Protein AF-0000000085034042 (afdb_homodimer)

Radius of gyration: 25.19 Å; Cα contacts (8 Å, |Δi|>4): 1587; chains: 2; bounding box: 48×74×65 Å

Structure (mmCIF, N/CA/C/O backbone):
data_AF-0000000085034042-model_v1
#
loop_
_entity.id
_entity.type
_entity.pdbx_description
1 polymer 'Aminotransferase class V'
#
loop_
_atom_site.group_PDB
_atom_site.id
_atom_site.type_symbol
_atom_site.label_atom_id
_atom_site.label_alt_id
_atom_site.label_comp_id
_atom_site.label_asym_id
_atom_site.label_entity_id
_atom_site.label_seq_id
_atom_site.pdbx_PDB_ins_code
_atom_site.Cartn_x
_atom_site.Cartn_y
_atom_site.Cartn_z
_atom_site.occupancy
_atom_site.B_iso_or_equiv
_atom_site.auth_seq_id
_atom_site.auth_comp_id
_atom_site.auth_asym_id
_atom_site.auth_atom_id
_atom_site.pdbx_PDB_model_num
ATOM 1 N N . MET A 1 1 ? -3.939 21.844 -15.984 1 93.19 1 MET A N 1
ATOM 2 C CA . MET A 1 1 ? -4.379 22.062 -14.609 1 93.19 1 MET A CA 1
ATOM 3 C C . MET A 1 1 ? -3.213 21.953 -13.633 1 93.19 1 MET A C 1
ATOM 5 O O . MET A 1 1 ? -2.35 21.094 -13.797 1 93.19 1 MET A O 1
ATOM 9 N N . LYS A 1 2 ? -3.092 22.969 -12.82 1 97 2 LYS A N 1
ATOM 10 C CA . LYS A 1 2 ? -2.131 22.875 -11.727 1 97 2 LYS A CA 1
ATOM 11 C C . LYS A 1 2 ? -2.83 22.578 -10.406 1 97 2 LYS A C 1
ATOM 13 O O . LYS A 1 2 ? -3.85 23.188 -10.078 1 97 2 LYS A O 1
ATOM 18 N N . TYR A 1 3 ? -2.236 21.547 -9.547 1 98.06 3 TYR A N 1
ATOM 19 C CA . TYR A 1 3 ? -2.914 21.062 -8.352 1 98.06 3 TYR A CA 1
ATOM 20 C C . TYR A 1 3 ? -2.355 21.719 -7.098 1 98.06 3 TYR A C 1
ATOM 22 O O . TYR A 1 3 ? -1.195 21.5 -6.738 1 98.06 3 TYR A O 1
ATOM 30 N N . LEU A 1 4 ? -3.154 22.5 -6.457 1 98.56 4 LEU A N 1
ATOM 31 C CA . LEU A 1 4 ? -2.852 23.125 -5.176 1 98.56 4 LEU A CA 1
ATOM 32 C C . LEU A 1 4 ? -3.719 22.547 -4.066 1 98.56 4 LEU A C 1
ATOM 34 O O . LEU A 1 4 ? -4.324 23.297 -3.293 1 98.56 4 LEU A O 1
ATOM 38 N N . THR A 1 5 ? -3.787 21.234 -4.012 1 97.75 5 THR A N 1
ATOM 39 C CA . THR A 1 5 ? -4.496 20.469 -2.984 1 97.75 5 THR A CA 1
ATOM 40 C C . THR A 1 5 ? -3.547 20.078 -1.859 1 97.75 5 THR A C 1
ATOM 42 O O . THR A 1 5 ? -2.326 20.125 -2.023 1 97.75 5 THR A O 1
ATOM 45 N N . PRO A 1 6 ? -4.047 19.703 -0.686 1 97.06 6 PRO A N 1
ATOM 46 C CA . PRO A 1 6 ? -3.184 19.234 0.407 1 97.06 6 PRO A CA 1
ATOM 47 C C . PRO A 1 6 ? -2.445 17.938 0.074 1 97.06 6 PRO A C 1
ATOM 49 O O . PRO A 1 6 ? -1.502 17.562 0.776 1 97.06 6 PRO A O 1
ATOM 52 N N . GLY A 1 7 ? -2.824 17.203 -0.954 1 93.75 7 GLY A N 1
ATOM 53 C CA . GLY A 1 7 ? -2.26 15.961 -1.444 1 93.75 7 GLY A CA 1
ATOM 54 C C . GLY A 1 7 ? -3.234 15.156 -2.281 1 93.75 7 GLY A C 1
ATOM 55 O O . GLY A 1 7 ? -4.441 15.18 -2.035 1 93.75 7 GLY A O 1
ATOM 56 N N . PRO A 1 8 ? -2.775 14.555 -3.34 1 96.69 8 PRO A N 1
ATOM 57 C CA . PRO A 1 8 ? -1.411 14.562 -3.875 1 96.69 8 PRO A CA 1
ATOM 58 C C . PRO A 1 8 ? -0.976 15.938 -4.371 1 96.69 8 PRO A C 1
ATOM 60 O O . PRO A 1 8 ? -1.821 16.766 -4.703 1 96.69 8 PRO A O 1
ATOM 63 N N . VAL A 1 9 ? 0.291 16.156 -4.352 1 98.19 9 VAL A N 1
ATOM 64 C CA . VAL A 1 9 ? 0.776 17.516 -4.613 1 98.19 9 VAL A CA 1
ATOM 65 C C . VAL A 1 9 ? 1.208 17.641 -6.074 1 98.19 9 VAL A C 1
ATOM 67 O O . VAL A 1 9 ? 1.38 16.625 -6.762 1 98.19 9 VAL A O 1
ATOM 70 N N . GLN A 1 10 ? 1.281 18.875 -6.547 1 98.44 10 GLN A N 1
ATOM 71 C CA . GLN A 1 10 ? 1.872 19.156 -7.852 1 98.44 10 GLN A CA 1
ATOM 72 C C . GLN A 1 10 ? 3.352 18.781 -7.875 1 98.44 10 GLN A C 1
ATOM 74 O O . GLN A 1 10 ? 4.156 19.359 -7.137 1 98.44 10 GLN A O 1
ATOM 79 N N . LEU A 1 11 ? 3.684 17.859 -8.734 1 98.75 11 LEU A N 1
ATOM 80 C CA . LEU A 1 11 ? 5.055 17.375 -8.75 1 98.75 11 LEU A CA 1
ATOM 81 C C . LEU A 1 11 ? 5.871 18.062 -9.836 1 98.75 11 LEU A C 1
ATOM 83 O O . LEU A 1 11 ? 5.363 18.312 -10.93 1 98.75 11 LEU A O 1
ATOM 87 N N . PRO A 1 12 ? 7.141 18.328 -9.508 1 98.5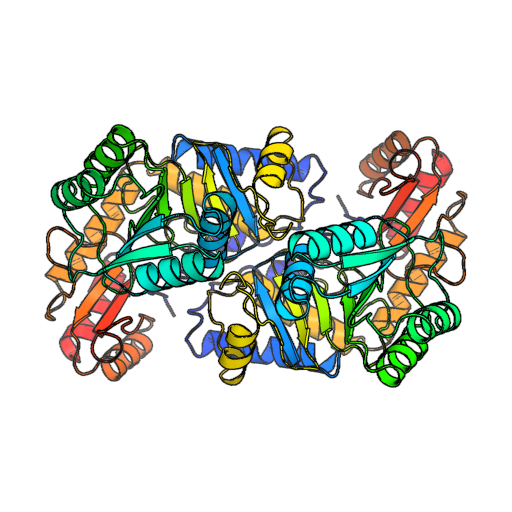6 12 PRO A N 1
ATOM 88 C CA . PRO A 1 12 ? 8.016 18.766 -10.594 1 98.56 12 PRO A CA 1
ATOM 89 C C . PRO A 1 12 ? 8.266 17.688 -11.633 1 98.56 12 PRO A C 1
ATOM 91 O O . PRO A 1 12 ? 8.211 16.5 -11.312 1 98.56 12 PRO A O 1
ATOM 94 N N . LYS A 1 13 ? 8.633 18.109 -12.789 1 98.25 13 LYS A N 1
ATOM 95 C CA . LYS A 1 13 ? 8.789 17.219 -13.938 1 98.25 13 LYS A CA 1
ATOM 96 C C . LYS A 1 13 ? 9.852 16.156 -13.664 1 98.25 13 LYS A C 1
ATOM 98 O O . LYS A 1 13 ? 9.68 14.992 -14.031 1 98.25 13 LYS A O 1
ATOM 103 N N . PHE A 1 14 ? 10.938 16.531 -13.008 1 98.56 14 PHE A N 1
ATOM 104 C CA . PHE A 1 14 ? 12.039 15.602 -12.812 1 98.56 14 PHE A CA 1
ATOM 105 C C . PHE A 1 14 ? 11.633 14.461 -11.875 1 98.56 14 PHE A C 1
ATOM 107 O O . PHE A 1 14 ? 12.125 13.344 -12.008 1 98.56 14 PHE A O 1
ATOM 114 N N . VAL A 1 15 ? 10.727 14.727 -10.945 1 98.81 15 VAL A N 1
ATOM 115 C CA . VAL A 1 15 ? 10.227 13.695 -10.039 1 98.81 15 VAL A CA 1
ATOM 116 C C . VAL A 1 15 ? 9.305 12.742 -10.789 1 98.81 15 VAL A C 1
ATOM 118 O O . VAL A 1 15 ? 9.383 11.523 -10.617 1 98.81 15 VAL A O 1
ATOM 121 N N . ILE A 1 16 ? 8.438 13.281 -11.625 1 98.62 16 ILE A N 1
ATOM 122 C CA . ILE A 1 16 ? 7.508 12.492 -12.43 1 98.62 16 ILE A CA 1
ATOM 123 C C . ILE A 1 16 ? 8.289 11.562 -13.352 1 98.62 16 ILE A C 1
ATOM 125 O O . ILE A 1 16 ? 8 10.367 -13.43 1 98.62 16 ILE A O 1
ATOM 129 N N . GLU A 1 17 ? 9.258 12.094 -13.984 1 98.38 17 GLU A N 1
ATOM 130 C CA . GLU A 1 17 ? 10.031 11.344 -14.961 1 98.38 17 GLU A CA 1
ATOM 131 C C . GLU A 1 17 ? 10.836 10.234 -14.289 1 98.38 17 GLU A C 1
ATOM 133 O O . GLU A 1 17 ? 11.094 9.195 -14.906 1 98.38 17 GLU A O 1
ATOM 138 N N . ALA A 1 18 ? 11.164 10.43 -13.039 1 98.5 18 ALA A N 1
ATOM 139 C CA . ALA A 1 18 ? 11.961 9.461 -12.305 1 98.5 18 ALA A CA 1
ATOM 140 C C . ALA A 1 18 ? 11.195 8.156 -12.094 1 98.5 18 ALA A C 1
ATOM 142 O O . ALA A 1 18 ? 11.797 7.109 -11.852 1 98.5 18 ALA A O 1
ATOM 143 N N . THR A 1 19 ? 9.898 8.172 -12.242 1 98.25 19 THR A N 1
ATOM 144 C CA . THR A 1 19 ? 9.078 7 -11.977 1 98.25 19 THR A CA 1
ATOM 145 C C . THR A 1 19 ? 9.148 6.012 -13.133 1 98.25 19 THR A C 1
ATOM 147 O O . THR A 1 19 ? 8.859 4.824 -12.961 1 98.25 19 THR A O 1
ATOM 150 N N . ALA A 1 20 ? 9.375 6.52 -14.344 1 97.88 20 ALA A N 1
ATOM 151 C CA . ALA A 1 20 ? 9.25 5.73 -15.562 1 97.88 20 ALA A CA 1
ATOM 152 C C . ALA A 1 20 ? 10.492 4.887 -15.805 1 97.88 20 ALA A C 1
ATOM 154 O O . ALA A 1 20 ? 11.25 5.137 -16.75 1 97.88 20 ALA A O 1
ATOM 155 N N . ARG A 1 21 ? 10.688 3.871 -15 1 97.5 21 ARG A N 1
ATOM 156 C CA . ARG A 1 21 ? 11.812 2.945 -15.094 1 97.5 21 ARG A CA 1
ATOM 157 C C . ARG A 1 21 ? 11.359 1.507 -14.883 1 97.5 21 ARG A C 1
ATOM 159 O O . ARG A 1 21 ? 10.359 1.262 -14.203 1 97.5 21 ARG A O 1
ATOM 166 N N . GLN A 1 22 ? 12.102 0.599 -15.492 1 97.94 22 GLN A N 1
ATOM 167 C CA . GLN A 1 22 ? 11.852 -0.822 -15.273 1 97.94 22 GLN A CA 1
ATOM 168 C C . GLN A 1 22 ? 12.062 -1.196 -13.805 1 97.94 22 GLN A C 1
ATOM 170 O O . GLN A 1 22 ? 13.109 -0.896 -13.227 1 97.94 22 GLN A O 1
ATOM 175 N N . PRO A 1 23 ? 11.023 -1.735 -13.164 1 97.06 23 PRO A N 1
ATOM 176 C CA . PRO A 1 23 ? 11.266 -2.189 -11.797 1 97.06 23 PRO A CA 1
ATOM 177 C C . PRO A 1 23 ? 12.266 -3.34 -11.719 1 97.06 23 PRO A C 1
ATOM 179 O O . PRO A 1 23 ? 12.062 -4.387 -12.344 1 97.06 23 PRO A O 1
ATOM 182 N N . PRO A 1 24 ? 13.281 -3.131 -11.023 1 95.69 24 PRO A N 1
ATOM 183 C CA . PRO A 1 24 ? 14.219 -4.246 -10.844 1 95.69 24 PRO A CA 1
ATOM 184 C C . PRO A 1 24 ? 13.688 -5.32 -9.898 1 95.69 24 PRO A C 1
ATOM 186 O O . PRO A 1 24 ? 12.703 -5.09 -9.195 1 95.69 24 PRO A O 1
ATOM 189 N N . PHE A 1 25 ? 14.367 -6.492 -9.977 1 94.56 25 PHE A N 1
ATOM 190 C CA . PHE A 1 25 ? 14.109 -7.531 -8.984 1 94.56 25 PHE A CA 1
ATOM 191 C C . PHE A 1 25 ? 14.516 -7.062 -7.59 1 94.56 25 PHE A C 1
ATOM 193 O O . PHE A 1 25 ? 15.664 -6.652 -7.379 1 94.56 25 PHE A O 1
ATOM 200 N N . HIS A 1 26 ? 13.586 -7.09 -6.617 1 92.38 26 HIS A N 1
ATOM 201 C CA . HIS A 1 26 ? 13.781 -6.418 -5.336 1 92.38 26 HIS A CA 1
ATOM 202 C C . HIS A 1 26 ? 14.711 -7.223 -4.434 1 92.38 26 HIS A C 1
ATOM 204 O O . HIS A 1 26 ? 15 -6.809 -3.307 1 92.38 26 HIS A O 1
ATOM 210 N N . ARG A 1 27 ? 15.234 -8.359 -4.93 1 90.69 27 ARG A N 1
ATOM 211 C CA . ARG A 1 27 ? 16.25 -9.117 -4.199 1 90.69 27 ARG A CA 1
ATOM 212 C C . ARG A 1 27 ? 17.609 -8.984 -4.859 1 90.69 27 ARG A C 1
ATOM 214 O O . ARG A 1 27 ? 18.562 -9.672 -4.48 1 90.69 27 ARG A O 1
ATOM 221 N N . GLY A 1 28 ? 17.734 -8.148 -5.859 1 91 28 GLY A N 1
ATOM 222 C CA . GLY A 1 28 ? 18.969 -7.992 -6.613 1 91 28 GLY A CA 1
ATOM 223 C C . GLY A 1 28 ? 19.75 -6.754 -6.223 1 91 28 GLY A C 1
ATOM 224 O O . GLY A 1 28 ? 19.266 -5.918 -5.457 1 91 28 GLY A O 1
ATOM 225 N N . GLU A 1 29 ? 20.875 -6.621 -6.766 1 91.62 29 GLU A N 1
ATOM 226 C CA . GLU A 1 29 ? 21.828 -5.562 -6.422 1 91.62 29 GLU A CA 1
ATOM 227 C C . GLU A 1 29 ? 21.312 -4.199 -6.887 1 91.62 29 GLU A C 1
ATOM 229 O O . GLU A 1 29 ? 21.547 -3.186 -6.223 1 91.62 29 GLU A O 1
ATOM 234 N N . GLU A 1 30 ? 20.672 -4.246 -8.008 1 93.56 30 GLU A N 1
ATOM 235 C CA . GLU A 1 30 ? 20.156 -2.988 -8.531 1 93.56 30 GLU A CA 1
ATOM 236 C C . GLU A 1 30 ? 19.156 -2.361 -7.555 1 93.56 30 GLU A C 1
ATOM 238 O O . GLU A 1 30 ? 19.203 -1.155 -7.305 1 93.56 30 GLU A O 1
ATOM 243 N N . PHE A 1 31 ? 18.328 -3.168 -7.066 1 97.31 31 PHE A N 1
ATOM 244 C CA . PHE A 1 31 ? 17.359 -2.674 -6.094 1 97.31 31 PHE A CA 1
ATOM 245 C C . PHE A 1 31 ? 18.062 -2.238 -4.809 1 97.31 31 PHE A C 1
ATOM 247 O O . PHE A 1 31 ? 17.734 -1.195 -4.242 1 97.31 31 PHE A O 1
ATOM 254 N N . LYS A 1 32 ? 18.938 -2.99 -4.363 1 97.56 32 LYS A N 1
ATOM 255 C CA . LYS A 1 32 ? 19.641 -2.682 -3.121 1 97.56 32 LYS A CA 1
ATOM 256 C C . LYS A 1 32 ? 20.281 -1.296 -3.18 1 97.56 32 LYS A C 1
ATOM 258 O O . LYS A 1 32 ? 20.266 -0.554 -2.195 1 97.56 32 LYS A O 1
ATOM 263 N N . LYS A 1 33 ? 20.844 -0.967 -4.324 1 98 33 LYS A N 1
ATOM 264 C CA . LYS A 1 33 ? 21.469 0.338 -4.5 1 98 33 LYS A CA 1
ATOM 265 C C . LYS A 1 33 ? 20.453 1.462 -4.398 1 98 33 LYS A C 1
ATOM 267 O O . LYS A 1 33 ? 20.688 2.469 -3.727 1 98 33 LYS A O 1
ATOM 272 N N . LEU A 1 34 ? 19.312 1.278 -5.047 1 98.44 34 LEU A N 1
ATOM 273 C CA . LEU A 1 34 ? 18.234 2.256 -4.992 1 98.44 34 LEU A CA 1
ATOM 274 C C . LEU A 1 34 ? 17.703 2.406 -3.568 1 98.44 34 LEU A C 1
ATOM 276 O O . LEU A 1 34 ? 17.547 3.525 -3.074 1 98.44 34 LEU A O 1
ATOM 280 N N . PHE A 1 35 ? 17.516 1.267 -2.973 1 98.75 35 PHE A N 1
ATOM 281 C CA . PHE A 1 35 ? 16.922 1.238 -1.646 1 98.75 35 PHE A CA 1
ATOM 282 C C . PHE A 1 35 ? 17.844 1.873 -0.616 1 98.75 35 PHE A C 1
ATOM 284 O O . PHE A 1 35 ? 17.406 2.66 0.224 1 98.75 35 PHE A O 1
ATOM 291 N N . LYS A 1 36 ? 19.062 1.595 -0.682 1 98.69 36 LYS A N 1
ATOM 292 C CA . LYS A 1 36 ? 20.047 2.209 0.2 1 98.69 36 LYS A CA 1
ATOM 293 C C . LYS A 1 36 ? 20.047 3.729 0.042 1 98.69 36 LYS A C 1
ATOM 295 O O . LYS A 1 36 ? 20.109 4.461 1.033 1 98.69 36 LYS A O 1
ATOM 300 N N . SER A 1 37 ? 20.094 4.168 -1.193 1 98.81 37 SER A N 1
ATOM 301 C CA . SER A 1 37 ? 20.094 5.598 -1.471 1 98.81 37 SER A CA 1
ATOM 302 C C . SER A 1 37 ? 18.891 6.293 -0.833 1 98.81 37 SER A C 1
ATOM 304 O O . SER A 1 37 ? 19.047 7.332 -0.189 1 98.81 37 SER A O 1
ATOM 306 N N . VAL A 1 38 ? 17.75 5.691 -0.952 1 98.88 38 VAL A N 1
ATOM 307 C CA . VAL A 1 38 ? 16.516 6.27 -0.421 1 98.88 38 VAL A CA 1
ATOM 308 C C . VAL A 1 38 ? 16.562 6.27 1.105 1 98.88 38 VAL A C 1
ATOM 310 O O . VAL A 1 38 ? 16.266 7.281 1.742 1 98.88 38 VAL A O 1
ATOM 313 N N . LEU A 1 39 ? 16.922 5.129 1.704 1 98.75 39 LEU A N 1
ATOM 314 C CA . LEU A 1 39 ? 16.969 5.023 3.158 1 98.75 39 LEU A CA 1
ATOM 315 C C . LEU A 1 39 ? 17.984 6.008 3.74 1 98.75 39 LEU A C 1
ATOM 317 O O . LEU A 1 39 ? 17.719 6.637 4.77 1 98.75 39 LEU A O 1
ATOM 321 N N . ASP A 1 40 ? 19.141 6.148 3.082 1 98.69 40 ASP A N 1
ATOM 322 C CA . ASP A 1 40 ? 20.156 7.086 3.545 1 98.69 40 ASP A CA 1
ATOM 323 C C . ASP A 1 40 ? 19.641 8.516 3.529 1 98.69 40 ASP A C 1
ATOM 325 O O . ASP A 1 40 ? 19.859 9.273 4.477 1 98.69 40 ASP A O 1
ATOM 329 N N . LYS A 1 41 ? 18.984 8.859 2.494 1 98.88 41 LYS A N 1
ATOM 330 C CA . LYS A 1 41 ? 18.469 10.219 2.357 1 98.88 41 LYS A CA 1
ATOM 331 C C . LYS A 1 41 ? 17.344 10.477 3.346 1 98.88 41 LYS A C 1
ATOM 333 O O . LYS A 1 41 ? 17.234 11.57 3.906 1 98.88 41 LYS A O 1
ATOM 338 N N . LEU A 1 42 ? 16.5 9.469 3.559 1 98.88 42 LEU A N 1
ATOM 339 C CA . LEU A 1 42 ? 15.461 9.594 4.574 1 98.88 42 LEU A CA 1
ATOM 340 C C . LEU A 1 42 ? 16.062 9.766 5.961 1 98.88 42 LEU A C 1
ATOM 342 O O . LEU A 1 42 ? 15.594 10.578 6.758 1 98.88 42 LEU A O 1
ATOM 346 N N . ASN A 1 43 ? 17.031 8.977 6.234 1 98.25 43 ASN A N 1
ATOM 347 C CA . ASN A 1 43 ? 17.703 9.062 7.527 1 98.25 43 ASN A CA 1
ATOM 348 C C . ASN A 1 43 ? 18.344 10.43 7.742 1 98.25 43 ASN A C 1
ATOM 350 O O . ASN A 1 43 ? 18.406 10.922 8.867 1 98.25 43 ASN A O 1
ATOM 354 N N . ALA A 1 44 ? 18.812 11.016 6.703 1 98.44 44 ALA A N 1
ATOM 355 C CA . ALA A 1 44 ? 19.422 12.336 6.781 1 98.44 44 ALA A CA 1
ATOM 356 C C . ALA A 1 44 ? 18.406 13.398 7.16 1 98.44 44 ALA A C 1
ATOM 358 O O . ALA A 1 44 ? 18.766 14.438 7.723 1 98.44 44 ALA A O 1
ATOM 359 N N . LEU A 1 45 ? 17.172 13.164 6.895 1 98.12 45 LEU A N 1
ATOM 360 C CA . LEU A 1 45 ? 16.125 14.141 7.16 1 98.12 45 LEU A CA 1
ATOM 361 C C . LEU A 1 45 ? 15.68 14.086 8.617 1 98.12 45 LEU A C 1
ATOM 363 O O . LEU A 1 45 ? 15.234 15.094 9.172 1 98.12 45 LEU A O 1
ATOM 367 N N . TYR A 1 46 ? 15.719 12.969 9.242 1 97.94 46 TYR A N 1
ATOM 368 C CA . TYR A 1 46 ? 15.258 12.781 10.609 1 97.94 46 TYR A CA 1
ATOM 369 C C . TYR A 1 46 ? 16.062 11.695 11.312 1 97.94 46 TYR A C 1
ATOM 371 O O . TYR A 1 46 ? 16.344 10.648 10.727 1 97.94 46 TYR A O 1
ATOM 379 N N . PRO A 1 47 ? 16.469 11.922 12.539 1 96.12 47 PRO A N 1
ATOM 380 C CA . PRO A 1 47 ? 17.391 11.008 13.219 1 96.12 47 PRO A CA 1
ATOM 381 C C . PRO A 1 47 ? 16.688 9.781 13.797 1 96.12 47 PRO A C 1
ATOM 383 O O . PRO A 1 47 ? 16.672 9.586 15.008 1 96.12 47 PRO A O 1
ATOM 386 N N . ALA A 1 48 ? 16.094 8.961 13.047 1 97.94 48 ALA A N 1
ATOM 387 C CA . ALA A 1 48 ? 15.469 7.684 13.375 1 97.94 48 ALA A CA 1
ATOM 388 C C . ALA A 1 48 ? 15.508 6.727 12.188 1 97.94 48 ALA A C 1
ATOM 390 O O . ALA A 1 48 ? 15.859 7.125 11.07 1 97.94 48 ALA A O 1
ATOM 391 N N . LYS A 1 49 ? 15.234 5.441 12.414 1 97.94 49 LYS A N 1
ATOM 392 C CA . LYS A 1 49 ? 15.297 4.43 11.367 1 97.94 49 LYS A CA 1
ATOM 393 C C . LYS A 1 49 ? 14.117 4.566 10.406 1 97.94 49 LYS A C 1
ATOM 395 O O . LYS A 1 49 ? 12.961 4.43 10.812 1 97.94 49 LYS A O 1
ATOM 400 N N . PRO A 1 50 ? 14.406 4.82 9.18 1 98.75 50 PRO A N 1
ATOM 401 C CA . PRO A 1 50 ? 13.312 4.918 8.219 1 98.75 50 PRO A CA 1
ATOM 402 C C . PRO A 1 50 ? 12.836 3.553 7.727 1 98.75 50 PRO A C 1
ATOM 404 O O . PRO A 1 50 ? 13.641 2.639 7.543 1 98.75 50 PRO A O 1
ATOM 407 N N . ILE A 1 51 ? 11.57 3.412 7.527 1 98.75 51 ILE A N 1
ATOM 408 C CA . ILE A 1 51 ? 10.914 2.27 6.902 1 98.75 51 ILE A CA 1
ATOM 409 C C . ILE A 1 51 ? 10.047 2.744 5.734 1 98.75 51 ILE A C 1
ATOM 411 O O . ILE A 1 51 ? 9.297 3.715 5.867 1 98.75 51 ILE A O 1
ATOM 415 N N . VAL A 1 52 ? 10.188 2.119 4.617 1 98.69 52 VAL A N 1
ATOM 416 C CA . VAL A 1 52 ? 9.352 2.428 3.461 1 98.69 52 VAL A CA 1
ATOM 417 C C . VAL A 1 52 ? 8.547 1.192 3.061 1 98.69 52 VAL A C 1
ATOM 419 O O . VAL A 1 52 ? 9.109 0.106 2.893 1 98.69 52 VAL A O 1
ATOM 422 N N . MET A 1 53 ? 7.262 1.313 2.98 1 98.12 53 MET A N 1
ATOM 423 C CA . MET A 1 53 ? 6.383 0.23 2.551 1 98.12 53 MET A CA 1
ATOM 424 C C . MET A 1 53 ? 5.363 0.727 1.528 1 98.12 53 MET A C 1
ATOM 426 O O . MET A 1 53 ? 5.039 1.915 1.498 1 98.12 53 MET A O 1
ATOM 430 N N . PRO A 1 54 ? 4.91 -0.118 0.633 1 97.56 54 PRO A N 1
ATOM 431 C CA . PRO A 1 54 ? 3.838 0.3 -0.272 1 97.56 54 PRO A CA 1
ATOM 432 C C . PRO A 1 54 ? 2.539 0.623 0.463 1 97.56 54 PRO A C 1
ATOM 434 O O . PRO A 1 54 ? 2.109 -0.142 1.331 1 97.56 54 PRO A O 1
ATOM 437 N N . GLY A 1 55 ? 1.985 1.726 0.179 1 98 55 GLY A N 1
ATOM 438 C CA . GLY A 1 55 ? 0.747 2.053 0.867 1 98 55 GLY A CA 1
ATOM 439 C C . GLY A 1 55 ? 0.447 3.541 0.88 1 98 55 GLY A C 1
ATOM 440 O O . GLY A 1 55 ? 0.829 4.266 -0.041 1 98 55 GLY A O 1
ATOM 441 N N . THR A 1 56 ? -0.368 3.998 1.853 1 97.31 56 THR A N 1
ATOM 442 C CA . THR A 1 56 ? -0.841 5.367 2.027 1 97.31 56 THR A CA 1
ATOM 443 C C . THR A 1 56 ? -0.333 5.949 3.342 1 97.31 56 THR A C 1
ATOM 445 O O . THR A 1 56 ? 0.255 5.238 4.156 1 97.31 56 THR A O 1
ATOM 448 N N . GLY A 1 57 ? -0.51 7.266 3.457 1 98.38 57 GLY A N 1
ATOM 449 C CA . GLY A 1 57 ? -0.314 7.848 4.773 1 98.38 57 GLY A CA 1
ATOM 450 C C . GLY A 1 57 ? -1.181 7.211 5.844 1 98.38 57 GLY A C 1
ATOM 451 O O . GLY A 1 57 ? -0.736 7.02 6.977 1 98.38 57 GLY A O 1
ATOM 452 N N . THR A 1 58 ? -2.439 6.852 5.453 1 98.62 58 THR A N 1
ATOM 453 C CA . THR A 1 58 ? -3.338 6.184 6.391 1 98.62 58 THR A CA 1
ATOM 454 C C . THR A 1 58 ? -2.783 4.82 6.797 1 98.62 58 THR A C 1
ATOM 456 O O . THR A 1 58 ? -2.857 4.441 7.965 1 98.62 58 THR A O 1
ATOM 459 N N . LEU A 1 59 ? -2.24 4.094 5.867 1 98.81 59 LEU A N 1
ATOM 460 C CA . LEU A 1 59 ? -1.624 2.818 6.207 1 98.81 59 LEU A CA 1
ATOM 461 C C . LEU A 1 59 ? -0.433 3.02 7.137 1 98.81 59 LEU A C 1
ATOM 463 O O . LEU A 1 59 ? -0.198 2.209 8.039 1 98.81 59 LEU A O 1
ATOM 467 N N . ALA A 1 60 ? 0.357 4.043 6.895 1 98.94 60 ALA A N 1
ATOM 468 C CA . ALA A 1 60 ? 1.476 4.34 7.785 1 98.94 60 ALA A CA 1
ATOM 469 C C . ALA A 1 60 ? 0.994 4.551 9.219 1 98.94 60 ALA A C 1
ATOM 471 O O . ALA A 1 60 ? 1.582 4.02 10.164 1 98.94 60 ALA A O 1
ATOM 472 N N . VAL A 1 61 ? -0.073 5.305 9.375 1 98.94 61 VAL A N 1
ATOM 473 C CA . VAL A 1 61 ? -0.628 5.605 10.688 1 98.94 61 VAL A CA 1
ATOM 474 C C . VAL A 1 61 ? -1.175 4.328 11.32 1 98.94 61 VAL A C 1
ATOM 476 O O . VAL A 1 61 ? -0.933 4.059 12.5 1 98.94 61 VAL A O 1
ATOM 479 N N . ASP A 1 62 ? -1.913 3.529 10.531 1 98.94 62 ASP A N 1
ATOM 480 C CA . ASP A 1 62 ? -2.402 2.248 11.023 1 98.94 62 ASP A CA 1
ATOM 481 C C . ASP A 1 62 ? -1.248 1.356 11.477 1 98.94 62 ASP A C 1
ATOM 483 O O . ASP A 1 62 ? -1.329 0.711 12.523 1 98.94 62 ASP A O 1
ATOM 487 N N . THR A 1 63 ? -0.228 1.26 10.617 1 98.94 63 THR A N 1
ATOM 488 C CA . THR A 1 63 ? 0.935 0.436 10.93 1 98.94 63 THR A CA 1
ATOM 489 C C . THR A 1 63 ? 1.576 0.881 12.242 1 98.94 63 THR A C 1
ATOM 491 O O . THR A 1 63 ? 1.89 0.051 13.094 1 98.94 63 THR A O 1
ATOM 494 N N . MET A 1 64 ? 1.73 2.199 12.383 1 98.94 64 MET A N 1
ATOM 495 C CA . MET A 1 64 ? 2.26 2.762 13.617 1 98.94 64 MET A CA 1
ATOM 496 C C . MET A 1 64 ? 1.419 2.33 14.82 1 98.94 64 MET A C 1
ATOM 498 O O . MET A 1 64 ? 1.941 1.755 15.773 1 98.94 64 MET A O 1
ATOM 502 N N . ILE A 1 65 ? 0.171 2.48 14.742 1 98.94 65 ILE A N 1
ATOM 503 C CA . ILE A 1 65 ? -0.721 2.242 15.867 1 98.94 65 ILE A CA 1
ATOM 504 C C . ILE A 1 65 ? -0.78 0.747 16.172 1 98.94 65 ILE A C 1
ATOM 506 O O . ILE A 1 65 ? -0.639 0.336 17.328 1 98.94 65 ILE A O 1
ATOM 510 N N . TYR A 1 66 ? -0.925 -0.105 15.203 1 98.88 66 TYR A N 1
ATOM 511 C CA . TYR A 1 66 ? -1.107 -1.538 15.406 1 98.88 66 TYR A CA 1
ATOM 512 C C . TYR A 1 66 ? 0.17 -2.182 15.93 1 98.88 66 TYR A C 1
ATOM 514 O O . TYR A 1 66 ? 0.124 -3.238 16.562 1 98.88 66 TYR A O 1
ATOM 522 N N . ASN A 1 67 ? 1.297 -1.618 15.664 1 98.94 67 ASN A N 1
ATOM 523 C CA . ASN A 1 67 ? 2.555 -2.199 16.109 1 98.94 67 ASN A CA 1
ATOM 524 C C . ASN A 1 67 ? 2.939 -1.688 17.5 1 98.94 67 ASN A C 1
ATOM 526 O O . ASN A 1 67 ? 3.797 -2.271 18.172 1 98.94 67 ASN A O 1
ATOM 530 N N . TYR A 1 68 ? 2.312 -0.574 17.984 1 98.94 68 TYR A N 1
ATOM 531 C CA . TYR A 1 68 ? 2.812 0.034 19.219 1 98.94 68 TYR A CA 1
ATOM 532 C C . TYR A 1 68 ? 1.708 0.139 20.266 1 98.94 68 TYR A C 1
ATOM 534 O O . TYR A 1 68 ? 1.978 0.415 21.438 1 98.94 68 TYR A O 1
ATOM 542 N N . VAL A 1 69 ? 0.467 -0.047 19.859 1 98.81 69 VAL A N 1
ATOM 543 C CA . VAL A 1 69 ? -0.672 -0.045 20.781 1 98.81 69 VAL A CA 1
ATOM 544 C C . VAL A 1 69 ? -1.259 -1.451 20.875 1 98.81 69 VAL A C 1
ATOM 546 O O . VAL A 1 69 ? -1.5 -2.102 19.859 1 98.81 69 VAL A O 1
ATOM 549 N N . ASN A 1 70 ? -1.435 -1.929 22.062 1 98.5 70 ASN A N 1
ATOM 550 C CA . ASN A 1 70 ? -2.051 -3.234 22.281 1 98.5 70 ASN A CA 1
ATOM 551 C C . ASN A 1 70 ? -3.508 -3.104 22.719 1 98.5 70 ASN A C 1
ATOM 553 O O . ASN A 1 70 ? -3.898 -2.084 23.281 1 98.5 70 ASN A O 1
ATOM 557 N N . PRO A 1 71 ? -4.324 -4.152 22.359 1 98.12 71 PRO A N 1
ATOM 558 C CA . PRO A 1 71 ? -5.703 -4.141 22.859 1 98.12 71 PRO A CA 1
ATOM 559 C C . PRO A 1 71 ? -5.789 -3.938 24.359 1 98.12 71 PRO A C 1
ATOM 561 O O . PRO A 1 71 ? -5.008 -4.527 25.109 1 98.12 71 PRO A O 1
ATOM 564 N N . GLY A 1 72 ? -6.711 -3.012 24.75 1 98.44 72 GLY A N 1
ATOM 565 C CA . GLY A 1 72 ? -6.926 -2.764 26.172 1 98.44 72 GLY A CA 1
ATOM 566 C C . GLY A 1 72 ? -6.078 -1.63 26.703 1 98.44 72 GLY A C 1
ATOM 567 O O . GLY A 1 72 ? -6.363 -1.094 27.781 1 98.44 72 GLY A O 1
ATOM 568 N N . GLU A 1 73 ? -5.086 -1.161 26.031 1 98.75 73 GLU A N 1
ATOM 569 C CA . GLU A 1 73 ? -4.219 -0.083 26.484 1 98.75 73 GLU A CA 1
ATOM 570 C C . GLU A 1 73 ? -4.918 1.27 26.391 1 98.75 73 GLU A C 1
ATOM 572 O O . GLU A 1 73 ? -5.746 1.484 25.5 1 98.75 73 GLU A O 1
ATOM 577 N N . LYS A 1 74 ? -4.598 2.156 27.312 1 98.81 74 LYS A N 1
ATOM 578 C CA . LYS A 1 74 ? -5.164 3.502 27.312 1 98.81 74 LYS A CA 1
ATOM 579 C C . LYS A 1 74 ? -4.309 4.457 26.484 1 98.81 74 LYS A C 1
ATOM 581 O O . LYS A 1 74 ? -3.092 4.527 26.656 1 98.81 74 LYS A O 1
ATOM 586 N N . VAL A 1 75 ? -4.902 5.109 25.594 1 98.94 75 VAL A N 1
ATOM 587 C CA . VAL A 1 75 ? -4.27 6.039 24.656 1 98.94 75 VAL A CA 1
ATOM 588 C C . VAL A 1 75 ? -4.887 7.426 24.812 1 98.94 75 VAL A C 1
ATOM 590 O O . VAL A 1 75 ? -6.109 7.562 24.891 1 98.94 75 VAL A O 1
ATOM 593 N N . LEU A 1 76 ? -4.055 8.469 24.984 1 98.94 76 LEU A N 1
ATOM 594 C CA . LEU A 1 76 ? -4.512 9.852 24.875 1 98.94 76 LEU A CA 1
ATOM 595 C C . LEU A 1 76 ? -4.332 10.383 23.453 1 98.94 76 LEU A C 1
ATOM 597 O O . LEU A 1 76 ? -3.217 10.406 22.938 1 98.94 76 LEU A O 1
ATOM 601 N N . ALA A 1 77 ? -5.395 10.742 22.828 1 98.94 77 ALA A N 1
ATOM 602 C CA . ALA A 1 77 ? -5.355 11.281 21.469 1 98.94 77 ALA A CA 1
ATOM 603 C C . ALA A 1 77 ? -5.688 12.773 21.469 1 98.94 77 ALA A C 1
ATOM 605 O O . ALA A 1 77 ? -6.73 13.18 21.984 1 98.94 77 ALA A O 1
ATOM 606 N N . LEU A 1 78 ? -4.785 13.57 20.984 1 98.88 78 LEU A N 1
ATOM 607 C CA . LEU A 1 78 ? -5.043 14.992 20.797 1 98.88 78 LEU A CA 1
ATOM 608 C C . LEU A 1 78 ? -5.758 15.242 19.469 1 98.88 78 LEU A C 1
ATOM 610 O O . LEU A 1 78 ? -5.195 15.008 18.406 1 98.88 78 LEU A O 1
ATOM 614 N N . VAL A 1 79 ? -7.027 15.758 19.531 1 98.75 79 VAL A N 1
ATOM 615 C CA . VAL A 1 79 ? -7.863 15.859 18.344 1 98.75 79 VAL A CA 1
ATOM 616 C C . VAL A 1 79 ? -8.234 17.312 18.094 1 98.75 79 VAL A C 1
ATOM 618 O O . VAL A 1 79 ? -8.836 17.969 18.953 1 98.75 79 VAL A O 1
ATOM 621 N N . TYR A 1 80 ? -7.848 17.875 16.984 1 98.56 80 TYR A N 1
ATOM 622 C CA . TYR A 1 80 ? -8.227 19.219 16.594 1 98.56 80 TYR A CA 1
ATOM 623 C C . TYR A 1 80 ? -8.508 19.312 15.102 1 98.56 80 TYR A C 1
ATOM 625 O O . TYR A 1 80 ? -8.391 20.375 14.508 1 98.56 80 TYR A O 1
ATOM 633 N N . GLY A 1 81 ? -8.836 18.125 14.5 1 98.38 81 GLY A N 1
ATOM 634 C CA . GLY A 1 81 ? -9.195 18.047 13.094 1 98.38 81 GLY A CA 1
ATOM 635 C C . GLY A 1 81 ? -9.594 16.641 12.664 1 98.38 81 GLY A C 1
ATOM 636 O O . GLY A 1 81 ? -9.773 15.758 13.5 1 98.38 81 GLY A O 1
ATOM 637 N N . GLU A 1 82 ? -9.812 16.5 11.383 1 98.38 82 GLU A N 1
ATOM 638 C CA . GLU A 1 82 ? -10.32 15.266 10.781 1 98.38 82 GLU A CA 1
ATOM 639 C C . GLU A 1 82 ? -9.344 14.109 10.977 1 98.38 82 GLU A C 1
ATOM 641 O O . GLU A 1 82 ? -9.758 12.984 11.258 1 98.38 82 GLU A O 1
ATOM 646 N N . PHE A 1 83 ? -8.078 14.312 10.836 1 98.56 83 PHE A N 1
ATOM 647 C CA . PHE A 1 83 ? -7.094 13.242 10.852 1 98.56 83 PHE A CA 1
ATOM 648 C C . PHE A 1 83 ? -6.824 12.773 12.273 1 98.56 83 PHE A C 1
ATOM 650 O O . PHE A 1 83 ? -6.48 11.609 12.5 1 98.56 83 PHE A O 1
ATOM 657 N N . GLY A 1 84 ? -7.004 13.68 13.227 1 98.62 84 GLY A N 1
ATOM 658 C CA . GLY A 1 84 ? -7.039 13.219 14.609 1 98.62 84 GLY A CA 1
ATOM 659 C C . GLY A 1 84 ? -8.133 12.203 14.867 1 98.62 84 GLY A C 1
ATOM 660 O O . GLY A 1 84 ? -7.906 11.195 15.539 1 98.62 84 GLY A O 1
ATOM 661 N N . LYS A 1 85 ? -9.32 12.5 14.312 1 98.62 85 LYS A N 1
ATOM 662 C CA . LYS A 1 85 ? -10.438 11.57 14.438 1 98.62 85 LYS A CA 1
ATOM 663 C C . LYS A 1 85 ? -10.117 10.234 13.766 1 98.62 85 LYS A C 1
ATOM 665 O O . LYS A 1 85 ? -10.477 9.172 14.281 1 98.62 85 LYS A O 1
ATOM 670 N N . ARG A 1 86 ? -9.461 10.242 12.688 1 98.44 86 ARG A N 1
ATOM 671 C CA . ARG A 1 86 ? -9.078 9.023 11.977 1 98.44 86 ARG A CA 1
ATOM 672 C C . ARG A 1 86 ? -8.094 8.203 12.789 1 98.44 86 ARG A C 1
ATOM 674 O O . ARG A 1 86 ? -8.156 6.969 12.789 1 98.44 86 ARG A O 1
ATOM 681 N N . ALA A 1 87 ? -7.148 8.891 13.398 1 98.81 87 ALA A N 1
ATOM 682 C CA . ALA A 1 87 ? -6.195 8.188 14.25 1 98.81 87 ALA A CA 1
ATOM 683 C C . ALA A 1 87 ? -6.906 7.504 15.414 1 98.81 87 ALA A C 1
ATOM 685 O O . ALA A 1 87 ? -6.551 6.387 15.789 1 98.81 87 ALA A O 1
ATOM 686 N N . VAL A 1 88 ? -7.867 8.219 15.953 1 98.88 88 VAL A N 1
ATOM 687 C CA . VAL A 1 88 ? -8.672 7.656 17.031 1 98.88 88 VAL A CA 1
ATOM 688 C C . VAL A 1 88 ? -9.383 6.398 16.547 1 98.88 88 VAL A C 1
ATOM 690 O O . VAL A 1 88 ? -9.398 5.375 17.234 1 98.88 88 VAL A O 1
ATOM 693 N N . ASP A 1 89 ? -9.945 6.453 15.328 1 98.75 89 ASP A N 1
ATOM 694 C CA . ASP A 1 89 ? -10.625 5.297 14.742 1 98.75 89 ASP A CA 1
ATOM 695 C C . ASP A 1 89 ? -9.672 4.109 14.609 1 98.75 89 ASP A C 1
ATOM 697 O O . ASP A 1 89 ? -10.062 2.969 14.867 1 98.75 89 ASP A O 1
ATOM 701 N N . SER A 1 90 ? -8.5 4.379 14.203 1 98.88 90 SER A N 1
ATOM 702 C CA . SER A 1 90 ? -7.5 3.324 14.078 1 98.88 90 SER A CA 1
ATOM 703 C C . SER A 1 90 ? -7.18 2.697 15.43 1 98.88 90 SER A C 1
ATOM 705 O O . SER A 1 90 ? -7.129 1.473 15.555 1 98.88 90 SER A O 1
ATOM 707 N N . ALA A 1 91 ? -6.957 3.535 16.422 1 98.94 91 ALA A N 1
ATOM 708 C CA . ALA A 1 91 ? -6.648 3.037 17.766 1 98.94 91 ALA A CA 1
ATOM 709 C C . ALA A 1 91 ? -7.805 2.211 18.312 1 98.94 91 ALA A C 1
ATOM 711 O O . ALA A 1 91 ? -7.59 1.164 18.938 1 98.94 91 ALA A O 1
ATOM 712 N N . LYS A 1 92 ? -9.016 2.676 18.094 1 98.81 92 LYS A N 1
ATOM 713 C CA . LYS A 1 92 ? -10.195 1.947 18.562 1 98.81 92 LYS A CA 1
ATOM 714 C C . LYS A 1 92 ? -10.344 0.614 17.844 1 98.81 92 LYS A C 1
ATOM 716 O O . LYS A 1 92 ? -10.695 -0.396 18.453 1 98.81 92 LYS A O 1
ATOM 721 N N . SER A 1 93 ? -10.062 0.616 16.562 1 98.62 93 SER A N 1
ATOM 722 C CA . SER A 1 93 ? -10.125 -0.63 15.805 1 98.62 93 SER A CA 1
ATOM 723 C C . SER A 1 93 ? -9.094 -1.638 16.312 1 98.62 93 SER A C 1
ATOM 725 O O . SER A 1 93 ? -9.305 -2.848 16.219 1 98.62 93 SER A O 1
ATOM 727 N N . ARG A 1 94 ? -7.996 -1.127 16.844 1 98.56 94 ARG A N 1
ATOM 728 C CA . ARG A 1 94 ? -6.949 -1.955 17.438 1 98.56 94 ARG A CA 1
ATOM 729 C C . ARG A 1 94 ? -7.387 -2.5 18.781 1 98.56 94 ARG A C 1
ATOM 731 O O . ARG A 1 94 ? -6.777 -3.438 19.312 1 98.56 94 ARG A O 1
ATOM 738 N N . GLY A 1 95 ? -8.445 -1.97 19.344 1 98.44 95 GLY A N 1
ATOM 739 C CA . GLY A 1 95 ? -8.961 -2.412 20.625 1 98.44 95 GLY A CA 1
ATOM 740 C C . GLY A 1 95 ? -8.469 -1.577 21.797 1 98.44 95 GLY A C 1
ATOM 741 O O . GLY A 1 95 ? -8.578 -1.987 22.953 1 98.44 95 GLY A O 1
ATOM 742 N N . ALA A 1 96 ? -7.977 -0.385 21.531 1 98.75 96 ALA A N 1
ATOM 743 C CA . ALA A 1 96 ? -7.457 0.483 22.594 1 98.75 96 ALA A CA 1
ATOM 744 C C . ALA A 1 96 ? -8.586 1.218 23.297 1 98.75 96 ALA A C 1
ATOM 746 O O . ALA A 1 96 ? -9.68 1.372 22.75 1 98.75 96 ALA A O 1
ATOM 747 N N . ASN A 1 97 ? -8.359 1.587 24.578 1 98.81 97 ASN A N 1
ATOM 748 C CA . ASN A 1 97 ? -9.172 2.559 25.297 1 98.81 97 ASN A CA 1
ATOM 749 C C . ASN A 1 97 ? -8.695 3.986 25.047 1 98.81 97 ASN A C 1
ATOM 751 O O . ASN A 1 97 ? -7.738 4.445 25.672 1 98.81 97 ASN A O 1
ATOM 755 N N . VAL A 1 98 ? -9.438 4.738 24.25 1 98.94 98 VAL A N 1
ATOM 756 C CA . VAL A 1 98 ? -8.922 6.016 23.781 1 98.94 98 VAL A CA 1
ATOM 757 C C . VAL A 1 98 ? -9.586 7.16 24.531 1 98.94 98 VAL A C 1
ATOM 759 O O . VAL A 1 98 ? -10.812 7.273 24.562 1 98.94 98 VAL A O 1
ATOM 762 N N . LEU A 1 99 ? -8.828 7.949 25.203 1 98.81 99 LEU A N 1
ATOM 763 C CA . LEU A 1 99 ? -9.234 9.25 25.719 1 98.81 99 LEU A CA 1
ATOM 764 C C . LEU A 1 99 ? -9 10.352 24.703 1 98.81 99 LEU A C 1
ATOM 766 O O . LEU A 1 99 ? -7.852 10.688 24.391 1 98.81 99 LEU A O 1
ATOM 770 N N . GLU A 1 100 ? -10.047 10.875 24.188 1 98.69 100 GLU A N 1
ATOM 771 C CA . GLU A 1 100 ? -9.953 11.938 23.188 1 98.69 100 GLU A CA 1
ATOM 772 C C . GLU A 1 100 ? -9.938 13.312 23.859 1 98.69 100 GLU A C 1
ATOM 774 O O . GLU A 1 100 ? -10.805 13.617 24.688 1 98.69 100 GLU A O 1
ATOM 779 N N . LEU A 1 101 ? -8.953 14.07 23.594 1 98.62 101 LEU A N 1
ATOM 780 C CA . LEU A 1 101 ? -8.914 15.484 23.938 1 98.62 101 LEU A CA 1
ATOM 781 C C . LEU A 1 101 ? -9.156 16.359 22.719 1 98.62 101 LEU A C 1
ATOM 783 O O . LEU A 1 101 ? -8.211 16.812 22.078 1 98.62 101 LEU A O 1
ATOM 787 N N . GLU A 1 102 ? -10.422 16.578 22.406 1 97.62 102 GLU A N 1
ATOM 788 C CA . GLU A 1 102 ? -10.781 17.359 21.234 1 97.62 102 GLU A CA 1
ATOM 789 C C . GLU A 1 102 ? -10.852 18.859 21.562 1 97.62 102 GLU A C 1
ATOM 791 O O . GLU A 1 102 ? -11.5 19.25 22.531 1 97.62 102 GLU A O 1
ATOM 796 N N . ARG A 1 103 ? -10.078 19.625 20.844 1 95.75 103 ARG A N 1
ATOM 797 C CA . ARG A 1 103 ? -10.016 21.078 20.969 1 95.75 103 ARG A CA 1
ATOM 798 C C . ARG A 1 103 ? -10.039 21.75 19.609 1 95.75 103 ARG A C 1
ATOM 800 O O . ARG A 1 103 ? -9.82 21.094 18.578 1 95.75 103 ARG A O 1
ATOM 807 N N . ASP A 1 104 ? -10.414 23.047 19.609 1 95.12 104 ASP A N 1
ATOM 808 C CA . ASP A 1 104 ? -10.352 23.812 18.359 1 95.12 104 ASP A CA 1
ATOM 809 C C . ASP A 1 104 ? -8.898 24.109 17.969 1 95.12 104 ASP A C 1
ATOM 811 O O . ASP A 1 104 ? -8.594 24.266 16.797 1 95.12 104 ASP A O 1
ATOM 815 N N . SER A 1 105 ? -8.078 24.25 19.016 1 95.62 105 SER A N 1
ATOM 816 C CA . SER A 1 105 ? -6.641 24.422 18.844 1 95.62 105 SER A CA 1
ATOM 817 C C . SER A 1 105 ? -5.867 23.359 19.625 1 95.62 105 SER A C 1
ATOM 819 O O . SER A 1 105 ? -6.387 22.766 20.578 1 95.62 105 SER A O 1
ATOM 821 N N . PRO A 1 106 ? -4.613 23.094 19.203 1 96.81 106 PRO A N 1
ATOM 822 C CA . PRO A 1 106 ? -3.836 22.078 19.922 1 96.81 106 PRO A CA 1
ATOM 823 C C . PRO A 1 106 ? -3.684 22.391 21.406 1 96.81 106 PRO A C 1
ATOM 825 O O . PRO A 1 106 ? -3.367 23.531 21.781 1 96.81 106 PRO A O 1
ATOM 828 N N . PRO A 1 107 ? -3.945 21.406 22.234 1 97.56 107 PRO A N 1
ATOM 829 C CA . PRO A 1 107 ? -3.695 21.656 23.656 1 97.56 107 PRO A CA 1
ATOM 830 C C . PRO A 1 107 ? -2.227 21.953 23.969 1 97.56 107 PRO A C 1
ATOM 832 O O . PRO A 1 107 ? -1.338 21.312 23.391 1 97.56 107 PRO A O 1
ATOM 835 N N . PRO A 1 108 ? -1.979 22.906 24.797 1 97.25 108 PRO A N 1
ATOM 836 C CA . PRO A 1 108 ? -0.583 23.141 25.188 1 97.25 108 PRO A CA 1
ATOM 837 C C . PRO A 1 108 ? 0.025 21.953 25.938 1 97.25 108 PRO A C 1
ATOM 839 O O . PRO A 1 108 ? -0.692 21.234 26.625 1 97.25 108 PRO A O 1
ATOM 842 N N . PRO A 1 109 ? 1.329 21.766 25.859 1 98.31 109 PRO A N 1
ATOM 843 C CA . PRO A 1 109 ? 1.993 20.641 26.516 1 98.31 109 PRO A CA 1
ATOM 844 C C . PRO A 1 109 ? 1.696 20.578 28.016 1 98.31 109 PRO A C 1
ATOM 846 O O . PRO A 1 109 ? 1.611 19.484 28.578 1 98.31 109 PRO A O 1
ATOM 849 N N . ASP A 1 110 ? 1.497 21.734 28.641 1 98.12 110 ASP A N 1
ATOM 850 C CA . ASP A 1 110 ? 1.218 21.75 30.062 1 98.12 110 ASP A CA 1
ATOM 851 C C . ASP A 1 110 ? -0.112 21.078 30.375 1 98.12 110 ASP A C 1
ATOM 853 O O . ASP A 1 110 ? -0.244 20.391 31.391 1 98.12 110 ASP A O 1
ATOM 857 N N . GLU A 1 111 ? -1.068 21.297 29.562 1 98.19 111 GLU A N 1
ATOM 858 C CA . GLU A 1 111 ? -2.354 20.625 29.734 1 98.19 111 GLU A CA 1
ATOM 859 C C . GLU A 1 111 ? -2.207 19.109 29.562 1 98.19 111 GLU A C 1
ATOM 861 O O . GLU A 1 111 ? -2.807 18.344 30.328 1 98.19 111 GLU A O 1
ATOM 866 N N . VAL A 1 112 ? -1.457 18.672 28.641 1 98.69 112 VAL A N 1
ATOM 867 C CA . VAL A 1 112 ? -1.189 17.266 28.422 1 98.69 112 VAL A CA 1
ATOM 868 C C . VAL A 1 112 ? -0.475 16.672 29.625 1 98.69 112 VAL A C 1
ATOM 870 O O . VAL A 1 112 ? -0.817 15.586 30.094 1 98.69 112 VAL A O 1
ATOM 873 N N . GLU A 1 113 ? 0.484 17.422 30.094 1 98.69 113 GLU A N 1
ATOM 874 C CA . GLU A 1 113 ? 1.218 16.984 31.281 1 98.69 113 GLU A CA 1
ATOM 875 C C . GLU A 1 113 ? 0.279 16.766 32.469 1 98.69 113 GLU A C 1
ATOM 877 O O . GLU A 1 113 ? 0.408 15.789 33.188 1 98.69 113 GLU A O 1
ATOM 882 N N . ASP A 1 114 ? -0.623 17.703 32.656 1 98.69 114 ASP A N 1
ATOM 883 C CA . ASP A 1 114 ? -1.591 17.594 33.75 1 98.69 114 ASP A CA 1
ATOM 884 C C . ASP A 1 114 ? -2.428 16.328 33.625 1 98.69 114 ASP A C 1
ATOM 886 O O . ASP A 1 114 ? -2.705 15.656 34.625 1 98.69 114 ASP A O 1
ATOM 890 N N . ILE A 1 115 ? -2.822 15.984 32.469 1 98.75 115 ILE A N 1
ATOM 891 C CA . ILE A 1 115 ? -3.629 14.797 32.219 1 98.75 115 ILE A CA 1
ATOM 892 C C . ILE A 1 115 ? -2.814 13.547 32.531 1 98.75 115 ILE A C 1
ATOM 894 O O . ILE A 1 115 ? -3.309 12.625 33.219 1 98.75 115 ILE A O 1
ATOM 898 N N . LEU A 1 116 ? -1.559 13.539 32.062 1 98.69 116 LEU A N 1
ATOM 899 C CA . LEU A 1 116 ? -0.697 12.383 32.312 1 98.69 116 LEU A CA 1
ATOM 900 C C . LEU A 1 116 ? -0.394 12.211 33.781 1 98.69 116 LEU A C 1
ATOM 902 O O . LEU A 1 116 ? -0.262 11.086 34.281 1 98.69 116 LEU A O 1
ATOM 906 N N . ARG A 1 117 ? -0.284 13.328 34.469 1 98.31 117 ARG A N 1
ATOM 907 C CA . ARG A 1 117 ? -0.046 13.297 35.906 1 98.31 117 ARG A CA 1
ATOM 908 C C . ARG A 1 117 ? -1.224 12.664 36.625 1 98.31 117 ARG A C 1
ATOM 910 O O . ARG A 1 117 ? -1.031 11.883 37.562 1 98.31 117 ARG A O 1
ATOM 917 N N . LYS A 1 118 ? -2.383 12.93 36.188 1 98.44 118 LYS A N 1
ATOM 918 C CA . LYS A 1 118 ? -3.605 12.492 36.844 1 98.44 118 LYS A CA 1
ATOM 919 C C . LYS A 1 118 ? -3.963 11.062 36.469 1 98.44 118 LYS A C 1
ATOM 921 O O . LYS A 1 118 ? -4.656 10.359 37.188 1 98.44 118 LYS A O 1
ATOM 926 N N . ASP A 1 119 ? -3.504 10.586 35.344 1 98.5 119 ASP A N 1
ATOM 927 C CA . ASP A 1 119 ? -3.842 9.266 34.812 1 98.5 119 ASP A CA 1
ATOM 928 C C . ASP A 1 119 ? -2.596 8.531 34.344 1 98.5 119 ASP A C 1
ATOM 930 O O . ASP A 1 119 ? -2.287 8.539 33.156 1 98.5 119 ASP A O 1
ATOM 934 N N . ARG A 1 120 ? -2.043 7.777 35.219 1 98 120 ARG A N 1
ATOM 935 C CA . ARG A 1 120 ? -0.782 7.094 34.938 1 98 120 ARG A CA 1
ATOM 936 C C . ARG A 1 120 ? -1.013 5.824 34.125 1 98 120 ARG A C 1
ATOM 938 O O . ARG A 1 120 ? -0.057 5.164 33.719 1 98 120 ARG A O 1
ATOM 945 N N . GLU A 1 121 ? -2.242 5.543 33.781 1 98.44 121 GLU A N 1
ATOM 946 C CA . GLU A 1 121 ? -2.561 4.363 33 1 98.44 121 GLU A CA 1
ATOM 947 C C . GLU A 1 121 ? -2.346 4.629 31.5 1 98.44 121 GLU A C 1
ATOM 949 O O . GLU A 1 121 ? -2.293 3.693 30.703 1 98.44 121 GLU A O 1
ATOM 954 N N . ILE A 1 122 ? -2.275 5.863 31.109 1 98.81 122 ILE A N 1
ATOM 955 C CA . ILE A 1 122 ? -2.041 6.219 29.719 1 98.81 122 ILE A CA 1
ATOM 956 C C . ILE A 1 122 ? -0.638 5.781 29.297 1 98.81 122 ILE A C 1
ATOM 958 O O . ILE A 1 122 ? 0.348 6.137 29.953 1 98.81 122 ILE A O 1
ATOM 962 N N . LYS A 1 123 ? -0.57 5.023 28.188 1 98.5 123 LYS A N 1
ATOM 963 C CA . LYS A 1 123 ? 0.709 4.457 27.781 1 98.5 123 LYS A CA 1
ATOM 964 C C . LYS A 1 123 ? 1.201 5.109 26.484 1 98.5 123 LYS A C 1
ATOM 966 O O . LYS A 1 123 ? 2.385 5.02 26.156 1 98.5 123 LYS A O 1
ATOM 971 N N . THR A 1 124 ? 0.275 5.703 25.781 1 98.81 124 THR A N 1
ATOM 972 C CA . THR A 1 124 ? 0.584 6.23 24.453 1 98.81 124 THR A CA 1
ATOM 973 C C . THR A 1 124 ? -0.091 7.582 24.234 1 98.81 124 THR A C 1
ATOM 975 O O . THR A 1 124 ? -1.231 7.785 24.656 1 98.81 124 THR A O 1
ATOM 978 N N . LEU A 1 125 ? 0.629 8.492 23.703 1 98.88 125 LEU A N 1
ATOM 979 C CA . LEU A 1 125 ? 0.144 9.781 23.234 1 98.88 125 LEU A CA 1
ATOM 980 C C . LEU A 1 125 ? 0.111 9.828 21.703 1 98.88 125 LEU A C 1
ATOM 982 O O . LEU A 1 125 ? 1.133 9.617 21.047 1 98.88 125 LEU A O 1
ATOM 986 N N . LEU A 1 126 ? -1.082 10 21.094 1 98.88 126 LEU A N 1
ATOM 987 C CA . LEU A 1 126 ? -1.273 10.133 19.656 1 98.88 126 LEU A CA 1
ATOM 988 C C . LEU A 1 126 ? -1.444 11.594 19.266 1 98.88 126 LEU A C 1
ATOM 990 O O . LEU A 1 126 ? -2.328 12.281 19.781 1 98.88 126 LEU A O 1
ATOM 994 N N . VAL A 1 127 ? -0.605 12.078 18.281 1 98.75 127 VAL A N 1
ATOM 995 C CA . VAL A 1 127 ? -0.59 13.492 17.938 1 98.75 127 VAL A CA 1
ATOM 996 C C . VAL A 1 127 ? -0.569 13.656 16.422 1 98.75 127 VAL A C 1
ATOM 998 O O . VAL A 1 127 ? 0.125 12.914 15.719 1 98.75 127 VAL A O 1
ATOM 1001 N N . ILE A 1 128 ? -1.375 14.531 15.961 1 98.81 128 ILE A N 1
ATOM 1002 C CA . ILE A 1 128 ? -1.318 14.969 14.57 1 98.81 128 ILE A CA 1
ATOM 1003 C C . ILE A 1 128 ? -0.446 16.219 14.461 1 98.81 128 ILE A C 1
ATOM 1005 O O . ILE A 1 128 ? -0.881 17.312 14.797 1 98.81 128 ILE A O 1
ATOM 1009 N N . HIS A 1 129 ? 0.743 16.047 13.93 1 98.81 129 HIS A N 1
ATOM 1010 C CA . HIS A 1 129 ? 1.731 17.109 13.82 1 98.81 129 HIS A CA 1
ATOM 1011 C C . HIS A 1 129 ? 1.235 18.234 12.906 1 98.81 129 HIS A C 1
ATOM 1013 O O . HIS A 1 129 ? 1.455 19.422 13.188 1 98.81 129 HIS A O 1
ATOM 1019 N N . ASN A 1 130 ? 0.666 17.844 11.82 1 98.81 130 ASN A N 1
ATOM 1020 C CA . ASN A 1 130 ? 0.123 18.766 10.82 1 98.81 130 ASN A CA 1
ATOM 1021 C C . ASN A 1 130 ? -1.258 18.312 10.352 1 98.81 130 ASN A C 1
ATOM 1023 O O . ASN A 1 130 ? -1.378 17.359 9.586 1 98.81 130 ASN A O 1
ATOM 1027 N N . GLU A 1 131 ? -2.287 19.031 10.773 1 98.69 131 GLU A N 1
ATOM 1028 C CA . GLU A 1 131 ? -3.693 18.734 10.5 1 98.69 131 GLU A CA 1
ATOM 1029 C C . GLU A 1 131 ? -4.215 19.562 9.336 1 98.69 131 GLU A C 1
ATOM 1031 O O . GLU A 1 131 ? -4.617 20.719 9.523 1 98.69 131 GLU A O 1
ATOM 1036 N N . THR A 1 132 ? -4.301 18.969 8.156 1 98.44 132 THR A N 1
ATOM 1037 C CA . THR A 1 132 ? -4.617 19.75 6.965 1 98.44 132 THR A CA 1
ATOM 1038 C C . THR A 1 132 ? -6.105 20.078 6.91 1 98.44 132 THR A C 1
ATOM 1040 O O . THR A 1 132 ? -6.527 20.953 6.16 1 98.44 132 THR A O 1
ATOM 1043 N N . SER A 1 133 ? -6.957 19.344 7.707 1 98.44 133 SER A N 1
ATOM 1044 C CA . SER A 1 133 ? -8.391 19.641 7.723 1 98.44 133 SER A CA 1
ATOM 1045 C C . SER A 1 133 ? -8.672 21 8.352 1 98.44 133 SER A C 1
ATOM 1047 O O . SER A 1 133 ? -9.68 21.625 8.039 1 98.44 133 SER A O 1
ATOM 1049 N N . THR A 1 134 ? -7.766 21.438 9.203 1 98.69 134 THR A N 1
ATOM 1050 C CA . THR A 1 134 ? -7.926 22.719 9.867 1 98.69 134 THR A CA 1
ATOM 1051 C C . THR A 1 134 ? -6.73 23.625 9.586 1 98.69 134 THR A C 1
ATOM 1053 O O . THR A 1 134 ? -6.684 24.766 10.062 1 98.69 134 THR A O 1
ATOM 1056 N N . ALA A 1 135 ? -5.773 23.109 8.859 1 98.81 135 ALA A N 1
ATOM 1057 C CA . ALA A 1 135 ? -4.527 23.797 8.523 1 98.81 135 ALA A CA 1
ATOM 1058 C C . ALA A 1 135 ? -3.771 24.203 9.781 1 98.81 135 ALA A C 1
ATOM 1060 O O . ALA A 1 135 ? -3.199 25.297 9.844 1 98.81 135 ALA A O 1
ATOM 1061 N N . ILE A 1 136 ? -3.809 23.375 10.773 1 98.81 136 ILE A N 1
ATOM 1062 C CA . ILE A 1 136 ? -3.15 23.609 12.055 1 98.81 136 ILE A CA 1
ATOM 1063 C C . ILE A 1 136 ? -1.928 22.703 12.18 1 98.81 136 ILE A C 1
ATOM 1065 O O . ILE A 1 136 ? -1.998 21.5 11.875 1 98.81 136 ILE A O 1
ATOM 1069 N N . ALA A 1 137 ? -0.795 23.203 12.547 1 98.75 137 ALA A N 1
ATOM 1070 C CA . ALA A 1 137 ? 0.381 22.438 12.938 1 98.75 137 ALA A CA 1
ATOM 1071 C C . ALA A 1 137 ? 0.63 22.531 14.438 1 98.75 137 ALA A C 1
ATOM 1073 O O . ALA A 1 137 ? 0.443 23.594 15.039 1 98.75 137 ALA A O 1
ATOM 1074 N N . TYR A 1 138 ? 0.957 21.469 15.039 1 98.62 138 TYR A N 1
ATOM 1075 C CA . TYR A 1 138 ? 1.357 21.484 16.438 1 98.62 138 TYR A CA 1
ATOM 1076 C C . TYR A 1 138 ? 2.764 22.047 16.609 1 98.62 138 TYR A C 1
ATOM 1078 O O . TYR A 1 138 ? 3.75 21.359 16.328 1 98.62 138 TYR A O 1
ATOM 1086 N N . LYS A 1 139 ? 2.875 23.234 17.156 1 97.69 139 LYS A N 1
ATOM 1087 C CA . LYS A 1 139 ? 4.129 23.984 17.109 1 97.69 139 LYS A CA 1
ATOM 1088 C C . LYS A 1 139 ? 5 23.672 18.328 1 97.69 139 LYS A C 1
ATOM 1090 O O . LYS A 1 139 ? 6.211 23.891 18.297 1 97.69 139 LYS A O 1
ATOM 1095 N N . ASP A 1 140 ? 4.484 23.078 19.359 1 97.69 140 ASP A N 1
ATOM 1096 C CA . ASP A 1 140 ? 5.215 22.844 20.609 1 97.69 140 ASP A CA 1
ATOM 1097 C C . ASP A 1 140 ? 5.66 21.391 20.719 1 97.69 140 ASP A C 1
ATOM 1099 O O . ASP A 1 140 ? 5.605 20.797 21.797 1 97.69 140 ASP A O 1
ATOM 1103 N N . MET A 1 141 ? 6.094 20.797 19.672 1 98.38 141 MET A N 1
ATOM 1104 C CA . MET A 1 141 ? 6.418 19.375 19.594 1 98.38 141 MET A CA 1
ATOM 1105 C C . MET A 1 141 ? 7.574 19.031 20.531 1 98.38 141 MET A C 1
ATOM 1107 O O . MET A 1 141 ? 7.59 17.953 21.141 1 98.38 141 MET A O 1
ATOM 1111 N N . LYS A 1 142 ? 8.609 19.922 20.578 1 98.25 142 LYS A N 1
ATOM 1112 C CA . LYS A 1 142 ? 9.758 19.641 21.438 1 98.25 142 LYS A CA 1
ATOM 1113 C C . LYS A 1 142 ? 9.328 19.484 22.891 1 98.25 142 LYS A C 1
ATOM 1115 O O . LYS A 1 142 ? 9.688 18.516 23.547 1 98.25 142 LYS A O 1
ATOM 1120 N N . LYS A 1 143 ? 8.586 20.469 23.344 1 98.44 143 LYS A N 1
ATOM 1121 C CA . LYS A 1 143 ? 8.102 20.422 24.719 1 98.44 143 LYS A CA 1
ATOM 1122 C C . LYS A 1 143 ? 7.199 19.219 24.938 1 98.44 143 LYS A C 1
ATOM 1124 O O . LYS A 1 143 ? 7.258 18.578 26 1 98.44 143 LYS A O 1
ATOM 1129 N N . LEU A 1 144 ? 6.328 18.906 24.031 1 98.62 144 LEU A N 1
ATOM 1130 C CA . LEU A 1 144 ? 5.438 17.766 24.141 1 98.62 144 LEU A CA 1
ATOM 1131 C C . LEU A 1 144 ? 6.234 16.469 24.25 1 98.62 144 LEU A C 1
ATOM 1133 O O . LEU A 1 144 ? 5.883 15.57 25.031 1 98.62 144 LEU A O 1
ATOM 1137 N N . ALA A 1 145 ? 7.273 16.328 23.422 1 98.62 145 ALA A N 1
ATOM 1138 C CA . ALA A 1 145 ? 8.133 15.148 23.453 1 98.62 145 ALA A CA 1
ATOM 1139 C C . ALA A 1 145 ? 8.797 14.984 24.812 1 98.62 145 ALA A C 1
ATOM 1141 O O . ALA A 1 145 ? 8.898 13.875 25.328 1 98.62 145 ALA A O 1
ATOM 1142 N N . ASP A 1 146 ? 9.25 16.109 25.344 1 98.56 146 ASP A N 1
ATOM 1143 C CA . ASP A 1 146 ? 9.859 16.078 26.672 1 98.56 146 ASP A CA 1
ATOM 1144 C C . ASP A 1 146 ? 8.859 15.609 27.719 1 98.56 146 ASP A C 1
ATOM 1146 O O . ASP A 1 146 ? 9.211 14.828 28.609 1 98.56 146 ASP A O 1
ATOM 1150 N N . VAL A 1 147 ? 7.605 16.125 27.641 1 98.69 147 VAL A N 1
ATOM 1151 C CA . VAL A 1 147 ? 6.551 15.727 28.562 1 98.69 147 VAL A CA 1
ATOM 1152 C C . VAL A 1 147 ? 6.301 14.227 28.453 1 98.69 147 VAL A C 1
ATOM 1154 O O . VAL A 1 147 ? 6.254 13.516 29.453 1 98.69 147 VAL A O 1
ATOM 1157 N N . ALA A 1 148 ? 6.117 13.711 27.234 1 98.69 148 ALA A N 1
ATOM 1158 C CA . ALA A 1 148 ? 5.875 12.289 27.016 1 98.69 148 ALA A CA 1
ATOM 1159 C C . ALA A 1 148 ? 6.996 11.445 27.625 1 98.69 148 ALA A C 1
ATOM 1161 O O . ALA A 1 148 ? 6.738 10.445 28.297 1 98.69 148 ALA A O 1
ATOM 1162 N N . LYS A 1 149 ? 8.219 11.859 27.406 1 98.25 149 LYS A N 1
ATOM 1163 C CA . LYS A 1 149 ? 9.391 11.148 27.906 1 98.25 149 LYS A CA 1
ATOM 1164 C C . LYS A 1 149 ? 9.414 11.117 29.422 1 98.25 149 LYS A C 1
ATOM 1166 O O . LYS A 1 149 ? 9.695 10.078 30.031 1 98.25 149 LYS A O 1
ATOM 1171 N N . SER A 1 150 ? 9.141 12.25 30 1 98.19 150 SER A N 1
ATOM 1172 C CA . SER A 1 150 ? 9.188 12.375 31.453 1 98.19 150 SER A CA 1
ATOM 1173 C C . SER A 1 150 ? 8.188 11.438 32.125 1 98.19 150 SER A C 1
ATOM 1175 O O . SER A 1 150 ? 8.422 10.953 33.219 1 98.19 150 SER A O 1
ATOM 1177 N N . TYR A 1 151 ? 7.094 11.117 31.469 1 98.38 151 TYR A N 1
ATOM 1178 C CA . TYR A 1 151 ? 6.047 10.297 32.062 1 98.38 151 TYR A CA 1
ATOM 1179 C C . TYR A 1 151 ? 6.105 8.867 31.531 1 98.38 151 TYR A C 1
ATOM 1181 O O . TYR A 1 151 ? 5.258 8.039 31.859 1 98.38 151 TYR A O 1
ATOM 1189 N N . GLY A 1 152 ? 7.102 8.57 30.656 1 98 152 GLY A N 1
ATOM 1190 C CA . GLY A 1 152 ? 7.277 7.238 30.109 1 98 152 GLY A CA 1
ATOM 1191 C C . GLY A 1 152 ? 6.164 6.832 29.156 1 98 152 GLY A C 1
ATOM 1192 O O . GLY A 1 152 ? 5.793 5.656 29.094 1 98 152 GLY A O 1
ATOM 1193 N N . VAL A 1 153 ? 5.52 7.781 28.547 1 98.44 153 VAL A N 1
ATOM 1194 C CA . VAL A 1 153 ? 4.438 7.559 27.578 1 98.44 153 VAL A CA 1
ATOM 1195 C C . VAL A 1 153 ? 4.992 7.582 26.156 1 98.44 153 VAL A C 1
ATOM 1197 O O . VAL A 1 153 ? 5.828 8.43 25.828 1 98.44 153 VAL A O 1
ATOM 1200 N N . LEU A 1 154 ? 4.633 6.609 25.297 1 98.81 154 LEU A N 1
ATOM 1201 C CA . LEU A 1 154 ? 5.07 6.551 23.906 1 98.81 154 LEU A CA 1
ATOM 1202 C C . LEU A 1 154 ? 4.449 7.684 23.094 1 98.81 154 LEU A C 1
ATOM 1204 O O . LEU A 1 154 ? 3.238 7.898 23.156 1 98.81 154 LEU A O 1
ATOM 1208 N N . LEU A 1 155 ? 5.254 8.43 22.375 1 98.94 155 LEU A N 1
ATOM 1209 C CA . LEU A 1 155 ? 4.781 9.508 21.516 1 98.94 155 LEU A CA 1
ATOM 1210 C C . LEU A 1 155 ? 4.688 9.047 20.062 1 98.94 155 LEU A C 1
ATOM 1212 O O . LEU A 1 155 ? 5.707 8.875 19.391 1 98.94 155 LEU A O 1
ATOM 1216 N N . LEU A 1 156 ? 3.508 8.805 19.562 1 98.94 156 LEU A N 1
ATOM 1217 C CA . LEU A 1 156 ? 3.207 8.445 18.172 1 98.94 156 LEU A CA 1
ATOM 1218 C C . LEU A 1 156 ? 2.707 9.656 17.391 1 98.94 156 LEU A C 1
ATOM 1220 O O . LEU A 1 156 ? 1.701 10.266 17.766 1 98.94 156 LEU A O 1
ATOM 1224 N N . VAL A 1 157 ? 3.359 9.984 16.281 1 98.94 157 VAL A N 1
ATOM 1225 C CA . VAL A 1 157 ? 3.086 11.25 15.594 1 98.94 157 VAL A CA 1
ATOM 1226 C C . VAL A 1 157 ? 2.725 10.977 14.133 1 98.94 157 VAL A C 1
ATOM 1228 O O . VAL A 1 157 ? 3.477 10.312 13.414 1 98.94 157 VAL A O 1
ATOM 1231 N N . ASP A 1 158 ? 1.557 11.406 13.758 1 98.94 158 ASP A N 1
ATOM 1232 C CA . ASP A 1 158 ? 1.169 11.508 12.352 1 98.94 158 ASP A CA 1
ATOM 1233 C C . ASP A 1 158 ? 1.637 12.836 11.75 1 98.94 158 ASP A C 1
ATOM 1235 O O . ASP A 1 158 ? 1.108 13.898 12.094 1 98.94 158 ASP A O 1
ATOM 1239 N N . SER A 1 159 ? 2.615 12.789 10.898 1 98.94 159 SER A N 1
ATOM 1240 C CA . SER A 1 159 ? 3.082 13.969 10.172 1 98.94 159 SER A CA 1
ATOM 1241 C C . SER A 1 159 ? 2.977 13.766 8.664 1 98.94 159 SER A C 1
ATOM 1243 O O . SER A 1 159 ? 3.814 14.266 7.91 1 98.94 159 SER A O 1
ATOM 1245 N N . VAL A 1 160 ? 1.992 13.07 8.211 1 98.88 160 VAL A N 1
ATOM 1246 C CA . VAL A 1 160 ? 1.783 12.695 6.82 1 98.88 160 VAL A CA 1
ATOM 1247 C C . VAL A 1 160 ? 1.865 13.93 5.93 1 98.88 160 VAL A C 1
ATOM 1249 O O . VAL A 1 160 ? 2.486 13.898 4.863 1 98.88 160 VAL A O 1
ATOM 1252 N N . SER A 1 161 ? 1.304 15.023 6.406 1 98.69 161 SER A N 1
ATOM 1253 C CA . SER A 1 161 ? 1.21 16.219 5.566 1 98.69 161 SER A CA 1
ATOM 1254 C C . SER A 1 161 ? 2.166 17.297 6.039 1 98.69 161 SER A C 1
ATOM 1256 O O . SER A 1 161 ? 2.055 18.453 5.621 1 98.69 161 SER A O 1
ATOM 1258 N N . GLY A 1 162 ? 3.047 17.047 6.957 1 98.75 162 GLY A N 1
ATOM 1259 C CA . GLY A 1 162 ? 3.875 18.078 7.543 1 98.75 162 GLY A CA 1
ATOM 1260 C C . GLY A 1 162 ? 5.352 17.922 7.234 1 98.75 162 GLY A C 1
ATOM 1261 O O . GLY A 1 162 ? 5.945 18.75 6.555 1 98.75 162 GLY A O 1
ATOM 1262 N N . PHE A 1 163 ? 5.883 16.766 7.715 1 98.19 163 PHE A N 1
ATOM 1263 C CA . PHE A 1 163 ? 7.316 16.531 7.605 1 98.19 163 PHE A CA 1
ATOM 1264 C C . PHE A 1 163 ? 7.699 16.188 6.172 1 98.19 163 PHE A C 1
ATOM 1266 O O . PHE A 1 163 ? 7.012 15.398 5.512 1 98.19 163 PHE A O 1
ATOM 1273 N N . PRO A 1 164 ? 8.805 16.891 5.617 1 98.31 164 PRO A N 1
ATOM 1274 C CA . PRO A 1 164 ? 9.742 17.75 6.34 1 98.31 164 PRO A CA 1
ATOM 1275 C C . PRO A 1 164 ? 9.508 19.234 6.074 1 98.31 164 PRO A C 1
ATOM 1277 O O . PRO A 1 164 ? 10.336 20.078 6.449 1 98.31 164 PRO A O 1
ATOM 1280 N N . ALA A 1 165 ? 8.406 19.594 5.43 1 98.75 165 ALA A N 1
ATOM 1281 C CA . ALA A 1 165 ? 8.133 21 5.176 1 98.75 165 ALA A CA 1
ATOM 1282 C C . ALA A 1 165 ? 7.777 21.734 6.465 1 98.75 165 ALA A C 1
ATOM 1284 O O . ALA A 1 165 ? 8.125 22.906 6.637 1 98.75 165 ALA A O 1
ATOM 1285 N N . GLU A 1 166 ? 7.004 21.141 7.336 1 98.56 166 GLU A N 1
ATOM 1286 C CA . GLU A 1 166 ? 6.789 21.547 8.719 1 98.56 166 GLU A CA 1
ATOM 1287 C C . GLU A 1 166 ? 7.832 20.938 9.648 1 98.56 166 GLU A C 1
ATOM 1289 O O . GLU A 1 166 ? 7.934 19.719 9.758 1 98.56 166 GLU A O 1
ATOM 1294 N N . PRO A 1 167 ? 8.602 21.75 10.258 1 96.44 167 PRO A N 1
ATOM 1295 C CA . PRO A 1 167 ? 9.711 21.219 11.07 1 96.44 167 PRO A CA 1
ATOM 1296 C C . PRO A 1 167 ? 9.234 20.312 12.195 1 96.44 167 PRO A C 1
ATOM 1298 O O . PRO A 1 167 ? 8.211 20.578 12.828 1 96.44 167 PRO A O 1
ATOM 1301 N N . LEU A 1 168 ? 9.906 19.25 12.445 1 98.12 168 LEU A N 1
ATOM 1302 C CA . LEU A 1 168 ? 9.656 18.281 13.508 1 98.12 168 LEU A CA 1
ATOM 1303 C C . LEU A 1 168 ? 10.922 18.016 14.305 1 98.12 168 LEU A C 1
ATOM 1305 O O . LEU A 1 168 ? 11.906 17.5 13.75 1 98.12 168 LEU A O 1
ATOM 1309 N N . PRO A 1 169 ? 10.969 18.406 15.555 1 97.88 169 PRO A N 1
ATOM 1310 C CA . PRO A 1 169 ? 12.156 18.156 16.375 1 97.88 169 PRO A CA 1
ATOM 1311 C C . PRO A 1 169 ? 12.383 16.672 16.656 1 97.88 169 PRO A C 1
ATOM 1313 O O . PRO A 1 169 ? 11.477 15.859 16.469 1 97.88 169 PRO A O 1
ATOM 1316 N N . PRO A 1 170 ? 13.633 16.328 17.031 1 97.38 170 PRO A N 1
ATOM 1317 C CA . PRO A 1 170 ? 13.867 14.945 17.484 1 97.38 170 PRO A CA 1
ATOM 1318 C C . PRO A 1 170 ? 13.078 14.594 18.734 1 97.38 170 PRO A C 1
ATOM 1320 O O . PRO A 1 170 ? 12.523 15.484 19.391 1 97.38 170 PRO A O 1
ATOM 1323 N N . GLY A 1 171 ? 12.945 13.375 19 1 97.44 171 GLY A N 1
ATOM 1324 C CA . GLY A 1 171 ? 12.344 12.953 20.25 1 97.44 171 GLY A CA 1
ATOM 1325 C C . GLY A 1 171 ? 11.023 12.234 20.062 1 97.44 171 GLY A C 1
ATOM 1326 O O . GLY A 1 171 ? 10.43 11.742 21.031 1 97.44 171 GLY A O 1
ATOM 1327 N N . VAL A 1 172 ? 10.555 12.141 18.875 1 98.44 172 VAL A N 1
ATOM 1328 C CA . VAL A 1 172 ? 9.352 11.367 18.562 1 98.44 172 VAL A CA 1
ATOM 1329 C C . VAL A 1 172 ? 9.688 9.883 18.531 1 98.44 172 VAL A C 1
ATOM 1331 O O . VAL A 1 172 ? 10.703 9.477 17.953 1 98.44 172 VAL A O 1
ATOM 1334 N N . ASP A 1 173 ? 8.891 9.039 19.156 1 98.88 173 ASP A N 1
ATOM 1335 C CA . ASP A 1 173 ? 9.188 7.609 19.203 1 98.88 173 ASP A CA 1
ATOM 1336 C C . ASP A 1 173 ? 8.922 6.945 17.859 1 98.88 173 ASP A C 1
ATOM 1338 O O . ASP A 1 173 ? 9.703 6.109 17.406 1 98.88 173 ASP A O 1
ATOM 1342 N N . VAL A 1 174 ? 7.781 7.281 17.281 1 98.94 174 VAL A N 1
ATOM 1343 C CA . VAL A 1 174 ? 7.422 6.758 15.969 1 98.94 174 VAL A CA 1
ATOM 1344 C C . VAL A 1 174 ? 6.711 7.84 15.156 1 98.94 174 VAL A C 1
ATOM 1346 O O . VAL A 1 174 ? 5.805 8.508 15.656 1 98.94 174 VAL A O 1
ATOM 1349 N N . LEU A 1 175 ? 7.199 8.062 13.977 1 98.88 175 LEU A N 1
ATOM 1350 C CA . LEU A 1 175 ? 6.672 9.055 13.047 1 98.88 175 LEU A CA 1
ATOM 1351 C C . LEU A 1 175 ? 6.094 8.375 11.812 1 98.88 175 LEU A C 1
ATOM 1353 O O . LEU A 1 175 ? 6.742 7.523 11.203 1 98.88 175 LEU A O 1
ATOM 1357 N N . ALA A 1 176 ? 4.848 8.641 11.484 1 98.94 176 ALA A N 1
ATOM 1358 C CA . ALA A 1 176 ? 4.234 8.188 10.234 1 98.94 176 ALA A CA 1
ATOM 1359 C C . ALA A 1 176 ? 4.141 9.336 9.234 1 98.94 176 ALA A C 1
ATOM 1361 O O . ALA A 1 176 ? 3.76 10.453 9.594 1 98.94 176 ALA A O 1
ATOM 1362 N N . THR A 1 177 ? 4.484 9.125 8.031 1 98.88 177 THR A N 1
ATOM 1363 C CA . THR A 1 177 ? 4.316 10.07 6.934 1 98.88 177 THR A CA 1
ATOM 1364 C C . THR A 1 177 ? 4.082 9.336 5.617 1 98.88 177 THR A C 1
ATOM 1366 O O . THR A 1 177 ? 3.689 8.164 5.613 1 98.88 177 THR A O 1
ATOM 1369 N N . ALA A 1 178 ? 4.098 10.062 4.496 1 98.75 178 ALA A N 1
ATOM 1370 C CA . ALA A 1 178 ? 3.775 9.469 3.201 1 98.75 178 ALA A CA 1
ATOM 1371 C C . ALA A 1 178 ? 4.555 10.156 2.078 1 98.75 178 ALA A C 1
ATOM 1373 O O . ALA A 1 178 ? 5.07 11.258 2.254 1 98.75 178 ALA A O 1
ATOM 1374 N N . SER A 1 179 ? 4.621 9.492 0.957 1 98.81 179 SER A N 1
ATOM 1375 C CA . SER A 1 179 ? 5.438 9.953 -0.163 1 98.81 179 SER A CA 1
ATOM 1376 C C . SER A 1 179 ? 4.832 11.18 -0.825 1 98.81 179 SER A C 1
ATOM 1378 O O . SER A 1 179 ? 5.555 12.039 -1.333 1 98.81 179 SER A O 1
ATOM 1380 N N . HIS A 1 180 ? 3.494 11.359 -0.825 1 98.5 180 HIS A N 1
ATOM 1381 C CA . HIS A 1 180 ? 2.85 12.195 -1.832 1 98.5 180 HIS A CA 1
ATOM 1382 C C . HIS A 1 180 ? 2.473 13.562 -1.26 1 98.5 180 HIS A C 1
ATOM 1384 O O . HIS A 1 180 ? 1.539 14.203 -1.741 1 98.5 180 HIS A O 1
ATOM 1390 N N . LYS A 1 181 ? 3.098 13.953 -0.191 1 98.56 181 LYS A N 1
ATOM 1391 C CA . LYS A 1 181 ? 2.908 15.266 0.427 1 98.56 181 LYS A CA 1
ATOM 1392 C C . LYS A 1 181 ? 4.211 16.062 0.443 1 98.56 181 LYS A C 1
ATOM 1394 O O . LYS A 1 181 ? 4.738 16.422 -0.612 1 98.56 181 LYS A O 1
ATOM 1399 N N . ALA A 1 182 ? 4.738 16.266 1.654 1 98.69 182 ALA A N 1
ATOM 1400 C CA . ALA A 1 182 ? 5.914 17.109 1.788 1 98.69 182 ALA A CA 1
ATOM 1401 C C . ALA A 1 182 ? 7.18 16.391 1.334 1 98.69 182 ALA A C 1
ATOM 1403 O O . ALA A 1 182 ? 8.219 17.016 1.122 1 98.69 182 ALA A O 1
ATOM 1404 N N . LEU A 1 183 ? 7.113 15.07 1.095 1 98.88 183 LEU A N 1
ATOM 1405 C CA . LEU A 1 183 ? 8.266 14.344 0.574 1 98.88 183 LEU A CA 1
ATOM 1406 C C . LEU A 1 183 ? 8.328 14.438 -0.947 1 98.88 183 LEU A C 1
ATOM 1408 O O . LEU A 1 183 ? 9.25 13.914 -1.569 1 98.88 183 LEU A O 1
ATOM 1412 N N . LEU A 1 184 ? 7.336 15.016 -1.558 1 98.75 184 LEU A N 1
ATOM 1413 C CA . LEU A 1 184 ? 7.387 15.477 -2.939 1 98.75 184 LEU A CA 1
ATOM 1414 C C . LEU A 1 184 ? 7.555 14.305 -3.9 1 98.75 184 LEU A C 1
ATOM 1416 O O . LEU A 1 184 ? 8.414 14.336 -4.781 1 98.75 184 LEU A O 1
ATOM 1420 N N . ALA A 1 185 ? 6.84 13.234 -3.695 1 98.81 185 ALA A N 1
ATOM 1421 C CA . ALA A 1 185 ? 6.82 12.062 -4.574 1 98.81 185 ALA A CA 1
ATOM 1422 C C . ALA A 1 185 ? 5.391 11.617 -4.859 1 98.81 185 ALA A C 1
ATOM 1424 O O . ALA A 1 185 ? 4.445 12.109 -4.234 1 98.81 185 ALA A O 1
ATOM 1425 N N . PRO A 1 186 ? 5.152 10.773 -5.871 1 98.62 186 PRO A N 1
ATOM 1426 C CA . PRO A 1 186 ? 3.789 10.32 -6.164 1 98.62 186 PRO A CA 1
ATOM 1427 C C . PRO A 1 186 ? 3.191 9.484 -5.035 1 98.62 186 PRO A C 1
ATOM 1429 O O . PRO A 1 186 ? 3.93 8.906 -4.234 1 98.62 186 PRO A O 1
ATOM 1432 N N . PRO A 1 187 ? 1.83 9.445 -4.977 1 98.56 187 PRO A N 1
ATOM 1433 C CA . PRO A 1 187 ? 1.21 8.562 -3.99 1 98.56 187 PRO A CA 1
ATOM 1434 C C . PRO A 1 187 ? 1.588 7.098 -4.195 1 98.56 187 PRO A C 1
ATOM 1436 O O . PRO A 1 187 ? 1.697 6.637 -5.336 1 98.56 187 PRO A O 1
ATOM 1439 N N . GLY A 1 188 ? 1.804 6.367 -3.02 1 98.5 188 GLY A N 1
ATOM 1440 C CA . GLY A 1 188 ? 2.047 4.938 -3.162 1 98.5 188 GLY A CA 1
ATOM 1441 C C . GLY A 1 188 ? 2.992 4.387 -2.113 1 98.5 188 GLY A C 1
ATOM 1442 O O . GLY A 1 188 ? 3.236 3.18 -2.062 1 98.5 188 GLY A O 1
ATOM 1443 N N . ALA A 1 189 ? 3.48 5.273 -1.214 1 98.75 189 ALA A N 1
ATOM 1444 C CA . ALA A 1 189 ? 4.398 4.754 -0.203 1 98.75 189 ALA A CA 1
ATOM 1445 C C . ALA A 1 189 ? 4.047 5.289 1.183 1 98.75 189 ALA A C 1
ATOM 1447 O O . ALA A 1 189 ? 3.768 6.48 1.344 1 98.75 189 ALA A O 1
ATOM 1448 N N . SER A 1 190 ? 3.969 4.371 2.105 1 98.81 190 SER A N 1
ATOM 1449 C CA . SER A 1 190 ? 3.994 4.676 3.531 1 98.81 190 SER A CA 1
ATOM 1450 C C . SER A 1 190 ? 5.426 4.812 4.043 1 98.81 190 SER A C 1
ATOM 1452 O O . SER A 1 190 ? 6.277 3.975 3.746 1 98.81 190 SER A O 1
ATOM 1454 N N . VAL A 1 191 ? 5.684 5.828 4.734 1 98.94 191 VAL A N 1
ATOM 1455 C CA . VAL A 1 191 ? 7.004 6.035 5.32 1 98.94 191 VAL A CA 1
ATOM 1456 C C . VAL A 1 191 ? 6.879 6.191 6.836 1 98.94 191 VAL A C 1
ATOM 1458 O O . VAL A 1 191 ? 6.023 6.938 7.32 1 98.94 191 VAL A O 1
ATOM 1461 N N . LEU A 1 192 ? 7.672 5.441 7.574 1 98.94 192 LEU A N 1
ATOM 1462 C CA . LEU A 1 192 ? 7.75 5.566 9.023 1 98.94 192 LEU A CA 1
ATOM 1463 C C . LEU A 1 192 ? 9.188 5.824 9.477 1 98.94 192 LEU A C 1
ATOM 1465 O O . LEU A 1 192 ? 10.133 5.441 8.789 1 98.94 192 LEU A O 1
ATOM 1469 N N . TYR A 1 193 ? 9.344 6.559 10.484 1 98.88 193 TYR A N 1
ATOM 1470 C CA . TYR A 1 193 ? 10.578 6.645 11.258 1 98.88 193 TYR A CA 1
ATOM 1471 C C . TYR A 1 193 ? 10.406 6.016 12.633 1 98.88 193 TYR A C 1
ATOM 1473 O O . TYR A 1 193 ? 9.5 6.387 13.383 1 98.88 193 TYR A O 1
ATOM 1481 N N . ILE A 1 194 ? 11.266 5.078 12.969 1 98.69 194 ILE A N 1
ATOM 1482 C CA . ILE A 1 194 ? 11.148 4.293 14.195 1 98.69 194 ILE A CA 1
ATOM 1483 C C . ILE A 1 194 ? 12.344 4.562 15.102 1 98.69 194 ILE A C 1
ATOM 1485 O O . ILE A 1 194 ? 13.492 4.297 14.719 1 98.69 194 ILE A O 1
ATOM 1489 N N . ALA A 1 195 ? 12.102 5.074 16.297 1 98.44 195 ALA A N 1
ATOM 1490 C CA . ALA A 1 195 ? 13.172 5.316 17.266 1 98.44 195 ALA A CA 1
ATOM 1491 C C . ALA A 1 195 ? 13.141 4.281 18.375 1 98.44 195 ALA A C 1
ATOM 1493 O O . ALA A 1 195 ? 14.094 4.164 19.156 1 98.44 195 ALA A O 1
ATOM 1494 N N . VAL A 1 196 ? 12.039 3.533 18.484 1 98.5 196 VAL A N 1
ATOM 1495 C CA . VAL A 1 196 ? 11.875 2.484 19.5 1 98.5 196 VAL A CA 1
ATOM 1496 C C . VAL A 1 196 ? 11.352 1.212 18.828 1 98.5 196 VAL A C 1
ATOM 1498 O O . VAL A 1 196 ? 10.625 1.275 17.828 1 98.5 196 VAL A O 1
ATOM 1501 N N . GLU A 1 197 ? 11.641 0.084 19.328 1 98.31 197 GLU A N 1
ATOM 1502 C CA . GLU A 1 197 ? 11.227 -1.191 18.75 1 98.31 197 GLU A CA 1
ATOM 1503 C C . GLU A 1 197 ? 9.719 -1.393 18.875 1 98.31 197 GLU A C 1
ATOM 1505 O O . GLU A 1 197 ? 9.109 -0.972 19.859 1 98.31 197 GLU A O 1
ATOM 1510 N N . PRO A 1 198 ? 9.156 -2.008 17.844 1 98.69 198 PRO A N 1
ATOM 1511 C CA . PRO A 1 198 ? 7.742 -2.359 17.984 1 98.69 198 PRO A CA 1
ATOM 1512 C C . PRO A 1 198 ? 7.469 -3.211 19.219 1 98.69 198 PRO A C 1
ATOM 1514 O O . PRO A 1 198 ? 8.312 -4.016 19.625 1 98.69 198 PRO A O 1
ATOM 1517 N N . ARG A 1 199 ? 6.262 -3.111 19.766 1 98.06 199 ARG A N 1
ATOM 1518 C CA . ARG A 1 199 ? 6.02 -3.781 21.047 1 98.06 199 ARG A CA 1
ATOM 1519 C C . ARG A 1 199 ? 4.672 -4.492 21.047 1 98.06 199 ARG A C 1
ATOM 1521 O O . ARG A 1 199 ? 4.055 -4.668 22.094 1 98.06 199 ARG A O 1
ATOM 1528 N N . TYR A 1 200 ? 4.121 -4.777 19.891 1 97.69 200 TYR A N 1
ATOM 1529 C CA . TYR A 1 200 ? 2.826 -5.449 19.812 1 97.69 200 TYR A CA 1
ATOM 1530 C C . TYR A 1 200 ? 2.889 -6.832 20.438 1 97.69 200 TYR A C 1
ATOM 1532 O O . TYR A 1 200 ? 3.895 -7.535 20.312 1 97.69 200 TYR A O 1
ATOM 1540 N N . THR A 1 201 ? 1.857 -7.203 21.156 1 97.25 201 THR A N 1
ATOM 1541 C CA . THR A 1 201 ? 1.732 -8.516 21.781 1 97.25 201 THR A CA 1
ATOM 1542 C C . THR A 1 201 ? 0.562 -9.289 21.188 1 97.25 201 THR A C 1
ATOM 1544 O O . THR A 1 201 ? 0.42 -10.492 21.422 1 97.25 201 THR A O 1
ATOM 1547 N N . ALA A 1 202 ? -0.32 -8.617 20.469 1 96.75 202 ALA A N 1
ATOM 1548 C CA . ALA A 1 202 ? -1.43 -9.219 19.75 1 96.75 202 ALA A CA 1
ATOM 1549 C C . ALA A 1 202 ? -1.16 -9.227 18.25 1 96.75 202 ALA A C 1
ATOM 1551 O O . ALA A 1 202 ? -0.273 -8.516 17.766 1 96.75 202 ALA A O 1
ATOM 1552 N N . GLY A 1 203 ? -1.925 -10.016 17.578 1 97.56 203 GLY A N 1
ATOM 1553 C CA . GLY A 1 203 ? -1.69 -10.203 16.156 1 97.56 203 GLY A CA 1
ATOM 1554 C C . GLY A 1 203 ? -1.707 -8.906 15.367 1 97.56 203 GLY A C 1
ATOM 1555 O O . GLY A 1 203 ? -2.506 -8.016 15.656 1 97.56 203 GLY A O 1
ATOM 1556 N N . VAL A 1 204 ? -0.805 -8.758 14.422 1 98.44 204 VAL A N 1
ATOM 1557 C CA . VAL A 1 204 ? -0.716 -7.684 13.438 1 98.44 204 VAL A CA 1
ATOM 1558 C C . VAL A 1 204 ? -0.725 -8.273 12.023 1 98.44 204 VAL A C 1
ATOM 1560 O O . VAL A 1 204 ? -0.069 -9.281 11.766 1 98.44 204 VAL A O 1
ATOM 1563 N N . PRO A 1 205 ? -1.597 -7.742 11.094 1 98.44 205 PRO A N 1
ATOM 1564 C CA . PRO A 1 205 ? -1.488 -8.25 9.727 1 98.44 205 PRO A CA 1
ATOM 1565 C C . PRO A 1 205 ? -0.047 -8.289 9.219 1 98.44 205 PRO A C 1
ATOM 1567 O O . PRO A 1 205 ? 0.697 -7.316 9.398 1 98.44 205 PRO A O 1
ATOM 1570 N N . PRO A 1 206 ? 0.389 -9.375 8.57 1 98.44 206 PRO A N 1
ATOM 1571 C CA . PRO A 1 206 ? 1.778 -9.508 8.125 1 98.44 206 PRO A CA 1
ATOM 1572 C C . PRO A 1 206 ? 2.244 -8.32 7.285 1 98.44 206 PRO A C 1
ATOM 1574 O O . PRO A 1 206 ? 3.381 -7.863 7.434 1 98.44 206 PRO A O 1
ATOM 1577 N N . SER A 1 207 ? 1.421 -7.754 6.5 1 98.25 207 SER A N 1
ATOM 1578 C CA . SER A 1 207 ? 1.783 -6.656 5.605 1 98.25 207 SER A CA 1
ATOM 1579 C C . SER A 1 207 ? 2.107 -5.391 6.391 1 98.25 207 SER A C 1
ATOM 1581 O O . SER A 1 207 ? 2.682 -4.445 5.844 1 98.25 207 SER A O 1
ATOM 1583 N N . MET A 1 208 ? 1.771 -5.336 7.691 1 98.19 208 MET A N 1
ATOM 1584 C CA . MET A 1 208 ? 1.986 -4.172 8.547 1 98.19 208 MET A CA 1
ATOM 1585 C C . MET A 1 208 ? 2.969 -4.496 9.664 1 98.19 208 MET A C 1
ATOM 1587 O O . MET A 1 208 ? 3.184 -3.678 10.562 1 98.19 208 MET A O 1
ATOM 1591 N N . ASP A 1 209 ? 3.514 -5.676 9.672 1 98.69 209 ASP A N 1
ATOM 1592 C CA . ASP A 1 209 ? 4.387 -6.125 10.75 1 98.69 209 ASP A CA 1
ATOM 1593 C C . ASP A 1 209 ? 5.75 -5.438 10.672 1 98.69 209 ASP A C 1
ATOM 1595 O O . ASP A 1 209 ? 6.637 -5.891 9.945 1 98.69 209 ASP A O 1
ATOM 1599 N N . LEU A 1 210 ? 5.969 -4.488 11.531 1 98.75 210 LEU A N 1
ATOM 1600 C CA . LEU A 1 210 ? 7.172 -3.664 11.461 1 98.75 210 LEU A CA 1
ATOM 1601 C C . LEU A 1 210 ? 8.406 -4.477 11.82 1 98.75 210 LEU A C 1
ATOM 1603 O O . LEU A 1 210 ? 9.516 -4.168 11.359 1 98.75 210 LEU A O 1
ATOM 1607 N N . LYS A 1 211 ? 8.242 -5.484 12.641 1 98.5 211 LYS A N 1
ATOM 1608 C CA . LYS A 1 211 ? 9.398 -6.309 12.984 1 98.5 211 LYS A CA 1
ATOM 1609 C C . LYS A 1 211 ? 10.016 -6.941 11.742 1 98.5 211 LYS A C 1
ATOM 1611 O O . LYS A 1 211 ? 11.242 -7.031 11.625 1 98.5 211 LYS A O 1
ATOM 1616 N N . LYS A 1 212 ? 9.18 -7.379 10.805 1 97.94 212 LYS A N 1
ATOM 1617 C CA . LYS A 1 212 ? 9.656 -7.961 9.555 1 97.94 212 LYS A CA 1
ATOM 1618 C C . LYS A 1 212 ? 10.375 -6.914 8.703 1 97.94 212 LYS A C 1
ATOM 1620 O O . LYS A 1 212 ? 11.43 -7.191 8.133 1 97.94 212 LYS A O 1
ATOM 1625 N N . PHE A 1 213 ? 9.812 -5.742 8.617 1 98.44 213 PHE A N 1
ATOM 1626 C CA . PHE A 1 213 ? 10.391 -4.672 7.816 1 98.44 213 PHE A CA 1
ATOM 1627 C C . PHE A 1 213 ? 11.734 -4.238 8.383 1 98.44 213 PHE A C 1
ATOM 1629 O O . PHE A 1 213 ? 12.695 -4.031 7.637 1 98.44 213 PHE A O 1
ATOM 1636 N N . ILE A 1 214 ? 11.789 -4.074 9.719 1 98.31 214 ILE A N 1
ATOM 1637 C CA . ILE A 1 214 ? 13.016 -3.65 10.383 1 98.31 214 ILE A CA 1
ATOM 1638 C C . ILE A 1 214 ? 14.117 -4.672 10.133 1 98.31 214 ILE A C 1
ATOM 1640 O O . ILE A 1 214 ? 15.234 -4.309 9.742 1 98.31 214 ILE A O 1
ATOM 1644 N N . LYS A 1 215 ? 13.828 -5.93 10.32 1 97.69 215 LYS A N 1
ATOM 1645 C CA . LYS A 1 215 ? 14.797 -7 10.133 1 97.69 215 LYS A CA 1
ATOM 1646 C C . LYS A 1 215 ? 15.328 -7.031 8.703 1 97.69 215 LYS A C 1
ATOM 1648 O O . LYS A 1 215 ? 16.531 -7.129 8.484 1 97.69 215 LYS A O 1
ATOM 1653 N N . MET A 1 216 ? 14.445 -6.969 7.738 1 97.44 216 MET A N 1
ATOM 1654 C CA . MET A 1 216 ? 14.828 -7.059 6.332 1 97.44 216 MET A CA 1
ATOM 1655 C C . MET A 1 216 ? 15.617 -5.824 5.898 1 97.44 216 MET A C 1
ATOM 1657 O O . MET A 1 216 ? 16.516 -5.918 5.062 1 97.44 216 MET A O 1
ATOM 1661 N N . ALA A 1 217 ? 15.234 -4.668 6.453 1 96.31 217 ALA A N 1
ATOM 1662 C CA . ALA A 1 217 ? 15.906 -3.418 6.094 1 96.31 217 ALA A CA 1
ATOM 1663 C C . ALA A 1 217 ? 17.391 -3.459 6.457 1 96.31 217 ALA A C 1
ATOM 1665 O O . ALA A 1 217 ? 18.203 -2.818 5.805 1 96.31 217 ALA A O 1
ATOM 1666 N N . GLU A 1 218 ? 17.781 -4.234 7.465 1 95.38 218 GLU A N 1
ATOM 1667 C CA . GLU A 1 218 ? 19.172 -4.391 7.871 1 95.38 218 GLU A CA 1
ATOM 1668 C C . GLU A 1 218 ? 20.016 -4.973 6.738 1 95.38 218 GLU A C 1
ATOM 1670 O O . GLU A 1 218 ? 21.234 -4.766 6.691 1 95.38 218 GLU A O 1
ATOM 1675 N N . HIS A 1 219 ? 19.359 -5.656 5.812 1 95.56 219 HIS A N 1
ATOM 1676 C CA . HIS A 1 219 ? 20.047 -6.281 4.688 1 95.56 219 HIS A CA 1
ATOM 1677 C C . HIS A 1 219 ? 19.672 -5.602 3.373 1 95.56 219 HIS A C 1
ATOM 1679 O O . HIS A 1 219 ? 19.859 -6.18 2.299 1 95.56 219 HIS A O 1
ATOM 1685 N N . LEU A 1 220 ? 19.047 -4.383 3.52 1 96.81 220 LEU A N 1
ATOM 1686 C CA . LEU A 1 220 ? 18.609 -3.604 2.367 1 96.81 220 LEU A CA 1
ATOM 1687 C C . LEU A 1 220 ? 17.625 -4.398 1.512 1 96.81 220 LEU A C 1
ATOM 1689 O O . LEU A 1 220 ? 17.703 -4.363 0.281 1 96.81 220 LEU A O 1
ATOM 1693 N N . GLU A 1 221 ? 16.781 -5.152 2.172 1 96.44 221 GLU A N 1
ATOM 1694 C CA . GLU A 1 221 ? 15.688 -5.902 1.559 1 96.44 221 GLU A CA 1
ATOM 1695 C C . GLU A 1 221 ? 14.344 -5.512 2.164 1 96.44 221 GLU A C 1
ATOM 1697 O O . GLU A 1 221 ? 14.289 -4.719 3.109 1 96.44 221 GLU A O 1
ATOM 1702 N N . THR A 1 222 ? 13.328 -5.84 1.573 1 97.69 222 THR A N 1
ATOM 1703 C CA . THR A 1 222 ? 11.961 -5.652 2.057 1 97.69 222 THR A CA 1
ATOM 1704 C C . THR A 1 222 ? 11.242 -6.992 2.166 1 97.69 222 THR A C 1
ATOM 1706 O O . THR A 1 222 ? 11.555 -7.934 1.435 1 97.69 222 THR A O 1
ATOM 1709 N N . PRO A 1 223 ? 10.352 -7.137 3.107 1 97.31 223 PRO A N 1
ATOM 1710 C CA . PRO A 1 223 ? 9.656 -8.422 3.24 1 97.31 223 PRO A CA 1
ATOM 1711 C C . PRO A 1 223 ? 8.742 -8.719 2.051 1 97.31 223 PRO A C 1
ATOM 1713 O O . PRO A 1 223 ? 8.5 -9.891 1.741 1 97.31 223 PRO A O 1
ATOM 1716 N N . TYR A 1 224 ? 8.281 -7.727 1.435 1 97.38 224 TYR A N 1
ATOM 1717 C CA . TYR A 1 224 ? 7.391 -7.84 0.286 1 97.38 224 TYR A CA 1
ATOM 1718 C C . TYR A 1 224 ? 7.828 -6.906 -0.837 1 97.38 224 TYR A C 1
ATOM 1720 O O . TYR A 1 224 ? 8.75 -6.102 -0.664 1 97.38 224 TYR A O 1
ATOM 1728 N N . THR A 1 225 ? 7.176 -7.031 -1.989 1 97.31 225 THR A N 1
ATOM 1729 C CA . THR A 1 225 ? 7.57 -6.207 -3.127 1 97.31 225 THR A CA 1
ATOM 1730 C C . THR A 1 225 ? 7.371 -4.727 -2.816 1 97.31 225 THR A C 1
ATOM 1732 O O . THR A 1 225 ? 6.258 -4.297 -2.502 1 97.31 225 THR A O 1
ATOM 1735 N N . PRO A 1 226 ? 8.391 -3.926 -2.822 1 97.88 226 PRO A N 1
ATOM 1736 C CA . PRO A 1 226 ? 8.289 -2.504 -2.488 1 97.88 226 PRO A CA 1
ATOM 1737 C C . PRO A 1 226 ? 7.699 -1.669 -3.623 1 97.88 226 PRO A C 1
ATOM 1739 O O . PRO A 1 226 ? 7.527 -2.168 -4.738 1 97.88 226 PRO A O 1
ATOM 1742 N N . PRO A 1 227 ? 7.297 -0.456 -3.324 1 98.19 227 PRO A N 1
ATOM 1743 C CA . PRO A 1 227 ? 6.773 0.433 -4.363 1 98.19 227 PRO A CA 1
ATOM 1744 C C . PRO A 1 227 ? 7.879 1.058 -5.215 1 98.19 227 PRO A C 1
ATOM 1746 O O . PRO A 1 227 ? 8.133 2.26 -5.117 1 98.19 227 PRO A O 1
ATOM 1749 N N . ILE A 1 228 ? 8.406 0.364 -6.082 1 98.44 228 ILE A N 1
ATOM 1750 C CA . ILE A 1 228 ? 9.672 0.637 -6.754 1 98.44 228 ILE A CA 1
ATOM 1751 C C . ILE A 1 228 ? 9.57 1.944 -7.539 1 98.44 228 ILE A C 1
ATOM 1753 O O . ILE A 1 228 ? 10.453 2.805 -7.438 1 98.44 228 ILE A O 1
ATOM 1757 N N . PRO A 1 229 ? 8.477 2.162 -8.32 1 98.31 229 PRO A N 1
ATOM 1758 C CA . PRO A 1 229 ? 8.406 3.451 -9.016 1 98.31 229 PRO A CA 1
ATOM 1759 C C . PRO A 1 229 ? 8.438 4.637 -8.055 1 98.31 229 PRO A C 1
ATOM 1761 O O . PRO A 1 229 ? 9.07 5.656 -8.352 1 98.31 229 PRO A O 1
ATOM 1764 N N . VAL A 1 230 ? 7.777 4.504 -6.93 1 98.81 230 VAL A N 1
ATOM 1765 C CA . VAL A 1 230 ? 7.738 5.574 -5.941 1 98.81 230 VAL A CA 1
ATOM 1766 C C . VAL A 1 230 ? 9.117 5.754 -5.32 1 98.81 230 VAL A C 1
ATOM 1768 O O . VAL A 1 230 ? 9.523 6.875 -4.996 1 98.81 230 VAL A O 1
ATOM 1771 N N . LEU A 1 231 ? 9.859 4.652 -5.141 1 98.88 231 LEU A N 1
ATOM 1772 C CA . LEU A 1 231 ? 11.211 4.734 -4.613 1 98.88 231 LEU A CA 1
ATOM 1773 C C . LEU A 1 231 ? 12.117 5.52 -5.555 1 98.88 231 LEU A C 1
ATOM 1775 O O . LEU A 1 231 ? 12.953 6.305 -5.105 1 98.88 231 LEU A O 1
ATOM 1779 N N . TYR A 1 232 ? 11.977 5.293 -6.863 1 98.88 232 TYR A N 1
ATOM 1780 C CA . TYR A 1 232 ? 12.742 6.082 -7.824 1 98.88 232 TYR A CA 1
ATOM 1781 C C . TYR A 1 232 ? 12.422 7.566 -7.684 1 98.88 232 TYR A C 1
ATOM 1783 O O . TYR A 1 232 ? 13.32 8.406 -7.711 1 98.88 232 TYR A O 1
ATOM 1791 N N . ALA A 1 233 ? 11.172 7.879 -7.559 1 98.94 233 ALA A N 1
ATOM 1792 C CA . ALA A 1 233 ? 10.742 9.266 -7.395 1 98.94 233 ALA A CA 1
ATOM 1793 C C . ALA A 1 233 ? 11.281 9.852 -6.09 1 98.94 233 ALA A C 1
ATOM 1795 O O . ALA A 1 233 ? 11.758 10.984 -6.062 1 98.94 233 ALA A O 1
ATOM 1796 N N . LEU A 1 234 ? 11.172 9.062 -5 1 98.94 234 LEU A N 1
ATOM 1797 C CA . LEU A 1 234 ? 11.688 9.508 -3.709 1 98.94 234 LEU A CA 1
ATOM 1798 C C . LEU A 1 234 ? 13.188 9.789 -3.787 1 98.94 234 LEU A C 1
ATOM 1800 O O . LEU A 1 234 ? 13.672 10.758 -3.203 1 98.94 234 LEU A O 1
ATOM 1804 N N . ASP A 1 235 ? 13.883 8.906 -4.48 1 98.94 235 ASP A N 1
ATOM 1805 C CA . ASP A 1 235 ? 15.32 9.117 -4.629 1 98.94 235 ASP A CA 1
ATOM 1806 C C . ASP A 1 235 ? 15.609 10.492 -5.215 1 98.94 235 ASP A C 1
ATOM 1808 O O . ASP A 1 235 ? 16.5 11.203 -4.734 1 98.94 235 ASP A O 1
ATOM 1812 N N . ALA A 1 236 ? 14.852 10.867 -6.211 1 98.88 236 ALA A N 1
ATOM 1813 C CA . ALA A 1 236 ? 15.016 12.148 -6.879 1 98.88 236 ALA A CA 1
ATOM 1814 C C . ALA A 1 236 ? 14.555 13.297 -5.98 1 98.88 236 ALA A C 1
ATOM 1816 O O . ALA A 1 236 ? 15.258 14.297 -5.824 1 98.88 236 ALA A O 1
ATOM 1817 N N . SER A 1 237 ? 13.422 13.195 -5.391 1 98.88 237 SER A N 1
ATOM 1818 C CA . SER A 1 237 ? 12.844 14.281 -4.609 1 98.88 237 SER A CA 1
ATOM 1819 C C . SER A 1 237 ? 13.641 14.523 -3.332 1 98.88 237 SER A C 1
ATOM 1821 O O . SER A 1 237 ? 13.82 15.672 -2.92 1 98.88 237 SER A O 1
ATOM 1823 N N . LEU A 1 238 ? 14.086 13.43 -2.703 1 98.94 238 LEU A N 1
ATOM 1824 C CA . LEU A 1 238 ? 14.852 13.562 -1.468 1 98.94 238 LEU A CA 1
ATOM 1825 C C . LEU A 1 238 ? 16.172 14.281 -1.721 1 98.94 238 LEU A C 1
ATOM 1827 O O . LEU A 1 238 ? 16.641 15.055 -0.879 1 98.94 238 LEU A O 1
ATOM 1831 N N . SER A 1 239 ? 16.828 14 -2.859 1 98.88 239 SER A N 1
ATOM 1832 C CA . SER A 1 239 ? 18.031 14.75 -3.227 1 98.88 239 SER A CA 1
ATOM 1833 C C . SER A 1 239 ? 17.75 16.25 -3.322 1 98.88 239 SER A C 1
ATOM 1835 O O . SER A 1 239 ? 18.531 17.062 -2.834 1 98.88 239 SER A O 1
ATOM 1837 N N . TYR A 1 240 ? 16.672 16.562 -3.918 1 98.81 240 TYR A N 1
ATOM 1838 C CA . TYR A 1 240 ? 16.25 17.953 -4.078 1 98.81 240 TYR A CA 1
ATOM 1839 C C . TYR A 1 240 ? 15.992 18.609 -2.723 1 98.81 240 TYR A C 1
ATOM 1841 O O . TYR A 1 240 ? 16.469 19.719 -2.461 1 98.81 240 TYR A O 1
ATOM 1849 N N . ILE A 1 241 ? 15.305 17.953 -1.814 1 98.88 241 ILE A N 1
ATOM 1850 C CA . ILE A 1 241 ? 14.945 18.469 -0.497 1 98.88 241 ILE A CA 1
ATOM 1851 C C . ILE A 1 241 ? 16.203 18.688 0.338 1 98.88 241 ILE A C 1
ATOM 1853 O O . ILE A 1 241 ? 16.359 19.719 0.984 1 98.88 241 ILE A O 1
ATOM 1857 N N . LEU A 1 242 ? 17.062 17.688 0.289 1 98.75 242 LEU A N 1
ATOM 1858 C CA . LEU A 1 242 ? 18.297 17.75 1.071 1 98.75 242 LEU A CA 1
ATOM 1859 C C . LEU A 1 242 ? 19.188 18.875 0.564 1 98.75 242 LEU A C 1
ATOM 1861 O O . LEU A 1 242 ? 19.859 19.547 1.354 1 98.75 242 LEU A O 1
ATOM 1865 N N . GLU A 1 243 ? 19.219 19.062 -0.748 1 98.62 243 GLU A N 1
ATOM 1866 C CA . GLU A 1 243 ? 20 20.156 -1.325 1 98.62 243 GLU A CA 1
ATOM 1867 C C . GLU A 1 243 ? 19.484 21.516 -0.846 1 98.62 243 GLU A C 1
ATOM 1869 O O . GLU A 1 243 ? 20.281 22.406 -0.561 1 98.62 243 GLU A O 1
ATOM 1874 N N . LEU A 1 244 ? 18.188 21.703 -0.728 1 98.25 244 LEU A N 1
ATOM 1875 C CA . LEU A 1 244 ? 17.594 22.953 -0.264 1 98.25 244 LEU A CA 1
ATOM 1876 C C . LEU A 1 244 ? 17.828 23.156 1.229 1 98.25 244 LEU A C 1
ATOM 1878 O O . LEU A 1 244 ? 18 24.281 1.691 1 98.25 244 LEU A O 1
ATOM 1882 N N . GLY A 1 245 ? 17.828 22.047 2.047 1 97.38 245 GLY A N 1
ATOM 1883 C CA . GLY A 1 245 ? 18.016 22.156 3.486 1 97.38 245 GLY A CA 1
ATOM 1884 C C . GLY A 1 245 ? 16.922 22.969 4.164 1 97.38 245 GLY A C 1
ATOM 1885 O O . GLY A 1 245 ? 15.734 22.719 3.945 1 97.38 245 GLY A O 1
ATOM 1886 N N . GLN A 1 246 ? 17.266 23.922 4.906 1 96.75 246 GLN A N 1
ATOM 1887 C CA . GLN A 1 246 ? 16.344 24.766 5.664 1 96.75 246 GLN A CA 1
ATOM 1888 C C . GLN A 1 246 ? 15.469 25.594 4.738 1 96.75 246 GLN A C 1
ATOM 1890 O O . GLN A 1 246 ? 14.344 25.969 5.098 1 96.75 246 GLN A O 1
ATOM 1895 N N . ARG A 1 247 ? 15.969 25.891 3.574 1 98.25 247 ARG A N 1
ATOM 1896 C CA . ARG A 1 247 ? 15.242 26.688 2.594 1 98.25 247 ARG A CA 1
ATOM 1897 C C . ARG A 1 247 ? 13.938 26 2.191 1 98.25 247 ARG A C 1
ATOM 1899 O O . ARG A 1 247 ? 12.961 26.672 1.835 1 98.25 247 ARG A O 1
ATOM 1906 N N . TYR A 1 248 ? 13.914 24.672 2.311 1 98.56 248 TYR A N 1
ATOM 1907 C CA . TYR A 1 248 ? 12.711 23.938 1.961 1 98.56 248 TYR A CA 1
ATOM 1908 C C . TYR A 1 248 ? 11.539 24.359 2.84 1 98.56 248 TYR A C 1
ATOM 1910 O O . TYR A 1 248 ? 10.445 24.625 2.338 1 98.56 248 TYR A O 1
ATOM 1918 N N . THR A 1 249 ? 11.75 24.438 4.129 1 98.38 249 THR A N 1
ATOM 1919 C CA . THR A 1 249 ? 10.75 24.891 5.082 1 98.38 249 THR A CA 1
ATOM 1920 C C . THR A 1 249 ? 10.398 26.359 4.84 1 98.38 249 THR A C 1
ATOM 1922 O O . THR A 1 249 ? 9.227 26.734 4.852 1 98.38 249 THR A O 1
ATOM 1925 N N . GLU A 1 250 ? 11.359 27.156 4.582 1 98.44 250 GLU A N 1
ATOM 1926 C CA . GLU A 1 250 ? 11.18 28.594 4.426 1 98.44 250 GLU A CA 1
ATOM 1927 C C . GLU A 1 250 ? 10.305 28.922 3.219 1 98.44 250 GLU A C 1
ATOM 1929 O O . GLU A 1 250 ? 9.453 29.812 3.283 1 98.44 250 GLU A O 1
ATOM 1934 N N . ILE A 1 251 ? 10.539 28.219 2.137 1 98.31 251 ILE A N 1
ATOM 1935 C CA . ILE A 1 251 ? 9.766 28.453 0.922 1 98.31 251 ILE A CA 1
ATOM 1936 C C . ILE A 1 251 ? 8.289 28.156 1.183 1 98.31 251 ILE A C 1
ATOM 1938 O O . ILE A 1 251 ? 7.414 28.891 0.711 1 98.31 251 ILE A O 1
ATOM 1942 N N . HIS A 1 252 ? 8.016 27.109 1.902 1 98.75 252 HIS A N 1
ATOM 1943 C CA . HIS A 1 252 ? 6.637 26.766 2.232 1 98.75 252 HIS A CA 1
ATOM 1944 C C . HIS A 1 252 ? 6.012 27.812 3.156 1 98.75 252 HIS A C 1
ATOM 1946 O O . HIS A 1 252 ? 4.867 28.219 2.949 1 98.75 252 HIS A O 1
ATOM 1952 N N . ARG A 1 253 ? 6.754 28.234 4.148 1 98.5 253 ARG A N 1
ATOM 1953 C CA . ARG A 1 253 ? 6.285 29.266 5.066 1 98.5 253 ARG A CA 1
ATOM 1954 C C . ARG A 1 253 ? 5.949 30.547 4.32 1 98.5 253 ARG A C 1
ATOM 1956 O O . ARG A 1 253 ? 4.898 31.156 4.547 1 98.5 253 ARG A O 1
ATOM 1963 N N . GLU A 1 254 ? 6.824 30.938 3.434 1 98.62 254 GLU A N 1
ATOM 1964 C CA . GLU A 1 254 ? 6.617 32.156 2.641 1 98.62 254 GLU A CA 1
ATOM 1965 C C . GLU A 1 254 ? 5.332 32.062 1.825 1 98.62 254 GLU A C 1
ATOM 1967 O O . GLU A 1 254 ? 4.594 33.031 1.716 1 98.62 254 GLU A O 1
ATOM 1972 N N . ARG A 1 255 ? 5.098 30.938 1.249 1 98.88 255 ARG A N 1
ATOM 1973 C CA . ARG A 1 255 ? 3.92 30.719 0.414 1 98.88 255 ARG A CA 1
ATOM 1974 C C . ARG A 1 255 ? 2.639 30.812 1.235 1 98.88 255 ARG A C 1
ATOM 1976 O O . ARG A 1 255 ? 1.681 31.469 0.819 1 98.88 255 ARG A O 1
ATOM 1983 N N . VAL A 1 256 ? 2.629 30.219 2.402 1 98.75 256 VAL A N 1
ATOM 1984 C CA . VAL A 1 256 ? 1.448 30.25 3.26 1 98.75 256 VAL A CA 1
ATOM 1985 C C . VAL A 1 256 ? 1.238 31.672 3.795 1 98.75 256 VAL A C 1
ATOM 1987 O O . VAL A 1 256 ? 0.107 32.156 3.848 1 98.75 256 VAL A O 1
ATOM 1990 N N . ASP A 1 257 ? 2.322 32.281 4.184 1 98.69 257 ASP A N 1
ATOM 1991 C CA . ASP A 1 257 ? 2.234 33.656 4.664 1 98.69 257 ASP A CA 1
ATOM 1992 C C . ASP A 1 257 ? 1.648 34.594 3.596 1 98.69 257 ASP A C 1
ATOM 1994 O O . ASP A 1 257 ? 0.84 35.469 3.9 1 98.69 257 ASP A O 1
ATOM 1998 N N . TYR A 1 258 ? 2.094 34.375 2.408 1 98.88 258 TYR A N 1
ATOM 1999 C CA . TYR A 1 258 ? 1.555 35.188 1.308 1 98.88 258 TYR A CA 1
ATOM 2000 C C . TYR A 1 258 ? 0.047 35 1.189 1 98.88 258 TYR A C 1
ATOM 2002 O O . TYR A 1 258 ? -0.697 35.969 1.063 1 98.88 258 TYR A O 1
ATOM 2010 N N . LEU A 1 259 ? -0.436 33.75 1.183 1 98.88 259 LEU A N 1
ATOM 2011 C CA . LEU A 1 259 ? -1.86 33.469 1.041 1 98.88 259 LEU A CA 1
ATOM 2012 C C . LEU A 1 259 ? -2.662 34.125 2.143 1 98.88 259 LEU A C 1
ATOM 2014 O O . LEU A 1 259 ? -3.701 34.75 1.873 1 98.88 259 LEU A O 1
ATOM 2018 N N . TYR A 1 260 ? -2.189 34.031 3.391 1 98.81 260 TYR A N 1
ATOM 2019 C CA . TYR A 1 260 ? -2.928 34.594 4.508 1 98.81 260 TYR A CA 1
ATOM 2020 C C . TYR A 1 260 ? -2.904 36.125 4.445 1 98.81 260 TYR A C 1
ATOM 2022 O O . TYR A 1 260 ? -3.799 36.781 4.973 1 98.81 260 TYR A O 1
ATOM 2030 N N . SER A 1 261 ? -1.911 36.688 3.805 1 98.69 261 SER A N 1
ATOM 2031 C CA . SER A 1 261 ? -1.838 38.125 3.654 1 98.69 261 SER A CA 1
ATOM 2032 C C . SER A 1 261 ? -2.688 38.594 2.48 1 98.69 261 SER A C 1
ATOM 2034 O O . SER A 1 261 ? -3.248 39.719 2.518 1 98.69 261 SER A O 1
ATOM 2036 N N . ALA A 1 262 ? -2.826 37.781 1.439 1 98.75 262 ALA A N 1
ATOM 2037 C CA . ALA A 1 262 ? -3.391 38.25 0.166 1 98.75 262 ALA A CA 1
ATOM 2038 C C . ALA A 1 262 ? -4.879 37.906 0.084 1 98.75 262 ALA A C 1
ATOM 2040 O O . ALA A 1 262 ? -5.645 38.625 -0.569 1 98.75 262 ALA A O 1
ATOM 2041 N N . VAL A 1 263 ? -5.309 36.812 0.663 1 98.81 263 VAL A N 1
ATOM 2042 C CA . VAL A 1 263 ? -6.691 36.375 0.57 1 98.81 263 VAL A CA 1
ATOM 2043 C C . VAL A 1 263 ? -7.543 37.094 1.602 1 98.81 263 VAL A C 1
ATOM 2045 O O . VAL A 1 263 ? -7.195 37.156 2.783 1 98.81 263 VAL A O 1
ATOM 2048 N N . LYS A 1 264 ? -8.688 37.656 1.153 1 98.38 264 LYS A N 1
ATOM 2049 C CA . LYS A 1 264 ? -9.547 38.469 2.004 1 98.38 264 LYS A CA 1
ATOM 2050 C C . LYS A 1 264 ? -10.633 37.625 2.656 1 98.38 264 LYS A C 1
ATOM 2052 O O . LYS A 1 264 ? -11.812 37.969 2.609 1 98.38 264 LYS A O 1
ATOM 2057 N N . LEU A 1 265 ? -10.398 36.469 3.072 1 98.69 265 LEU A N 1
ATOM 2058 C CA . LEU A 1 265 ? -11.258 35.562 3.844 1 98.69 265 LEU A CA 1
ATOM 2059 C C . LEU A 1 265 ? -10.648 35.281 5.211 1 98.69 265 LEU A C 1
ATOM 2061 O O . LEU A 1 265 ? -9.43 35.375 5.387 1 98.69 265 LEU A O 1
ATOM 2065 N N . ASN A 1 266 ? -11.469 34.969 6.129 1 98.56 266 ASN A N 1
ATOM 2066 C CA . ASN A 1 266 ? -10.984 34.688 7.473 1 98.56 266 ASN A CA 1
ATOM 2067 C C . ASN A 1 266 ? -10.258 33.344 7.523 1 98.56 266 ASN A C 1
ATOM 2069 O O . ASN A 1 266 ? -10.797 32.312 7.094 1 98.56 266 ASN A O 1
ATOM 2073 N N . PRO A 1 267 ? -9.07 33.375 8.055 1 98.69 267 PRO A N 1
ATOM 2074 C CA . PRO A 1 267 ? -8.367 32.094 8.25 1 98.69 267 PRO A CA 1
ATOM 2075 C C . PRO A 1 267 ? -9.047 31.203 9.289 1 98.69 267 PRO A C 1
ATOM 2077 O O . PRO A 1 267 ? -9.609 31.703 10.266 1 98.69 267 PRO A O 1
ATOM 2080 N N . ILE A 1 268 ? -8.922 29.906 9.102 1 98.62 268 ILE A N 1
ATOM 2081 C CA . ILE A 1 268 ? -9.445 28.953 10.07 1 98.62 268 ILE A CA 1
ATOM 2082 C C . ILE A 1 268 ? -8.461 28.781 11.219 1 98.62 268 ILE A C 1
ATOM 2084 O O . ILE A 1 268 ? -8.836 28.891 12.391 1 98.62 268 ILE A O 1
ATOM 2088 N N . PRO A 1 269 ? -7.172 28.469 10.953 1 98.62 269 PRO A N 1
ATOM 2089 C CA . PRO A 1 269 ? -6.234 28.281 12.055 1 98.62 269 PRO A CA 1
ATOM 2090 C C . PRO A 1 269 ? -5.844 29.594 12.734 1 98.62 269 PRO A C 1
ATOM 2092 O O . PRO A 1 269 ? -5.699 30.609 12.062 1 98.62 269 PRO A O 1
ATOM 2095 N N . PRO A 1 270 ? -5.723 29.562 14.039 1 97.56 270 PRO A N 1
ATOM 2096 C CA . PRO A 1 270 ? -5.086 30.719 14.672 1 97.56 270 PRO A CA 1
ATOM 2097 C C . PRO A 1 270 ? -3.691 31 14.117 1 97.56 270 PRO A C 1
ATOM 2099 O O . PRO A 1 270 ? -2.992 30.078 13.695 1 97.56 270 PRO A O 1
ATOM 2102 N N . ARG A 1 271 ? -3.285 32.219 14.18 1 97.38 271 ARG A N 1
ATOM 2103 C CA . ARG A 1 271 ? -2.055 32.688 13.555 1 97.38 271 ARG A CA 1
ATOM 2104 C C . ARG A 1 271 ? -0.854 31.875 14.023 1 97.38 271 ARG A C 1
ATOM 2106 O O . ARG A 1 271 ? -0.01 31.469 13.219 1 97.38 271 ARG A O 1
ATOM 2113 N N . ASP A 1 272 ? -0.801 31.531 15.25 1 96.38 272 ASP A N 1
ATOM 2114 C CA . ASP A 1 272 ? 0.384 30.938 15.852 1 96.38 272 ASP A CA 1
ATOM 2115 C C . ASP A 1 272 ? 0.465 29.438 15.547 1 96.38 272 ASP A C 1
ATOM 2117 O O . ASP A 1 272 ? 1.496 28.812 15.781 1 96.38 272 ASP A O 1
ATOM 2121 N N . TYR A 1 273 ? -0.578 28.875 14.891 1 98.12 273 TYR A N 1
ATOM 2122 C CA . TYR A 1 273 ? -0.608 27.422 14.664 1 98.12 273 TYR A CA 1
ATOM 2123 C C . TYR A 1 273 ? -0.737 27.109 13.18 1 98.12 273 TYR A C 1
ATOM 2125 O O . TYR A 1 273 ? -1.002 25.969 12.797 1 98.12 273 TYR A O 1
ATOM 2133 N N . ARG A 1 274 ? -0.497 28.125 12.406 1 98.69 274 ARG A N 1
ATOM 2134 C CA . ARG A 1 274 ? -0.7 27.953 10.977 1 98.69 274 ARG A CA 1
ATOM 2135 C C . ARG A 1 274 ? 0.292 26.938 10.406 1 98.69 274 ARG A C 1
ATOM 2137 O O . ARG A 1 274 ? 1.496 27.047 10.648 1 98.69 274 ARG A O 1
ATOM 2144 N N . SER A 1 275 ? -0.233 25.953 9.68 1 98.81 275 SER A N 1
ATOM 2145 C CA . SER A 1 275 ? 0.561 24.984 8.93 1 98.81 275 SER A CA 1
ATOM 2146 C C . SER A 1 275 ? 1.381 25.656 7.84 1 98.81 275 SER A C 1
ATOM 2148 O O . SER A 1 275 ? 0.921 26.625 7.219 1 98.81 275 SER A O 1
ATOM 2150 N N . PHE A 1 276 ? 2.566 25.125 7.555 1 98.75 276 PHE A N 1
ATOM 2151 C CA . PHE A 1 276 ? 3.383 25.656 6.465 1 98.75 276 PHE A CA 1
ATOM 2152 C C . PHE A 1 276 ? 3.027 24.969 5.148 1 98.75 276 PHE A C 1
ATOM 2154 O O . PHE A 1 276 ? 3.543 25.344 4.094 1 98.75 276 PHE A O 1
ATOM 2161 N N . THR A 1 277 ? 2.074 23.984 5.184 1 98.81 277 THR A N 1
ATOM 2162 C CA . THR A 1 277 ? 1.904 23.188 3.979 1 98.81 277 THR A CA 1
ATOM 2163 C C . THR A 1 277 ? 0.556 23.469 3.324 1 98.81 277 THR A C 1
ATOM 2165 O O . THR A 1 277 ? 0.33 23.094 2.17 1 98.81 277 THR A O 1
ATOM 2168 N N . VAL A 1 278 ? -0.354 24.125 4.043 1 98.88 278 VAL A N 1
ATOM 2169 C CA . VAL A 1 278 ? -1.704 24.344 3.537 1 98.88 278 VAL A CA 1
ATOM 2170 C C . VAL A 1 278 ? -2.312 25.578 4.223 1 98.88 278 VAL A C 1
ATOM 2172 O O . VAL A 1 278 ? -2.047 25.828 5.398 1 98.88 278 VAL A O 1
ATOM 2175 N N . ALA A 1 279 ? -3.053 26.375 3.529 1 98.94 279 ALA A N 1
ATOM 2176 C CA . ALA A 1 279 ? -3.867 27.453 4.078 1 98.94 279 ALA A CA 1
ATOM 2177 C C . ALA A 1 279 ? -5.352 27.109 4.012 1 98.94 279 ALA A C 1
ATOM 2179 O O . ALA A 1 279 ? -5.812 26.5 3.041 1 98.94 279 ALA A O 1
ATOM 2180 N N . ALA A 1 280 ? -6.078 27.406 5.016 1 98.88 280 ALA A N 1
ATOM 2181 C CA . ALA A 1 280 ? -7.516 27.141 5.066 1 98.88 280 ALA A CA 1
ATOM 2182 C C . ALA A 1 280 ? -8.281 28.406 5.434 1 98.88 280 ALA A C 1
ATOM 2184 O O . ALA A 1 280 ? -7.867 29.156 6.32 1 98.88 280 ALA A O 1
ATOM 2185 N N . PHE A 1 281 ? -9.359 28.672 4.715 1 98.88 281 PHE A N 1
ATOM 2186 C CA . PHE A 1 281 ? -10.172 29.875 4.898 1 98.88 281 PHE A CA 1
ATOM 2187 C C . PHE A 1 281 ? -11.648 29.516 5.023 1 98.88 281 PHE A C 1
ATOM 2189 O O . PHE A 1 281 ? -12.141 28.625 4.328 1 98.88 281 PHE A O 1
ATOM 2196 N N . LEU A 1 282 ? -12.305 30.156 5.922 1 98.75 282 LEU A N 1
ATOM 2197 C CA . LEU A 1 282 ? -13.758 30.125 5.867 1 98.75 282 LEU A CA 1
ATOM 2198 C C . LEU A 1 282 ? -14.266 30.734 4.562 1 98.75 282 LEU A C 1
ATOM 2200 O O . LEU A 1 282 ? -13.727 31.734 4.086 1 98.75 282 LEU A O 1
ATOM 2204 N N . CYS A 1 283 ? -15.164 30.078 3.992 1 98.5 283 CYS A N 1
ATOM 2205 C CA . CYS A 1 283 ? -15.695 30.5 2.703 1 98.5 283 CYS A CA 1
ATOM 2206 C C . CYS A 1 283 ? -17.172 30.141 2.584 1 98.5 283 CYS A C 1
ATOM 2208 O O . CYS A 1 283 ? -17.547 28.969 2.719 1 98.5 283 CYS A O 1
ATOM 2210 N N . GLU A 1 284 ? -18.078 31.047 2.312 1 96.38 284 GLU A N 1
ATOM 2211 C CA . GLU A 1 284 ? -19.531 30.828 2.242 1 96.38 284 GLU A CA 1
ATOM 2212 C C . GLU A 1 284 ? -19.922 30.156 0.933 1 96.38 284 GLU A C 1
ATOM 2214 O O . GLU A 1 284 ? -20.953 29.484 0.859 1 96.38 284 GLU A O 1
ATOM 2219 N N . LYS A 1 285 ? -19.109 30.375 -0.064 1 97 285 LYS A N 1
ATOM 2220 C CA . LYS A 1 285 ? -19.406 29.797 -1.378 1 97 285 LYS A CA 1
ATOM 2221 C C . LYS A 1 285 ? -18.25 28.938 -1.874 1 97 285 LYS A C 1
ATOM 2223 O O . LYS A 1 285 ? -17.719 29.172 -2.963 1 97 285 LYS A O 1
ATOM 2228 N N . PRO A 1 286 ? -17.891 27.938 -1.106 1 98.38 286 PRO A N 1
ATOM 2229 C CA . PRO A 1 286 ? -16.688 27.172 -1.459 1 98.38 286 PRO A CA 1
ATOM 2230 C C . PRO A 1 286 ? -16.781 26.547 -2.844 1 98.38 286 PRO A C 1
ATOM 2232 O O . PRO A 1 286 ? -15.797 26.516 -3.582 1 98.38 286 PRO A O 1
ATOM 2235 N N . LYS A 1 287 ? -17.969 26.031 -3.281 1 97 287 LYS A N 1
ATOM 2236 C CA . LYS A 1 287 ? -18.141 25.391 -4.578 1 97 287 LYS A CA 1
ATOM 2237 C C . LYS A 1 287 ? -17.875 26.359 -5.723 1 97 287 LYS A C 1
ATOM 2239 O O . LYS A 1 287 ? -17.25 26 -6.715 1 97 287 LYS A O 1
ATOM 2244 N N . GLU A 1 288 ? -18.391 27.516 -5.578 1 98.38 288 GLU A N 1
ATOM 2245 C CA . GLU A 1 288 ? -18.203 28.547 -6.609 1 98.38 288 GLU A CA 1
ATOM 2246 C C . GLU A 1 288 ? -16.734 28.953 -6.723 1 98.38 288 GLU A C 1
ATOM 2248 O O . GLU A 1 288 ? -16.219 29.109 -7.832 1 98.38 288 GLU A O 1
ATOM 2253 N N . VAL A 1 289 ? -16.125 29.188 -5.562 1 98.62 289 VAL A N 1
ATOM 2254 C CA . VAL A 1 289 ? -14.719 29.578 -5.551 1 98.62 289 VAL A CA 1
ATOM 2255 C C . VAL A 1 289 ? -13.875 28.5 -6.211 1 98.62 289 VAL A C 1
ATOM 2257 O O . VAL A 1 289 ? -13.016 28.797 -7.051 1 98.62 289 VAL A O 1
ATOM 2260 N N . LEU A 1 290 ? -14.117 27.25 -5.855 1 98.25 290 LEU A N 1
ATOM 2261 C CA . LEU A 1 290 ? -13.352 26.141 -6.398 1 98.25 290 LEU A CA 1
ATOM 2262 C C . LEU A 1 290 ? -13.578 26 -7.898 1 98.25 290 LEU A C 1
ATOM 2264 O O . LEU A 1 290 ? -12.648 25.688 -8.641 1 98.25 290 LEU A O 1
ATOM 2268 N N . ALA A 1 291 ? -14.773 26.219 -8.391 1 98 291 ALA A N 1
ATOM 2269 C CA . ALA A 1 291 ? -15.078 26.156 -9.82 1 98 291 ALA A CA 1
ATOM 2270 C C . ALA A 1 291 ? -14.328 27.25 -10.578 1 98 291 ALA A C 1
ATOM 2272 O O . ALA A 1 291 ? -13.805 27 -11.672 1 98 291 ALA A O 1
ATOM 2273 N N . LYS A 1 292 ? -14.312 28.438 -10.016 1 98.56 292 LYS A N 1
ATOM 2274 C CA . LYS A 1 292 ? -13.633 29.562 -10.664 1 98.56 292 LYS A CA 1
ATOM 2275 C C . LYS A 1 292 ? -12.117 29.344 -10.68 1 98.56 292 LYS A C 1
ATOM 2277 O O . LYS A 1 292 ? -11.438 29.75 -11.625 1 98.56 292 LYS A O 1
ATOM 2282 N N . LEU A 1 293 ? -11.586 28.766 -9.586 1 98.56 293 LEU A N 1
ATOM 2283 C CA . LEU A 1 293 ? -10.172 28.406 -9.586 1 98.56 293 LEU A CA 1
ATOM 2284 C C . LEU A 1 293 ? -9.859 27.422 -10.703 1 98.56 293 LEU A C 1
ATOM 2286 O O . LEU A 1 293 ? -8.844 27.547 -11.383 1 98.56 293 LEU A O 1
ATOM 2290 N N . ARG A 1 294 ? -10.742 26.453 -10.844 1 97.62 294 ARG A N 1
ATOM 2291 C CA . ARG A 1 294 ? -10.562 25.469 -11.914 1 97.62 294 ARG A CA 1
ATOM 2292 C C . ARG A 1 294 ? -10.555 26.141 -13.281 1 97.62 294 ARG A C 1
ATOM 2294 O O . ARG A 1 294 ? -9.758 25.781 -14.148 1 97.62 294 ARG A O 1
ATOM 2301 N N . GLU A 1 295 ? -11.445 27.031 -13.492 1 98.06 295 GLU A N 1
ATOM 2302 C CA . GLU A 1 295 ? -11.492 27.781 -14.742 1 98.06 295 GLU A CA 1
ATOM 2303 C C . GLU A 1 295 ? -10.172 28.531 -14.984 1 98.06 295 GLU A C 1
ATOM 2305 O O . GLU A 1 295 ? -9.758 28.688 -16.141 1 98.06 295 GLU A O 1
ATOM 2310 N N . ALA A 1 296 ? -9.602 28.938 -13.914 1 98.25 296 ALA A N 1
ATOM 2311 C CA . ALA A 1 296 ? -8.344 29.688 -14.008 1 98.25 296 ALA A CA 1
ATOM 2312 C C . ALA A 1 296 ? -7.152 28.734 -14.117 1 98.25 296 ALA A C 1
ATOM 2314 O O . ALA A 1 296 ? -6.004 29.188 -14.164 1 98.25 296 ALA A O 1
ATOM 2315 N N . GLY A 1 297 ? -7.383 27.422 -14.062 1 97.56 297 GLY A N 1
ATOM 2316 C CA . GLY A 1 297 ? -6.328 26.438 -14.281 1 97.56 297 GLY A CA 1
ATOM 2317 C C . GLY A 1 297 ? -5.785 25.859 -12.992 1 97.56 297 GLY A C 1
ATOM 2318 O O . GLY A 1 297 ? -4.73 25.219 -12.992 1 97.56 297 GLY A O 1
ATOM 2319 N N . TYR A 1 298 ? -6.477 26.094 -11.867 1 98.38 298 TYR A N 1
ATOM 2320 C CA . TYR A 1 298 ? -6 25.625 -10.578 1 98.38 298 TYR A CA 1
ATOM 2321 C C . TYR A 1 298 ? -7.047 24.734 -9.906 1 98.38 298 TYR A C 1
ATOM 2323 O O . TYR A 1 298 ? -8.25 25 -10.008 1 98.38 298 TYR A O 1
ATOM 2331 N N . VAL A 1 299 ? -6.582 23.656 -9.25 1 98.19 299 VAL A N 1
ATOM 2332 C CA . VAL A 1 299 ? -7.441 22.797 -8.445 1 98.19 299 VAL A CA 1
ATOM 2333 C C . VAL A 1 299 ? -7.074 22.938 -6.969 1 98.19 299 VAL A C 1
ATOM 2335 O O . VAL A 1 299 ? -5.93 22.688 -6.582 1 98.19 299 VAL A O 1
ATOM 2338 N N . ALA A 1 300 ? -7.934 23.422 -6.16 1 98.19 300 ALA A N 1
ATOM 2339 C CA . ALA A 1 300 ? -7.812 23.453 -4.707 1 98.19 300 ALA A CA 1
ATOM 2340 C C . ALA A 1 300 ? -8.82 22.516 -4.051 1 98.19 300 ALA A C 1
ATOM 2342 O O . ALA A 1 300 ? -9.5 21.734 -4.738 1 98.19 300 ALA A O 1
ATOM 2343 N N . ALA A 1 301 ? -8.828 22.469 -2.738 1 97.94 301 ALA A N 1
ATOM 2344 C CA . ALA A 1 301 ? -9.664 21.484 -2.045 1 97.94 301 ALA A CA 1
ATOM 2345 C C . ALA A 1 301 ? -10.742 22.172 -1.217 1 97.94 301 ALA A C 1
ATOM 2347 O O . ALA A 1 301 ? -10.555 23.297 -0.749 1 97.94 301 ALA A O 1
ATOM 2348 N N . GLY A 1 302 ? -11.828 21.484 -1.076 1 97.75 302 GLY A N 1
ATOM 2349 C CA . GLY A 1 302 ? -12.859 21.938 -0.152 1 97.75 302 GLY A CA 1
ATOM 2350 C C . GLY A 1 302 ? -12.516 21.656 1.301 1 97.75 302 GLY A C 1
ATOM 2351 O O . GLY A 1 302 ? -11.422 21.188 1.606 1 97.75 302 GLY A O 1
ATOM 2352 N N . GLY A 1 303 ? -13.508 22.031 2.133 1 97.75 303 GLY A N 1
ATOM 2353 C CA . GLY A 1 303 ? -13.297 21.891 3.564 1 97.75 303 GLY A CA 1
ATOM 2354 C C . GLY A 1 303 ? -13.422 20.469 4.055 1 97.75 303 GLY A C 1
ATOM 2355 O O . GLY A 1 303 ? -13.805 19.578 3.295 1 97.75 303 GLY A O 1
ATOM 2356 N N . MET A 1 304 ? -13 20.203 5.234 1 97.19 304 MET A N 1
ATOM 2357 C CA . MET A 1 304 ? -13.094 18.938 5.98 1 97.19 304 MET A CA 1
ATOM 2358 C C . MET A 1 304 ? -13.531 19.203 7.422 1 97.19 304 MET A C 1
ATOM 2360 O O . MET A 1 304 ? -13.648 20.359 7.844 1 97.19 304 MET A O 1
ATOM 2364 N N . TYR A 1 305 ? -13.727 18.094 8.094 1 97.31 305 TYR A N 1
ATOM 2365 C CA . TYR A 1 305 ? -14.031 18.203 9.516 1 97.31 305 TYR A CA 1
ATOM 2366 C C . TYR A 1 305 ? -15.273 19.062 9.742 1 97.31 305 TYR A C 1
ATOM 2368 O O . TYR A 1 305 ? -16.25 18.953 9 1 97.31 305 TYR A O 1
ATOM 2376 N N . LYS A 1 306 ? -15.406 19.859 10.75 1 97.62 306 LYS A N 1
ATOM 2377 C CA . LYS A 1 306 ? -16.594 20.656 11.031 1 97.62 306 LYS A CA 1
ATOM 2378 C C . LYS A 1 306 ? -16.703 21.828 10.07 1 97.62 306 LYS A C 1
ATOM 2380 O O . LYS A 1 306 ? -17.688 22.562 10.078 1 97.62 306 LYS A O 1
ATOM 2385 N N . TYR A 1 307 ? -15.703 21.984 9.148 1 97.69 307 TYR A N 1
ATOM 2386 C CA . TYR A 1 307 ? -15.672 23.094 8.195 1 97.69 307 TYR A CA 1
ATOM 2387 C C . TYR A 1 307 ? -15.969 22.594 6.785 1 97.69 307 TYR A C 1
ATOM 2389 O O . TYR A 1 307 ? -15.758 23.328 5.812 1 97.69 307 TYR A O 1
ATOM 2397 N N . ARG A 1 308 ? -16.391 21.453 6.539 1 96.38 308 ARG A N 1
ATOM 2398 C CA . ARG A 1 308 ? -16.531 20.734 5.273 1 96.38 308 ARG A CA 1
ATOM 2399 C C . ARG A 1 308 ? -17.375 21.531 4.281 1 96.38 308 ARG A C 1
ATOM 2401 O O . ARG A 1 308 ? -17.031 21.625 3.102 1 96.38 308 ARG A O 1
ATOM 2408 N N . GLU A 1 309 ? -18.375 22.203 4.73 1 96.94 309 GLU A N 1
ATOM 2409 C CA . GLU A 1 309 ? -19.312 22.844 3.816 1 96.94 309 GLU A CA 1
ATOM 2410 C C . GLU A 1 309 ? -19.062 24.344 3.713 1 96.94 309 GLU A C 1
ATOM 2412 O O . GLU A 1 309 ? -19.75 25.047 2.955 1 96.94 309 GLU A O 1
ATOM 2417 N N . ARG A 1 310 ? -18.094 24.844 4.434 1 97.69 310 ARG A N 1
ATOM 2418 C CA . ARG A 1 310 ? -17.984 26.297 4.512 1 97.69 310 ARG A CA 1
ATOM 2419 C C . ARG A 1 310 ? -16.516 26.734 4.547 1 97.69 310 ARG A C 1
ATOM 2421 O O . ARG A 1 310 ? -16.141 27.609 5.324 1 97.69 310 ARG A O 1
ATOM 2428 N N . SER A 1 311 ? -15.688 26.047 3.783 1 98.62 311 SER A N 1
ATOM 2429 C CA . SER A 1 311 ? -14.281 26.438 3.758 1 98.62 311 SER A CA 1
ATOM 2430 C C . SER A 1 311 ? -13.594 25.953 2.482 1 98.62 311 SER A C 1
ATOM 2432 O O . SER A 1 311 ? -14.172 25.172 1.72 1 98.62 311 SER A O 1
ATOM 2434 N N . ILE A 1 312 ? -12.492 26.469 2.215 1 98.75 312 ILE A N 1
ATOM 2435 C CA . ILE A 1 312 ? -11.594 26.031 1.15 1 98.75 312 ILE A CA 1
ATOM 2436 C C . ILE A 1 312 ? -10.188 25.859 1.707 1 98.75 312 ILE A C 1
ATOM 2438 O O . ILE A 1 312 ? -9.828 26.484 2.709 1 98.75 312 ILE A O 1
ATOM 2442 N N . ARG A 1 313 ? -9.484 25.031 1.168 1 98.88 313 ARG A N 1
ATOM 2443 C CA . ARG A 1 313 ? -8.102 24.75 1.538 1 98.88 313 ARG A CA 1
ATOM 2444 C C . ARG A 1 313 ? 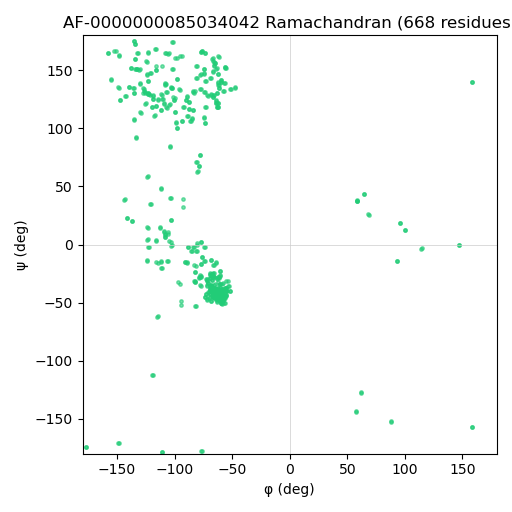-7.184 24.828 0.322 1 98.88 313 ARG A C 1
ATOM 2446 O O . ARG A 1 313 ? -7.492 24.281 -0.732 1 98.88 313 ARG A O 1
ATOM 2453 N N . VAL A 1 314 ? -6.094 25.547 0.433 1 98.88 314 VAL A N 1
ATOM 2454 C CA . VAL A 1 314 ? -5.117 25.703 -0.638 1 98.88 314 VAL A CA 1
ATOM 2455 C C . VAL A 1 314 ? -3.771 25.125 -0.206 1 98.88 314 VAL A C 1
ATOM 2457 O O . VAL A 1 314 ? -3.133 25.641 0.715 1 98.88 314 VAL A O 1
ATOM 2460 N N . GLY A 1 315 ? -3.373 24.016 -0.835 1 98.75 315 GLY A N 1
ATOM 2461 C CA . GLY A 1 315 ? -2.064 23.422 -0.581 1 98.75 315 GLY A CA 1
ATOM 2462 C C . GLY A 1 315 ? -0.938 24.156 -1.285 1 98.75 315 GLY A C 1
ATOM 2463 O O . GLY A 1 315 ? -1.105 24.625 -2.412 1 98.75 315 GLY A O 1
ATOM 2464 N N . VAL A 1 316 ? 0.232 24.203 -0.65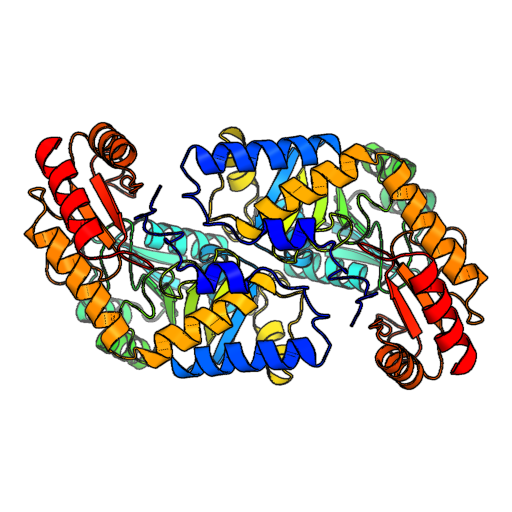3 1 98.75 316 VAL A N 1
ATOM 2465 C CA . VAL A 1 316 ? 1.316 24.984 -1.232 1 98.75 316 VAL A CA 1
ATOM 2466 C C . VAL A 1 316 ? 2.539 24.109 -1.45 1 98.75 316 VAL A C 1
ATOM 2468 O O . VAL A 1 316 ? 3.613 24.594 -1.81 1 98.75 316 VAL A O 1
ATOM 2471 N N . MET A 1 317 ? 2.42 22.797 -1.185 1 98.56 317 MET A N 1
ATOM 2472 C CA . MET A 1 317 ? 3.525 21.859 -1.359 1 98.56 317 MET A CA 1
ATOM 2473 C C . MET A 1 317 ? 3.762 21.562 -2.838 1 98.56 317 MET A C 1
ATOM 2475 O O . MET A 1 317 ? 2.816 21.547 -3.629 1 98.56 317 MET A O 1
ATOM 2479 N N . GLY A 1 318 ? 5.027 21.25 -3.154 1 98 318 GLY A N 1
ATOM 2480 C CA . GLY A 1 318 ? 5.359 20.812 -4.5 1 98 318 GLY A CA 1
ATOM 2481 C C . GLY A 1 318 ? 5.688 21.953 -5.438 1 98 318 GLY A C 1
ATOM 2482 O O . GLY A 1 318 ? 6.246 22.969 -5.016 1 98 318 GLY A O 1
ATOM 2483 N N . ASP A 1 319 ? 5.461 21.766 -6.695 1 98.19 319 ASP A N 1
ATOM 2484 C CA . ASP A 1 319 ? 5.785 22.719 -7.758 1 98.19 319 ASP A CA 1
ATOM 2485 C C . ASP A 1 319 ? 4.75 23.828 -7.828 1 98.19 319 ASP A C 1
ATOM 2487 O O . ASP A 1 319 ? 3.994 23.922 -8.797 1 98.19 319 ASP A O 1
ATOM 2491 N N . VAL A 1 320 ? 4.707 24.656 -6.824 1 98.25 320 VAL A N 1
ATOM 2492 C CA . VAL A 1 320 ? 3.842 25.812 -6.656 1 98.25 320 VAL A CA 1
ATOM 2493 C C . VAL A 1 320 ? 4.691 27.078 -6.539 1 98.25 320 VAL A C 1
ATOM 2495 O O . VAL A 1 320 ? 5.625 27.125 -5.734 1 98.25 320 VAL A O 1
ATOM 2498 N N . THR A 1 321 ? 4.418 28.094 -7.328 1 97.94 321 THR A N 1
ATOM 2499 C CA . THR A 1 321 ? 5.176 29.344 -7.305 1 97.94 321 THR A CA 1
ATOM 2500 C C . THR A 1 321 ? 4.352 30.469 -6.676 1 97.94 321 THR A C 1
ATOM 2502 O O . THR A 1 321 ? 3.135 30.328 -6.52 1 97.94 321 THR A O 1
ATOM 2505 N N . ILE A 1 322 ? 5.066 31.531 -6.332 1 98.31 322 ILE A N 1
ATOM 2506 C CA . ILE A 1 322 ? 4.387 32.688 -5.781 1 98.31 322 ILE A CA 1
ATOM 2507 C C . ILE A 1 322 ? 3.414 33.281 -6.812 1 98.31 322 ILE A C 1
ATOM 2509 O O . ILE A 1 322 ? 2.338 33.75 -6.457 1 98.31 322 ILE A O 1
ATOM 2513 N N . ASP A 1 323 ? 3.756 33.188 -8.117 1 98.5 323 ASP A N 1
ATOM 2514 C CA . ASP A 1 323 ? 2.875 33.688 -9.172 1 98.5 323 ASP A CA 1
ATOM 2515 C C . ASP A 1 323 ? 1.586 32.875 -9.227 1 98.5 323 ASP A C 1
ATOM 2517 O O . ASP A 1 323 ? 0.512 33.406 -9.5 1 98.5 323 ASP A O 1
ATOM 2521 N N . ASP A 1 324 ? 1.706 31.547 -9.008 1 98.81 324 ASP A N 1
ATOM 2522 C CA . ASP A 1 324 ? 0.505 30.719 -8.883 1 98.81 324 ASP A CA 1
ATOM 2523 C C . ASP A 1 324 ? -0.401 31.25 -7.77 1 98.81 324 ASP A C 1
ATOM 2525 O O . ASP A 1 324 ? -1.611 31.391 -7.961 1 98.81 324 ASP A O 1
ATOM 2529 N N . LEU A 1 325 ? 0.183 31.562 -6.641 1 98.88 325 LEU A N 1
ATOM 2530 C CA . LEU A 1 325 ? -0.569 31.953 -5.457 1 98.88 325 LEU A CA 1
ATOM 2531 C C . LEU A 1 325 ? -1.189 33.344 -5.641 1 98.88 325 LEU A C 1
ATOM 2533 O O . LEU A 1 325 ? -2.277 33.594 -5.125 1 98.88 325 LEU A O 1
ATOM 2537 N N . LYS A 1 326 ? -0.512 34.219 -6.379 1 98.75 326 LYS A N 1
ATOM 2538 C CA . LYS A 1 326 ? -1.088 35.531 -6.707 1 98.75 326 LYS A CA 1
ATOM 2539 C C . LYS A 1 326 ? -2.396 35.375 -7.477 1 98.75 326 LYS A C 1
ATOM 2541 O O . LYS A 1 326 ? -3.396 36 -7.145 1 98.75 326 LYS A O 1
ATOM 2546 N N . THR A 1 327 ? -2.361 34.5 -8.484 1 98.75 327 THR A N 1
ATOM 2547 C CA . THR A 1 327 ? -3.553 34.281 -9.289 1 98.75 327 THR A CA 1
ATOM 2548 C C . THR A 1 327 ? -4.656 33.625 -8.445 1 98.75 327 THR A C 1
ATOM 2550 O O . THR A 1 327 ? -5.82 34.031 -8.547 1 98.75 327 THR A O 1
ATOM 2553 N N . VAL A 1 328 ? -4.281 32.719 -7.609 1 98.81 328 VAL A N 1
ATOM 2554 C CA . VAL A 1 328 ? -5.238 32.031 -6.754 1 98.81 328 VAL A CA 1
ATOM 2555 C C . VAL A 1 328 ? -5.895 33.031 -5.801 1 98.81 328 VAL A C 1
ATOM 2557 O O . VAL A 1 328 ? -7.121 33.031 -5.652 1 98.81 328 VAL A O 1
ATOM 2560 N N . ALA A 1 329 ? -5.078 33.812 -5.164 1 98.81 329 ALA A N 1
ATOM 2561 C CA . ALA A 1 329 ? -5.602 34.844 -4.238 1 98.81 329 ALA A CA 1
ATOM 2562 C C . ALA A 1 329 ? -6.555 35.781 -4.945 1 98.81 329 ALA A C 1
ATOM 2564 O O . ALA A 1 329 ? -7.605 36.125 -4.406 1 98.81 329 ALA A O 1
ATOM 2565 N N . GLU A 1 330 ? -6.211 36.188 -6.125 1 98.69 330 GLU A N 1
ATOM 2566 C CA . GLU A 1 330 ? -7.043 37.094 -6.898 1 98.69 330 GLU A CA 1
ATOM 2567 C C . GLU A 1 330 ? -8.398 36.469 -7.215 1 98.69 330 GLU A C 1
ATOM 2569 O O . GLU A 1 330 ? -9.438 37.125 -7.078 1 98.69 330 GLU A O 1
ATOM 2574 N N . VAL A 1 331 ? -8.375 35.219 -7.691 1 98.69 331 VAL A N 1
ATOM 2575 C CA . VAL A 1 331 ? -9.609 34.531 -8.047 1 98.69 331 VAL A CA 1
ATOM 2576 C C . VAL A 1 331 ? -10.5 34.406 -6.812 1 98.69 331 VAL A C 1
ATOM 2578 O O . VAL A 1 331 ? -11.703 34.656 -6.875 1 98.69 331 VAL A O 1
ATOM 2581 N N . ILE A 1 332 ? -9.914 34.031 -5.664 1 98.75 332 ILE A N 1
ATOM 2582 C CA . ILE A 1 332 ? -10.672 33.844 -4.426 1 98.75 332 ILE A CA 1
ATOM 2583 C C . ILE A 1 332 ? -11.312 35.188 -4.016 1 98.75 332 ILE A C 1
ATOM 2585 O O . ILE A 1 332 ? -12.508 35.219 -3.703 1 98.75 332 ILE A O 1
ATOM 2589 N N . ASN A 1 333 ? -10.555 36.219 -4.066 1 98.5 333 ASN A N 1
ATOM 2590 C CA . ASN A 1 333 ? -11.023 37.531 -3.615 1 98.5 333 ASN A CA 1
ATOM 2591 C C . ASN A 1 333 ? -12.125 38.094 -4.512 1 98.5 333 ASN A C 1
ATOM 2593 O O . ASN A 1 333 ? -12.992 38.844 -4.055 1 98.5 333 ASN A O 1
ATOM 2597 N N . ARG A 1 334 ? -12.133 37.688 -5.719 1 97.5 334 ARG A N 1
ATOM 2598 C CA . ARG A 1 334 ? -13.133 38.156 -6.672 1 97.5 334 ARG A CA 1
ATOM 2599 C C . ARG A 1 334 ? -14.469 37.438 -6.461 1 97.5 334 ARG A C 1
ATOM 2601 O O . ARG A 1 334 ? -15.531 38.031 -6.68 1 97.5 334 ARG A O 1
ATOM 2608 N N . VAL A 1 335 ? -14.461 36.25 -6.105 1 94.69 335 VAL A N 1
ATOM 2609 C CA . VAL A 1 335 ? -15.656 35.406 -6.059 1 94.69 335 VAL A CA 1
ATOM 2610 C C . VAL A 1 335 ? -16.234 35.438 -4.645 1 94.69 335 VAL A C 1
ATOM 2612 O O . VAL A 1 335 ? -17.453 35.469 -4.469 1 94.69 335 VAL A O 1
ATOM 2615 N N . ALA A 1 336 ? -15.469 35.188 -3.656 1 86.56 336 ALA A N 1
ATOM 2616 C CA . ALA A 1 336 ? -15.898 34.938 -2.289 1 86.56 336 ALA A CA 1
ATOM 2617 C C . ALA A 1 336 ? -16.375 36.188 -1.598 1 86.56 336 ALA A C 1
ATOM 2619 O O . ALA A 1 336 ? -17.469 36.25 -1.032 1 86.56 336 ALA A O 1
ATOM 2620 N N . MET B 1 1 ? 19.531 -5.383 -18.484 1 93.19 1 MET B N 1
ATOM 2621 C CA . MET B 1 1 ? 19.047 -6.586 -17.797 1 93.19 1 MET B CA 1
ATOM 2622 C C . MET B 1 1 ? 17.562 -6.805 -18.062 1 93.19 1 MET B C 1
ATOM 2624 O O . MET B 1 1 ? 16.781 -5.852 -18.094 1 93.19 1 MET B O 1
ATOM 2628 N N . LYS B 1 2 ? 17.266 -8.008 -18.484 1 97 2 LYS B N 1
ATOM 2629 C CA . LYS B 1 2 ? 15.867 -8.391 -18.594 1 97 2 LYS B CA 1
ATOM 2630 C C . LYS B 1 2 ? 15.453 -9.273 -17.422 1 97 2 LYS B C 1
ATOM 2632 O O . LYS B 1 2 ? 16.156 -10.219 -17.062 1 97 2 LYS B O 1
ATOM 2637 N N . TYR B 1 3 ? 14.188 -8.969 -16.766 1 98.06 3 TYR B N 1
ATOM 2638 C CA . TYR B 1 3 ? 13.781 -9.641 -15.531 1 98.06 3 TYR B CA 1
ATOM 2639 C C . TYR B 1 3 ? 12.789 -10.758 -15.82 1 98.06 3 TYR B C 1
ATOM 2641 O O . TYR B 1 3 ? 11.664 -10.508 -16.25 1 98.06 3 TYR B O 1
ATOM 2649 N N . LEU B 1 4 ? 13.195 -11.961 -15.578 1 98.5 4 LEU B N 1
ATOM 2650 C CA . LEU B 1 4 ? 12.367 -13.156 -15.672 1 98.5 4 LEU B CA 1
ATOM 2651 C C . LEU B 1 4 ? 12.125 -13.766 -14.297 1 98.5 4 LEU B C 1
ATOM 2653 O O . LEU B 1 4 ? 12.305 -14.969 -14.109 1 98.5 4 LEU B O 1
ATOM 2657 N N . THR B 1 5 ? 11.727 -12.922 -13.352 1 97.75 5 THR B N 1
ATOM 2658 C CA . THR B 1 5 ? 11.367 -13.305 -11.992 1 97.75 5 THR B CA 1
ATOM 2659 C C . THR B 1 5 ? 9.859 -13.5 -11.867 1 97.75 5 THR B C 1
ATOM 2661 O O . THR B 1 5 ? 9.094 -13.055 -12.719 1 97.75 5 THR B O 1
ATOM 2664 N N . PRO B 1 6 ? 9.375 -14.18 -10.828 1 97.06 6 PRO B N 1
ATOM 2665 C CA . PRO B 1 6 ? 7.934 -14.344 -10.617 1 97.06 6 PRO B CA 1
ATOM 2666 C C . PRO B 1 6 ? 7.223 -13.016 -10.352 1 97.06 6 PRO B C 1
ATOM 2668 O O . PRO B 1 6 ? 5.992 -12.945 -10.406 1 97.06 6 PRO B O 1
ATOM 2671 N N . GLY B 1 7 ? 7.926 -11.953 -10.031 1 93.88 7 GLY B N 1
ATOM 2672 C CA . GLY B 1 7 ? 7.453 -10.602 -9.742 1 93.88 7 GLY B CA 1
ATOM 2673 C C . GLY B 1 7 ? 8.438 -9.789 -8.93 1 93.88 7 GLY B C 1
ATOM 2674 O O . GLY B 1 7 ? 9.156 -10.328 -8.086 1 93.88 7 GLY B O 1
A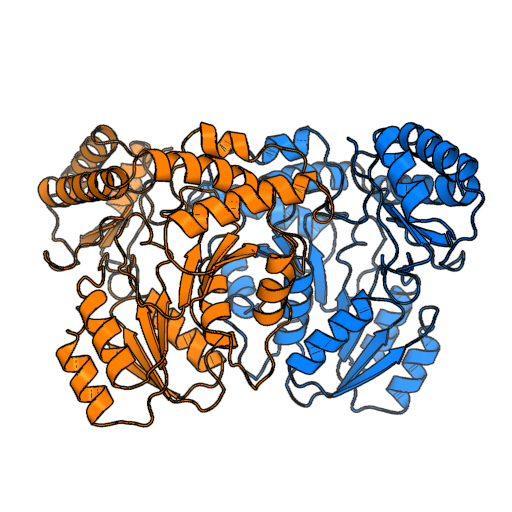TOM 2675 N N . PRO B 1 8 ? 8.594 -8.547 -9.234 1 96.62 8 PRO B N 1
ATOM 2676 C CA . PRO B 1 8 ? 7.949 -7.781 -10.305 1 96.62 8 PRO B CA 1
ATOM 2677 C C . PRO B 1 8 ? 8.359 -8.258 -11.703 1 96.62 8 PRO B C 1
ATOM 2679 O O . PRO B 1 8 ? 9.43 -8.852 -11.867 1 96.62 8 PRO B O 1
ATOM 2682 N N . VAL B 1 9 ? 7.508 -8.023 -12.641 1 98.25 9 VAL B N 1
ATOM 2683 C CA . VAL B 1 9 ? 7.727 -8.625 -13.953 1 98.25 9 VAL B CA 1
ATOM 2684 C C . VAL B 1 9 ? 8.359 -7.598 -14.891 1 98.25 9 VAL B C 1
ATOM 2686 O O . VAL B 1 9 ? 8.367 -6.402 -14.602 1 98.25 9 VAL B O 1
ATOM 2689 N N . GLN B 1 10 ? 8.969 -8.102 -15.961 1 98.44 10 GLN B N 1
ATOM 2690 C CA . GLN B 1 10 ? 9.445 -7.242 -17.047 1 98.44 10 GLN B CA 1
ATOM 2691 C C . GLN B 1 10 ? 8.281 -6.531 -17.719 1 98.44 10 GLN B C 1
ATOM 2693 O O . GLN B 1 10 ? 7.414 -7.176 -18.312 1 98.44 10 GLN B O 1
ATOM 2698 N N . LEU B 1 11 ? 8.305 -5.227 -17.656 1 98.75 11 LEU B N 1
ATOM 2699 C CA . LEU B 1 11 ? 7.18 -4.469 -18.188 1 98.75 11 LEU B CA 1
ATOM 2700 C C . LEU B 1 11 ? 7.477 -3.969 -19.609 1 98.75 11 LEU B C 1
ATOM 2702 O O . LEU B 1 11 ? 8.602 -3.568 -19.906 1 98.75 11 LEU B O 1
ATOM 2706 N N . PRO B 1 12 ? 6.445 -4 -20.438 1 98.56 12 PRO B N 1
ATOM 2707 C CA . PRO B 1 12 ? 6.617 -3.316 -21.734 1 98.56 12 PRO B CA 1
ATOM 2708 C C . PRO B 1 12 ? 6.77 -1.805 -21.578 1 98.56 12 PRO B C 1
ATOM 2710 O O . PRO B 1 12 ? 6.262 -1.224 -20.609 1 98.56 12 PRO B O 1
ATOM 2713 N N . LYS B 1 13 ? 7.359 -1.221 -22.547 1 98.31 13 LYS B N 1
ATOM 2714 C CA . LYS B 1 13 ? 7.699 0.199 -22.516 1 98.31 13 LYS B CA 1
ATOM 2715 C C . LYS B 1 13 ? 6.445 1.061 -22.359 1 98.31 13 LYS B C 1
ATOM 2717 O O . LYS B 1 13 ? 6.453 2.049 -21.625 1 98.31 13 LYS B O 1
ATOM 2722 N N . PHE B 1 14 ? 5.367 0.686 -23.031 1 98.56 14 PHE B N 1
ATOM 2723 C CA . PHE B 1 14 ? 4.172 1.521 -23.016 1 98.56 14 PHE B CA 1
ATOM 2724 C C . PHE B 1 14 ? 3.545 1.554 -21.625 1 98.56 14 PHE B C 1
ATOM 2726 O O . PHE B 1 14 ? 2.938 2.553 -21.25 1 98.56 14 PHE B O 1
ATOM 2733 N N . VAL B 1 15 ? 3.688 0.478 -20.859 1 98.81 15 VAL B N 1
ATOM 2734 C CA . VAL B 1 15 ? 3.17 0.429 -19.5 1 98.81 15 VAL B CA 1
ATOM 2735 C C . VAL B 1 15 ? 4.027 1.307 -18.594 1 98.81 15 VAL B C 1
ATOM 2737 O O . VAL B 1 15 ? 3.498 2.045 -17.75 1 98.81 15 VAL B O 1
ATOM 2740 N N . ILE B 1 16 ? 5.336 1.244 -18.75 1 98.62 16 ILE B N 1
ATOM 2741 C CA . ILE B 1 16 ? 6.273 2.043 -17.969 1 98.62 16 ILE B CA 1
ATOM 2742 C C . ILE B 1 16 ? 6.012 3.527 -18.203 1 98.62 16 ILE B C 1
ATOM 2744 O O . ILE B 1 16 ? 5.91 4.309 -17.25 1 98.62 16 ILE B O 1
ATOM 2748 N N . GLU B 1 17 ? 5.859 3.869 -19.406 1 98.38 17 GLU B N 1
ATOM 2749 C CA . GLU B 1 17 ? 5.688 5.266 -19.797 1 98.38 17 GLU B CA 1
ATOM 2750 C C . GLU B 1 17 ? 4.355 5.82 -19.281 1 98.38 17 GLU B C 1
ATOM 2752 O O . GLU B 1 17 ? 4.242 7.012 -19 1 98.38 17 GLU B O 1
ATOM 2757 N N . ALA B 1 18 ? 3.404 4.941 -19.125 1 98.5 18 ALA B N 1
ATOM 2758 C CA . ALA B 1 18 ? 2.074 5.348 -18.672 1 98.5 18 ALA B CA 1
ATOM 2759 C C . ALA B 1 18 ? 2.111 5.871 -17.25 1 98.5 18 ALA B C 1
ATOM 2761 O O . ALA B 1 18 ? 1.209 6.598 -16.812 1 98.5 18 ALA B O 1
ATOM 2762 N N . THR B 1 19 ? 3.152 5.578 -16.5 1 98.25 19 THR B N 1
ATOM 2763 C CA . THR B 1 19 ? 3.227 5.953 -15.094 1 98.25 19 THR B CA 1
ATOM 2764 C C . THR B 1 19 ? 3.605 7.422 -14.945 1 98.25 19 THR B C 1
ATOM 2766 O O . THR B 1 19 ? 3.354 8.031 -13.898 1 98.25 19 THR B O 1
ATOM 2769 N N . ALA B 1 20 ? 4.336 7.957 -15.914 1 97.88 20 ALA B N 1
ATOM 2770 C CA . ALA B 1 20 ? 4.961 9.273 -15.805 1 97.88 20 ALA B CA 1
ATOM 2771 C C . ALA B 1 20 ? 3.957 10.383 -16.109 1 97.88 20 ALA B C 1
ATOM 2773 O O . ALA B 1 20 ? 4.078 11.07 -17.125 1 97.88 20 ALA B O 1
ATOM 2774 N N . ARG B 1 21 ? 3.012 10.602 -15.227 1 97.5 21 ARG B N 1
ATOM 2775 C CA . ARG B 1 21 ? 1.983 11.625 -15.344 1 97.5 21 ARG B CA 1
ATOM 2776 C C . ARG B 1 21 ? 1.748 12.32 -14.008 1 97.5 21 ARG B C 1
ATOM 2778 O O . ARG B 1 21 ? 1.968 11.734 -12.945 1 97.5 21 ARG B O 1
ATOM 2785 N N . GLN B 1 22 ? 1.322 13.57 -14.117 1 97.94 22 GLN B N 1
ATOM 2786 C CA . GLN B 1 22 ? 0.939 14.305 -12.914 1 97.94 22 GLN B CA 1
ATOM 2787 C C . GLN B 1 22 ? -0.243 13.648 -12.211 1 97.94 22 GLN B C 1
ATOM 2789 O O . GLN B 1 22 ? -1.27 13.375 -12.836 1 97.94 22 GLN B O 1
ATOM 2794 N N . PRO B 1 23 ? -0.052 13.266 -10.945 1 97.19 23 PRO B N 1
ATOM 2795 C CA . PRO B 1 23 ? -1.222 12.734 -10.242 1 97.19 23 PRO B CA 1
ATOM 2796 C C . PRO B 1 23 ? -2.33 13.766 -10.07 1 97.19 23 PRO B C 1
ATOM 2798 O O . PRO B 1 23 ? -2.1 14.828 -9.492 1 97.19 23 PRO B O 1
ATOM 2801 N N . PRO B 1 24 ? -3.432 13.469 -10.555 1 95.81 24 PRO B N 1
ATOM 2802 C CA . PRO B 1 24 ? -4.547 14.391 -10.328 1 95.81 24 PRO B CA 1
ATOM 2803 C C . PRO B 1 24 ? -5.078 14.336 -8.891 1 95.81 24 PRO B C 1
ATOM 2805 O O . PRO B 1 24 ? -4.742 13.414 -8.141 1 95.81 24 PRO B O 1
ATOM 2808 N N . PHE B 1 25 ? -5.859 15.383 -8.57 1 94.75 25 PHE B N 1
ATOM 2809 C CA . PHE B 1 25 ? -6.605 15.352 -7.316 1 94.75 25 PHE B CA 1
ATOM 2810 C C . PHE B 1 25 ? -7.637 14.227 -7.324 1 94.75 25 PHE B C 1
ATOM 2812 O O . PHE B 1 25 ? -8.477 14.148 -8.227 1 94.75 25 PHE B O 1
ATOM 2819 N N . HIS B 1 26 ? -7.578 13.312 -6.332 1 92.81 26 HIS B N 1
ATOM 2820 C CA . HIS B 1 26 ? -8.32 12.055 -6.391 1 92.81 26 HIS B CA 1
ATOM 2821 C C . HIS B 1 26 ? -9.797 12.273 -6.07 1 92.81 26 HIS B C 1
ATOM 2823 O O . HIS B 1 26 ? -10.586 11.328 -6.078 1 92.81 26 HIS B O 1
ATOM 2829 N N . ARG B 1 27 ? -10.203 13.547 -5.836 1 91.06 27 ARG B N 1
ATOM 2830 C CA . ARG B 1 27 ? -11.617 13.867 -5.668 1 91.06 27 ARG B CA 1
ATOM 2831 C C . ARG B 1 27 ? -12.156 14.625 -6.879 1 91.06 27 ARG B C 1
ATOM 2833 O O . ARG B 1 27 ? -13.281 15.117 -6.855 1 91.06 27 ARG B O 1
ATOM 2840 N N . GLY B 1 28 ? -11.375 14.766 -7.91 1 91.38 28 GLY B N 1
ATOM 2841 C CA . GLY B 1 28 ? -11.75 15.531 -9.094 1 91.38 28 GLY B CA 1
ATOM 2842 C C . GLY B 1 28 ? -12.188 14.656 -10.25 1 91.38 28 GLY B C 1
ATOM 2843 O O . GLY B 1 28 ? -12.055 13.43 -10.195 1 91.38 28 GLY B O 1
ATOM 2844 N N . GLU B 1 29 ? -12.625 15.266 -11.266 1 91.94 29 GLU B N 1
ATOM 2845 C CA . GLU B 1 29 ? -13.195 14.594 -12.422 1 91.94 29 GLU B CA 1
ATOM 2846 C C . GLU B 1 29 ? -12.133 13.828 -13.203 1 91.94 29 GLU B C 1
ATOM 2848 O O . GLU B 1 29 ? -12.414 12.766 -13.766 1 91.94 29 GLU B O 1
ATOM 2853 N N . GLU B 1 30 ? -10.984 14.414 -13.219 1 93.62 30 GLU B N 1
ATOM 2854 C CA . GLU B 1 30 ? -9.898 13.75 -13.938 1 93.62 30 GLU B CA 1
ATOM 2855 C C . GLU B 1 30 ? -9.609 12.375 -13.352 1 93.62 30 GLU B C 1
ATOM 2857 O O . GLU B 1 30 ? -9.438 11.406 -14.086 1 93.62 30 GLU B O 1
ATOM 2862 N N . PHE B 1 31 ? -9.562 12.352 -12.102 1 97.38 31 PHE B N 1
ATOM 2863 C CA . PHE B 1 31 ? -9.32 11.078 -11.438 1 97.38 31 PHE B CA 1
ATOM 2864 C C . PHE B 1 31 ? -10.5 10.133 -11.648 1 97.38 31 PHE B C 1
ATOM 2866 O O . PHE B 1 31 ? -10.305 8.945 -11.914 1 97.38 31 PHE B O 1
ATOM 2873 N N . LYS B 1 32 ? -11.633 10.609 -11.508 1 97.62 32 LYS B N 1
ATOM 2874 C CA . LYS B 1 32 ? -12.828 9.773 -11.656 1 97.62 32 LYS B CA 1
ATOM 2875 C C . LYS B 1 32 ? -12.836 9.062 -13.008 1 97.62 32 LYS B C 1
ATOM 2877 O O . LYS B 1 32 ? -13.211 7.895 -13.102 1 97.62 32 LYS B O 1
ATOM 2882 N N . LYS B 1 33 ? -12.43 9.773 -14.039 1 98.06 33 LYS B N 1
ATOM 2883 C CA . LYS B 1 33 ? -12.391 9.195 -15.375 1 98.06 33 LYS B CA 1
ATOM 2884 C C . LYS B 1 33 ? -11.375 8.055 -15.445 1 98.06 33 LYS B C 1
ATOM 2886 O O . LYS B 1 33 ? -11.664 6.992 -16 1 98.06 33 LYS B O 1
ATOM 2891 N N . LEU B 1 34 ? -10.211 8.273 -14.883 1 98.5 34 LEU B N 1
ATOM 2892 C CA . LEU B 1 34 ? -9.172 7.25 -14.836 1 98.5 34 LEU B CA 1
ATOM 2893 C C . LEU B 1 34 ? -9.641 6.039 -14.039 1 98.5 34 LEU B C 1
ATOM 2895 O O . LEU B 1 34 ? -9.508 4.898 -14.492 1 98.5 34 LEU B O 1
ATOM 2899 N N . PHE B 1 35 ? -10.211 6.355 -12.914 1 98.75 35 PHE B N 1
ATOM 2900 C CA . PHE B 1 35 ? -10.617 5.305 -11.984 1 98.75 35 PHE B CA 1
ATOM 2901 C C . PHE B 1 35 ? -11.734 4.461 -12.578 1 98.75 35 PHE B C 1
ATOM 2903 O O . PHE B 1 35 ? -11.711 3.232 -12.492 1 98.75 35 PHE B O 1
ATOM 2910 N N . LYS B 1 36 ? -12.664 5.059 -13.172 1 98.69 36 LYS B N 1
ATOM 2911 C CA . LYS B 1 36 ? -13.742 4.348 -13.852 1 98.69 36 LYS B CA 1
ATOM 2912 C C . LYS B 1 36 ? -13.195 3.422 -14.938 1 98.69 36 LYS B C 1
ATOM 2914 O O . LYS B 1 36 ? -13.633 2.275 -15.055 1 98.69 36 LYS B O 1
ATOM 2919 N N . SER B 1 37 ? -12.32 3.961 -15.742 1 98.81 37 SER B N 1
ATOM 2920 C CA . SER B 1 37 ? -11.719 3.174 -16.812 1 98.81 37 SER B CA 1
ATOM 2921 C C . SER B 1 37 ? -11.047 1.916 -16.281 1 98.81 37 SER B C 1
ATOM 2923 O O . SER B 1 37 ? -11.25 0.821 -16.797 1 98.81 37 SER B O 1
ATOM 2925 N N . VAL B 1 38 ? -10.328 2.066 -15.211 1 98.88 38 VAL B N 1
ATOM 2926 C CA . VAL B 1 38 ? -9.602 0.949 -14.617 1 98.88 38 VAL B CA 1
ATOM 2927 C C . VAL B 1 38 ? -10.586 -0.058 -14.031 1 98.88 38 VAL B C 1
ATOM 2929 O O . VAL B 1 38 ? -10.469 -1.263 -14.266 1 98.88 38 VAL B O 1
ATOM 2932 N N . LEU B 1 39 ? -11.555 0.423 -13.25 1 98.75 39 LEU B N 1
ATOM 2933 C CA . LEU B 1 39 ? -12.531 -0.463 -12.625 1 98.75 39 LEU B CA 1
ATOM 2934 C C . LEU B 1 39 ? -13.328 -1.222 -13.68 1 98.75 39 LEU B C 1
ATOM 2936 O O . LEU B 1 39 ? -13.594 -2.416 -13.523 1 98.75 39 LEU B O 1
ATOM 2940 N N . ASP B 1 40 ? -13.719 -0.528 -14.766 1 98.69 40 ASP B N 1
ATOM 2941 C CA . ASP B 1 40 ? -14.461 -1.173 -15.844 1 98.69 40 ASP B CA 1
ATOM 2942 C C . ASP B 1 40 ? -13.648 -2.297 -16.484 1 98.69 40 ASP B C 1
ATOM 2944 O O . ASP B 1 40 ? -14.172 -3.379 -16.75 1 98.69 40 ASP B O 1
ATOM 2948 N N . LYS B 1 41 ? -12.438 -2.031 -16.719 1 98.88 41 LYS B N 1
ATOM 2949 C CA . LYS B 1 41 ? -11.57 -3.02 -17.359 1 98.88 41 LYS B CA 1
ATOM 2950 C C . LYS B 1 41 ? -11.297 -4.195 -16.422 1 98.88 41 LYS B C 1
ATOM 2952 O O . LYS B 1 41 ? -11.25 -5.348 -16.859 1 98.88 41 LYS B O 1
ATOM 2957 N N . LEU B 1 42 ? -11.117 -3.906 -15.141 1 98.88 42 LEU B N 1
ATOM 2958 C CA . LEU B 1 42 ? -10.969 -4.98 -14.164 1 98.88 42 LEU B CA 1
ATOM 2959 C C . LEU B 1 42 ? -12.227 -5.84 -14.102 1 98.88 42 LEU B C 1
ATOM 2961 O O . LEU B 1 42 ? -12.141 -7.07 -14.039 1 98.88 42 LEU B O 1
ATOM 2965 N N . ASN B 1 43 ? -13.336 -5.195 -14.062 1 98.25 43 ASN B N 1
ATOM 2966 C CA . ASN B 1 43 ? -14.602 -5.914 -14.016 1 98.25 43 ASN B CA 1
ATOM 2967 C C . ASN B 1 43 ? -14.789 -6.797 -15.242 1 98.25 43 ASN B C 1
ATOM 2969 O O . ASN B 1 43 ? -15.391 -7.875 -15.156 1 98.25 43 ASN B O 1
ATOM 2973 N N . ALA B 1 44 ? -14.297 -6.367 -16.359 1 98.44 44 ALA B N 1
ATOM 2974 C CA . ALA B 1 44 ? -14.398 -7.133 -17.594 1 98.44 44 ALA B CA 1
ATOM 2975 C C . ALA B 1 44 ? -13.578 -8.422 -17.516 1 98.44 44 ALA B C 1
ATOM 2977 O O . ALA B 1 44 ? -13.875 -9.398 -18.203 1 98.44 44 ALA B O 1
ATOM 2978 N N . LEU B 1 45 ? -12.594 -8.453 -16.688 1 98.12 45 LEU B N 1
ATOM 2979 C CA . LEU B 1 45 ? -11.711 -9.609 -16.578 1 98.12 45 LEU B CA 1
ATOM 2980 C C . LEU B 1 45 ? -12.32 -10.68 -15.688 1 98.12 45 LEU B C 1
ATOM 2982 O O . LEU B 1 45 ? -12.047 -11.867 -15.852 1 98.12 45 LEU B O 1
ATOM 2986 N N . TYR B 1 46 ? -13.062 -10.328 -14.703 1 97.94 46 TYR B N 1
ATOM 2987 C CA . TYR B 1 46 ? -13.648 -11.25 -13.734 1 97.94 46 TYR B CA 1
ATOM 2988 C C . TYR B 1 46 ? -14.992 -10.734 -13.234 1 97.94 46 TYR B C 1
ATOM 2990 O O . TYR B 1 46 ? -15.133 -9.547 -12.938 1 97.94 46 TYR B O 1
ATOM 2998 N N . PRO B 1 47 ? -15.992 -11.578 -13.156 1 96.12 47 PRO B N 1
ATOM 2999 C CA . PRO B 1 47 ? -17.344 -11.141 -12.844 1 96.12 47 PRO B CA 1
ATOM 3000 C C . PRO B 1 47 ? -17.562 -10.906 -11.352 1 96.12 47 PRO B C 1
ATOM 3002 O O . PRO B 1 47 ? -18.375 -11.586 -10.727 1 96.12 47 PRO B O 1
ATOM 3005 N N . ALA B 1 48 ? -16.922 -10.008 -10.734 1 97.94 48 ALA B N 1
ATOM 3006 C CA . ALA B 1 48 ? -17.062 -9.547 -9.352 1 97.94 48 ALA B CA 1
ATOM 3007 C C . ALA B 1 48 ? -16.625 -8.094 -9.219 1 97.94 48 ALA B C 1
ATOM 3009 O O . ALA B 1 48 ? -16.078 -7.512 -10.156 1 97.94 48 ALA B O 1
ATOM 3010 N N . LYS B 1 49 ? -16.953 -7.445 -8.102 1 97.94 49 LYS B N 1
ATOM 3011 C CA . LYS B 1 49 ? -16.641 -6.035 -7.887 1 97.94 49 LYS B CA 1
ATOM 3012 C C . LYS B 1 49 ? -15.156 -5.836 -7.629 1 97.94 49 LYS B C 1
ATOM 3014 O O . LYS B 1 49 ? -14.609 -6.359 -6.652 1 97.94 49 LYS B O 1
ATOM 3019 N N . PRO B 1 50 ? -14.523 -5.113 -8.469 1 98.75 50 PRO B N 1
ATOM 3020 C CA . PRO B 1 50 ? -13.102 -4.863 -8.234 1 98.75 50 PRO B CA 1
ATOM 3021 C C . PRO B 1 50 ? -12.852 -3.75 -7.219 1 98.75 50 PRO B C 1
ATOM 3023 O O . PRO B 1 50 ? -13.594 -2.766 -7.184 1 98.75 50 PRO B O 1
ATOM 3026 N N . ILE B 1 51 ? -11.852 -3.9 -6.414 1 98.81 51 ILE B N 1
ATOM 3027 C CA . ILE B 1 51 ? -11.328 -2.9 -5.488 1 98.81 51 ILE B CA 1
ATOM 3028 C C . ILE B 1 51 ? -9.836 -2.705 -5.73 1 98.81 51 ILE B C 1
ATOM 3030 O O . ILE B 1 51 ? -9.086 -3.68 -5.855 1 98.81 51 ILE B O 1
ATOM 3034 N N . VAL B 1 52 ? -9.414 -1.488 -5.855 1 98.69 52 VAL B N 1
ATOM 3035 C CA . VAL B 1 52 ? -8 -1.177 -5.996 1 98.69 52 VAL B CA 1
ATOM 3036 C C . VAL B 1 52 ? -7.539 -0.309 -4.828 1 98.69 52 VAL B C 1
ATOM 3038 O O . VAL B 1 52 ? -8.164 0.706 -4.516 1 98.69 52 VAL B O 1
ATOM 3041 N N . MET B 1 53 ? -6.52 -0.721 -4.137 1 98.06 53 MET B N 1
ATOM 3042 C CA . MET B 1 53 ? -5.945 0.047 -3.037 1 98.06 53 MET B CA 1
ATOM 3043 C C . MET B 1 53 ? -4.426 0.085 -3.137 1 98.06 53 MET B C 1
ATOM 3045 O O . MET B 1 53 ? -3.814 -0.804 -3.732 1 98.06 53 MET B O 1
ATOM 3049 N N . PRO B 1 54 ? -3.787 1.128 -2.652 1 97.56 54 PRO B N 1
ATOM 3050 C CA . PRO B 1 54 ? -2.324 1.127 -2.623 1 97.56 54 PRO B CA 1
ATOM 3051 C C . PRO B 1 54 ? -1.752 0.028 -1.73 1 97.56 54 PRO B C 1
ATOM 3053 O O . PRO B 1 54 ? -2.211 -0.155 -0.6 1 97.56 54 PRO B O 1
ATOM 3056 N N . GLY B 1 55 ? -0.853 -0.702 -2.234 1 98 55 GLY B N 1
ATOM 3057 C CA . GLY B 1 55 ? -0.294 -1.755 -1.403 1 98 55 GLY B CA 1
ATOM 3058 C C . GLY B 1 55 ? 0.353 -2.869 -2.205 1 98 55 GLY B C 1
ATOM 3059 O O . GLY B 1 55 ? 0.869 -2.635 -3.299 1 98 55 GLY B O 1
ATOM 3060 N N . THR B 1 56 ? 0.47 -4.066 -1.607 1 97.44 56 THR B N 1
ATOM 3061 C CA . THR B 1 56 ? 1.108 -5.258 -2.156 1 97.44 56 THR B CA 1
ATOM 3062 C C . THR B 1 56 ? 0.092 -6.383 -2.338 1 97.44 56 THR B C 1
ATOM 3064 O O . THR B 1 56 ? -1.053 -6.266 -1.896 1 97.44 56 THR B O 1
ATOM 3067 N N . GLY B 1 57 ? 0.545 -7.414 -3.057 1 98.38 57 GLY B N 1
ATOM 3068 C CA . GLY B 1 57 ? -0.247 -8.633 -3.041 1 98.38 57 GLY B CA 1
ATOM 3069 C C . GLY B 1 57 ? -0.481 -9.172 -1.644 1 98.38 57 GLY B C 1
ATOM 3070 O O . GLY B 1 57 ? -1.566 -9.672 -1.34 1 98.38 57 GLY B O 1
ATOM 3071 N N . THR B 1 58 ? 0.553 -9.047 -0.779 1 98.62 58 THR B N 1
ATOM 3072 C CA . THR B 1 58 ? 0.419 -9.484 0.605 1 98.62 58 THR B CA 1
ATOM 3073 C C . THR B 1 58 ? -0.642 -8.664 1.333 1 98.62 58 THR B C 1
ATOM 3075 O O . THR B 1 58 ? -1.437 -9.211 2.102 1 98.62 58 THR B O 1
ATOM 3078 N N . LEU B 1 59 ? -0.659 -7.383 1.109 1 98.81 59 LEU B N 1
ATOM 3079 C CA . LEU B 1 59 ? -1.697 -6.555 1.714 1 98.81 59 LEU B CA 1
ATOM 3080 C C . LEU B 1 59 ? -3.078 -6.957 1.206 1 98.81 59 LEU B C 1
ATOM 3082 O O . LEU B 1 59 ? -4.051 -6.93 1.961 1 98.81 59 LEU B O 1
ATOM 3086 N N . ALA B 1 60 ? -3.191 -7.258 -0.064 1 98.94 60 ALA B N 1
ATOM 3087 C CA . ALA B 1 60 ? -4.465 -7.723 -0.604 1 98.94 60 ALA B CA 1
ATOM 3088 C C . ALA B 1 60 ? -4.953 -8.961 0.132 1 98.94 60 ALA B C 1
ATOM 3090 O O . ALA B 1 60 ? -6.129 -9.055 0.502 1 98.94 60 ALA B O 1
ATOM 3091 N N . VAL B 1 61 ? -4.059 -9.898 0.356 1 98.94 61 VAL B N 1
ATOM 3092 C CA . VAL B 1 61 ? -4.395 -11.148 1.032 1 98.94 61 VAL B CA 1
ATOM 3093 C C . VAL B 1 61 ? -4.777 -10.859 2.482 1 98.94 61 VAL B C 1
ATOM 3095 O O . VAL B 1 61 ? -5.77 -11.398 2.984 1 98.94 61 VAL B O 1
ATOM 3098 N N . ASP B 1 62 ? -3.984 -10.016 3.156 1 98.94 62 ASP B N 1
ATOM 3099 C CA . ASP B 1 62 ? -4.324 -9.617 4.52 1 98.94 62 ASP B CA 1
ATOM 3100 C C . ASP B 1 62 ? -5.703 -8.969 4.574 1 98.94 62 ASP B C 1
ATOM 3102 O O . ASP B 1 62 ? -6.492 -9.25 5.477 1 98.94 62 ASP B O 1
ATOM 3106 N N . THR B 1 63 ? -5.926 -8.023 3.65 1 98.94 63 THR B N 1
ATOM 3107 C CA . THR B 1 63 ? -7.207 -7.32 3.6 1 98.94 63 THR B CA 1
ATOM 3108 C C . THR B 1 63 ? -8.359 -8.312 3.43 1 98.94 63 THR B C 1
ATOM 3110 O O . THR B 1 63 ? -9.367 -8.219 4.133 1 98.94 63 THR B O 1
ATOM 3113 N N . MET B 1 64 ? -8.164 -9.258 2.518 1 98.94 64 MET B N 1
ATOM 3114 C CA . MET B 1 64 ? -9.156 -10.305 2.309 1 98.94 64 MET B CA 1
ATOM 3115 C C . MET B 1 64 ? -9.422 -11.062 3.605 1 98.94 64 MET B C 1
ATOM 3117 O O . MET B 1 64 ? -10.57 -11.156 4.047 1 98.94 64 MET B O 1
ATOM 3121 N N . ILE B 1 65 ? -8.43 -11.492 4.254 1 98.94 65 ILE B N 1
ATOM 3122 C CA . ILE B 1 65 ? -8.562 -12.352 5.422 1 98.94 65 ILE B CA 1
ATOM 3123 C C . ILE B 1 65 ? -9.156 -11.555 6.582 1 98.94 65 ILE B C 1
ATOM 3125 O O . ILE B 1 65 ? -10.102 -12 7.238 1 98.94 65 ILE B O 1
ATOM 3129 N N . TYR B 1 66 ? -8.703 -10.367 6.855 1 98.88 66 TYR B N 1
ATOM 3130 C CA . TYR B 1 66 ? -9.125 -9.578 8.008 1 98.88 66 TYR B CA 1
ATOM 3131 C C . TYR B 1 66 ? -10.57 -9.109 7.848 1 98.88 66 TYR B C 1
ATOM 3133 O O . TYR B 1 66 ? -11.25 -8.828 8.836 1 9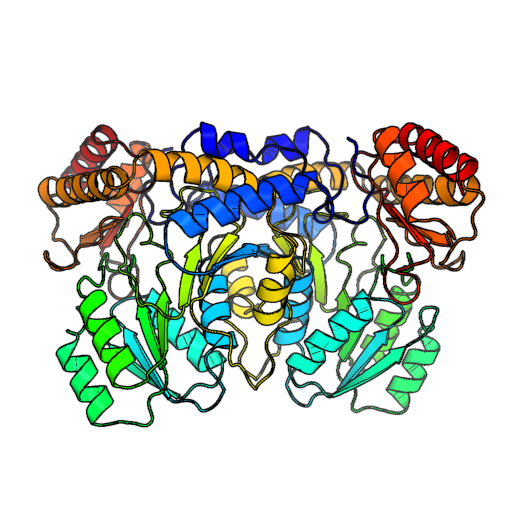8.88 66 TYR B O 1
ATOM 3141 N N . ASN B 1 67 ? -11.039 -8.977 6.66 1 98.94 67 ASN B N 1
ATOM 3142 C CA . ASN B 1 67 ? -12.406 -8.508 6.445 1 98.94 67 ASN B CA 1
ATOM 3143 C C . ASN B 1 67 ? -13.398 -9.672 6.418 1 98.94 67 ASN B C 1
ATOM 3145 O O . ASN B 1 67 ? -14.602 -9.461 6.547 1 98.94 67 ASN B O 1
ATOM 3149 N N . TYR B 1 68 ? -12.914 -10.938 6.266 1 98.94 68 TYR B N 1
ATOM 3150 C CA . TYR B 1 68 ? -13.859 -12.023 6.039 1 98.94 68 TYR B CA 1
ATOM 3151 C C . TYR B 1 68 ? -13.695 -13.125 7.082 1 98.94 68 TYR B C 1
ATOM 3153 O O . TYR B 1 68 ? -14.539 -14.008 7.203 1 98.94 68 TYR B O 1
ATOM 3161 N N . VAL B 1 69 ? -12.602 -13.102 7.824 1 98.81 69 VAL B N 1
ATOM 3162 C CA . VAL B 1 69 ? -12.352 -14.055 8.898 1 98.81 69 VAL B CA 1
ATOM 3163 C C . VAL B 1 69 ? -12.414 -13.336 10.25 1 98.81 69 VAL B C 1
ATOM 3165 O O . VAL B 1 69 ? -11.797 -12.289 10.43 1 98.81 69 VAL B O 1
ATOM 3168 N N . ASN B 1 70 ? -13.18 -13.859 11.156 1 98.5 70 ASN B N 1
ATOM 3169 C CA . ASN B 1 70 ? -13.258 -13.297 12.5 1 98.5 70 ASN B CA 1
ATOM 3170 C C . ASN B 1 70 ? -12.438 -14.109 13.5 1 98.5 70 ASN B C 1
ATOM 3172 O O . ASN B 1 70 ? -12.211 -15.305 13.289 1 98.5 70 ASN B O 1
ATOM 3176 N N . PRO B 1 71 ? -11.938 -13.406 14.562 1 98.12 71 PRO B N 1
ATOM 3177 C CA . PRO B 1 71 ? -11.25 -14.156 15.617 1 98.12 71 PRO B CA 1
ATOM 3178 C C . PRO B 1 71 ? -12.07 -15.328 16.141 1 98.12 71 PRO B C 1
ATOM 3180 O O . PRO B 1 71 ? -13.281 -15.195 16.359 1 98.12 71 PRO B O 1
ATOM 3183 N N . GLY B 1 72 ? -11.367 -16.484 16.25 1 98.44 72 GLY B N 1
ATOM 3184 C CA . GLY B 1 72 ? -12.023 -17.672 16.797 1 98.44 72 GLY B CA 1
ATOM 3185 C C . GLY B 1 72 ? -12.633 -18.547 15.719 1 98.44 72 GLY B C 1
ATOM 3186 O O . GLY B 1 72 ? -12.945 -19.719 15.977 1 98.44 72 GLY B O 1
ATOM 3187 N N . GLU B 1 73 ? -12.789 -18.125 14.516 1 98.75 73 GLU B N 1
ATOM 3188 C CA . GLU B 1 73 ? -13.391 -18.906 13.438 1 98.75 73 GLU B CA 1
ATOM 3189 C C . GLU B 1 73 ? -12.422 -19.984 12.938 1 98.75 73 GLU B C 1
ATOM 3191 O O . GLU B 1 73 ? -11.203 -19.781 12.953 1 98.75 73 GLU B O 1
ATOM 3196 N N . LYS B 1 74 ? -12.961 -21.094 12.516 1 98.81 74 LYS B N 1
ATOM 3197 C CA . LYS B 1 74 ? -12.148 -22.172 11.969 1 98.81 74 LYS B CA 1
ATOM 3198 C C . LYS B 1 74 ? -11.961 -22.016 10.461 1 98.81 74 LYS B C 1
ATOM 3200 O O . LYS B 1 74 ? -12.93 -21.828 9.727 1 98.81 74 LYS B O 1
ATOM 3205 N N . VAL B 1 75 ? -10.781 -22.047 10.031 1 98.94 75 VAL B N 1
ATOM 3206 C CA . VAL B 1 75 ? -10.383 -21.859 8.641 1 98.94 75 VAL B CA 1
ATOM 3207 C C . VAL B 1 75 ? -9.617 -23.094 8.164 1 98.94 75 VAL B C 1
ATOM 3209 O O . VAL B 1 75 ? -8.742 -23.609 8.867 1 98.94 75 VAL B O 1
ATOM 3212 N N . LEU B 1 76 ? -10 -23.672 7.012 1 98.94 76 LEU B N 1
ATOM 3213 C CA . LEU B 1 76 ? -9.195 -24.688 6.332 1 98.94 76 LEU B CA 1
ATOM 3214 C C . LEU B 1 76 ? -8.281 -24.047 5.293 1 98.94 76 LEU B C 1
ATOM 3216 O O . LEU B 1 76 ? -8.758 -23.375 4.367 1 98.94 76 LEU B O 1
ATOM 3220 N N . ALA B 1 77 ? -7.023 -24.188 5.465 1 98.94 77 ALA B N 1
ATOM 3221 C CA . ALA B 1 77 ? -6.043 -23.641 4.535 1 98.94 77 ALA B CA 1
ATOM 3222 C C . ALA B 1 77 ? -5.355 -24.75 3.744 1 98.94 77 ALA B C 1
ATOM 3224 O O . ALA B 1 77 ? -4.797 -25.688 4.328 1 98.94 77 ALA B O 1
ATOM 3225 N N . LEU B 1 78 ? -5.453 -24.703 2.453 1 98.88 78 LEU B N 1
ATOM 3226 C CA . LEU B 1 78 ? -4.73 -25.625 1.588 1 98.88 78 LEU B CA 1
ATOM 3227 C C . LEU B 1 78 ? -3.311 -25.125 1.333 1 98.88 78 LEU B C 1
ATOM 3229 O O . LEU B 1 78 ? -3.115 -24.078 0.707 1 98.88 78 LEU B O 1
ATOM 3233 N N . VAL B 1 79 ? -2.281 -25.891 1.8 1 98.75 79 VAL B N 1
ATOM 3234 C CA . VAL B 1 79 ? -0.904 -25.422 1.773 1 98.75 79 VAL B CA 1
ATOM 3235 C C . VAL B 1 79 ? -0.045 -26.359 0.931 1 98.75 79 VAL B C 1
ATOM 3237 O O . VAL B 1 79 ? 0.049 -27.547 1.224 1 98.75 79 VAL B O 1
ATOM 3240 N N . TYR B 1 80 ? 0.534 -25.875 -0.123 1 98.56 80 TYR B N 1
ATOM 3241 C CA . TYR B 1 80 ? 1.45 -26.656 -0.948 1 98.56 80 TYR B CA 1
ATOM 3242 C C . TYR B 1 80 ? 2.611 -25.797 -1.433 1 98.56 80 TYR B C 1
ATOM 3244 O O . TYR B 1 80 ? 3.223 -26.094 -2.463 1 98.56 80 TYR B O 1
ATOM 3252 N N . GLY B 1 81 ? 2.879 -24.688 -0.679 1 98.31 81 GLY B N 1
ATOM 3253 C CA . GLY B 1 81 ? 3.99 -23.797 -0.964 1 98.31 81 GLY B CA 1
ATOM 3254 C C . GLY B 1 81 ? 4.129 -22.672 0.048 1 98.31 81 GLY B C 1
ATOM 3255 O O . GLY B 1 81 ? 3.473 -22.688 1.092 1 98.31 81 GLY B O 1
ATOM 3256 N N . GLU B 1 82 ? 5.043 -21.781 -0.226 1 98.38 82 GLU B N 1
ATOM 3257 C CA . GLU B 1 82 ? 5.414 -20.688 0.669 1 98.38 82 GLU B CA 1
ATOM 3258 C C . GLU B 1 82 ? 4.242 -19.75 0.909 1 98.38 82 GLU B C 1
ATOM 3260 O O . GLU B 1 82 ? 4.031 -19.281 2.031 1 98.38 82 GLU B O 1
ATOM 3265 N N . PHE B 1 83 ? 3.477 -19.422 -0.075 1 98.62 83 PHE B N 1
ATOM 3266 C CA . PHE B 1 83 ? 2.436 -18.406 0.031 1 98.62 83 PHE B CA 1
ATOM 3267 C C . PHE B 1 83 ? 1.21 -18.953 0.746 1 98.62 83 PHE B C 1
ATOM 3269 O O . PHE B 1 83 ? 0.47 -18.203 1.391 1 98.62 83 PHE B O 1
ATOM 3276 N N . GLY B 1 84 ? 1.019 -20.266 0.638 1 98.62 84 GLY B N 1
ATOM 3277 C CA . GLY B 1 84 ? 0.045 -20.891 1.524 1 98.62 84 GLY B CA 1
ATOM 3278 C C . GLY B 1 84 ? 0.366 -20.688 2.994 1 98.62 84 GLY B C 1
ATOM 3279 O O . GLY B 1 84 ? -0.521 -20.391 3.793 1 98.62 84 GLY B O 1
ATOM 3280 N N . LYS B 1 85 ? 1.655 -20.875 3.311 1 98.62 85 LYS B N 1
ATOM 3281 C CA . LYS B 1 85 ? 2.102 -20.656 4.684 1 98.62 85 LYS B CA 1
ATOM 3282 C C . LYS B 1 85 ? 1.895 -19.203 5.105 1 98.62 85 LYS B C 1
ATOM 3284 O O . LYS B 1 85 ? 1.521 -18.922 6.246 1 98.62 85 LYS B O 1
ATOM 3289 N N . ARG B 1 86 ? 2.09 -18.281 4.238 1 98.44 86 ARG B N 1
ATOM 3290 C CA . ARG B 1 86 ? 1.899 -16.859 4.531 1 98.44 86 ARG B CA 1
ATOM 3291 C C . ARG B 1 86 ? 0.43 -16.547 4.793 1 98.44 86 ARG B C 1
ATOM 3293 O O . ARG B 1 86 ? 0.11 -15.734 5.656 1 98.44 86 ARG B O 1
ATOM 3300 N N . ALA B 1 87 ? -0.412 -17.156 3.992 1 98.81 87 ALA B N 1
ATOM 3301 C CA . ALA B 1 87 ? -1.844 -16.969 4.215 1 98.81 87 ALA B CA 1
ATOM 3302 C C . ALA B 1 87 ? -2.262 -17.5 5.586 1 98.81 87 ALA B C 1
ATOM 3304 O O . ALA B 1 87 ? -3.086 -16.875 6.266 1 98.81 87 ALA B O 1
ATOM 3305 N N . VAL B 1 88 ? -1.694 -18.625 5.93 1 98.88 88 VAL B N 1
ATOM 3306 C CA . VAL B 1 88 ? -1.948 -19.188 7.246 1 98.88 88 VAL B CA 1
ATOM 3307 C C . VAL B 1 88 ? -1.504 -18.219 8.336 1 98.88 88 VAL B C 1
ATOM 3309 O O . VAL B 1 88 ? -2.229 -17.984 9.305 1 98.88 88 VAL B O 1
ATOM 3312 N N . ASP B 1 89 ? -0.322 -17.609 8.156 1 98.75 89 ASP B N 1
ATOM 3313 C CA . ASP B 1 89 ? 0.19 -16.625 9.109 1 98.75 89 ASP B CA 1
ATOM 3314 C C . ASP B 1 89 ? -0.771 -15.453 9.258 1 98.75 89 ASP B C 1
ATOM 3316 O O . ASP B 1 89 ? -0.991 -14.969 10.367 1 98.75 89 ASP B O 1
ATOM 3320 N N . SER B 1 90 ? -1.282 -15.023 8.18 1 98.88 90 SER B N 1
ATOM 3321 C CA . SER B 1 90 ? -2.238 -13.914 8.211 1 98.88 90 SER B CA 1
ATOM 3322 C C . SER B 1 90 ? -3.5 -14.305 8.977 1 98.88 90 SER B C 1
ATOM 3324 O O . SER B 1 90 ? -3.984 -13.531 9.812 1 98.88 90 SER B O 1
ATOM 3326 N N . ALA B 1 91 ? -4.035 -15.461 8.68 1 98.94 91 ALA B N 1
ATOM 3327 C CA . ALA B 1 91 ? -5.238 -15.922 9.359 1 98.94 91 ALA B CA 1
ATOM 3328 C C . ALA B 1 91 ? -5 -16.078 10.859 1 98.94 91 ALA B C 1
ATOM 3330 O O . ALA B 1 91 ? -5.852 -15.711 11.672 1 98.94 91 ALA B O 1
ATOM 3331 N N . LYS B 1 92 ? -3.848 -16.609 11.219 1 98.81 92 LYS B N 1
ATOM 3332 C CA . LYS B 1 92 ? -3.508 -16.781 12.625 1 98.81 92 LYS B CA 1
ATOM 3333 C C . LYS B 1 92 ? -3.348 -15.43 13.32 1 98.81 92 LYS B C 1
ATOM 3335 O O . LYS B 1 92 ? -3.777 -15.258 14.461 1 98.81 92 LYS B O 1
ATOM 3340 N N . SER B 1 93 ? -2.748 -14.492 12.633 1 98.62 93 SER B N 1
ATOM 3341 C CA . SER B 1 93 ? -2.6 -13.156 13.195 1 98.62 93 SER B CA 1
ATOM 3342 C C . SER B 1 93 ? -3.957 -12.5 13.43 1 98.62 93 SER B C 1
ATOM 3344 O O . SER B 1 93 ? -4.109 -11.672 14.328 1 98.62 93 SER B O 1
ATOM 3346 N N . ARG B 1 94 ? -4.926 -12.867 12.602 1 98.56 94 ARG B N 1
ATOM 3347 C CA . ARG B 1 94 ? -6.297 -12.391 12.742 1 98.56 94 ARG B CA 1
ATOM 3348 C C . ARG B 1 94 ? -6.992 -13.055 13.922 1 98.56 94 ARG B C 1
ATOM 3350 O O . ARG B 1 94 ? -8.031 -12.578 14.383 1 98.56 94 ARG B O 1
ATOM 3357 N N . GLY B 1 95 ? -6.434 -14.102 14.453 1 98.44 95 GLY B N 1
ATOM 3358 C CA . GLY B 1 95 ? -6.992 -14.812 15.594 1 98.44 95 GLY B CA 1
ATOM 3359 C C . GLY B 1 95 ? -7.828 -16.016 15.203 1 98.44 95 GLY B C 1
ATOM 3360 O O . GLY B 1 95 ? -8.594 -16.531 16.016 1 98.44 95 GLY B O 1
ATOM 3361 N N . ALA B 1 96 ? -7.668 -16.516 13.992 1 98.75 96 ALA B N 1
ATOM 3362 C CA . ALA B 1 96 ? -8.438 -17.656 13.516 1 98.75 96 ALA B CA 1
ATOM 3363 C C . ALA B 1 96 ? -7.852 -18.969 14.023 1 98.75 96 ALA B C 1
ATOM 3365 O O . ALA B 1 96 ? -6.676 -19.031 14.383 1 98.75 96 ALA B O 1
ATOM 3366 N N . ASN B 1 97 ? -8.695 -20 14.141 1 98.81 97 ASN B N 1
ATOM 3367 C CA . ASN B 1 97 ? -8.266 -21.391 14.297 1 98.81 97 ASN B CA 1
ATOM 3368 C C . ASN B 1 97 ? -8.031 -22.047 12.945 1 98.81 97 ASN B C 1
ATOM 3370 O O . ASN B 1 97 ? -8.977 -22.5 12.289 1 98.81 97 ASN B O 1
ATOM 3374 N N . VAL B 1 98 ? -6.781 -22.25 12.586 1 98.88 98 VAL B N 1
ATOM 3375 C CA . VAL B 1 98 ? -6.473 -22.656 11.211 1 98.88 98 VAL B CA 1
ATOM 3376 C C . VAL B 1 98 ? -6.133 -24.141 11.172 1 98.88 98 VAL B C 1
ATOM 3378 O O . VAL B 1 98 ? -5.23 -24.594 11.875 1 98.88 98 VAL B O 1
ATOM 3381 N N . LEU B 1 99 ? -6.863 -24.891 10.43 1 98.81 99 LEU B N 1
ATOM 3382 C CA . LEU B 1 99 ? -6.512 -26.25 10.023 1 98.81 99 LEU B CA 1
ATOM 3383 C C . LEU B 1 99 ? -5.711 -26.25 8.727 1 98.81 99 LEU B C 1
ATOM 3385 O O . LEU B 1 99 ? -6.25 -25.938 7.664 1 98.81 99 LEU B O 1
ATOM 3389 N N . GLU B 1 100 ? -4.484 -26.578 8.82 1 98.69 100 GLU B N 1
ATOM 3390 C CA . GLU B 1 100 ? -3.615 -26.609 7.652 1 98.69 100 GLU B CA 1
ATOM 3391 C C . GLU B 1 100 ? -3.629 -27.984 6.992 1 98.69 100 GLU B C 1
ATOM 3393 O O . GLU B 1 100 ? -3.436 -29 7.664 1 98.69 100 GLU B O 1
ATOM 3398 N N . LEU B 1 101 ? -3.945 -28.031 5.766 1 98.62 101 LEU B N 1
ATOM 3399 C CA . LEU B 1 101 ? -3.775 -29.219 4.938 1 98.62 101 LEU B CA 1
ATOM 3400 C C . LEU B 1 101 ? -2.572 -29.078 4.012 1 98.62 101 LEU B C 1
ATOM 3402 O O . LEU B 1 101 ? -2.717 -28.656 2.861 1 98.62 101 LEU B O 1
ATOM 3406 N N . GLU B 1 102 ? -1.405 -29.391 4.523 1 97.62 102 GLU B N 1
ATOM 3407 C CA . GLU B 1 102 ? -0.175 -29.25 3.752 1 97.62 102 GLU B CA 1
ATOM 3408 C C . GLU B 1 102 ? 0.113 -30.5 2.93 1 97.62 102 GLU B C 1
ATOM 3410 O O . GLU B 1 102 ? 0.083 -31.625 3.453 1 97.62 102 GLU B O 1
ATOM 3415 N N . ARG B 1 103 ? 0.236 -30.312 1.641 1 95.62 103 ARG B N 1
ATOM 3416 C CA . ARG B 1 103 ? 0.539 -31.375 0.675 1 95.62 103 ARG B CA 1
ATOM 3417 C C . ARG B 1 103 ? 1.621 -30.922 -0.302 1 95.62 103 ARG B C 1
ATOM 3419 O O . ARG B 1 103 ? 1.914 -29.734 -0.407 1 95.62 103 ARG B O 1
ATOM 3426 N N . ASP B 1 104 ? 2.279 -31.922 -0.93 1 95.06 104 ASP B N 1
ATOM 3427 C CA . ASP B 1 104 ? 3.24 -31.594 -1.979 1 95.06 104 ASP B CA 1
ATOM 3428 C C . ASP B 1 104 ? 2.531 -31.125 -3.242 1 95.06 104 ASP B C 1
ATOM 3430 O O . ASP B 1 104 ? 3.094 -30.344 -4.02 1 95.06 104 ASP B O 1
ATOM 3434 N N . SER B 1 105 ? 1.337 -31.656 -3.416 1 95.5 105 SER B N 1
ATOM 3435 C CA . SER B 1 105 ? 0.456 -31.234 -4.5 1 95.5 105 SER B CA 1
ATOM 3436 C C . SER B 1 105 ? -0.905 -30.797 -3.969 1 95.5 105 SER B C 1
ATOM 3438 O O . SER B 1 105 ? -1.306 -31.203 -2.871 1 95.5 105 SER B O 1
ATOM 3440 N N . PRO B 1 106 ? -1.631 -29.984 -4.75 1 96.81 106 PRO B N 1
ATOM 3441 C CA . PRO B 1 106 ? -2.939 -29.531 -4.273 1 96.81 106 PRO B CA 1
ATOM 3442 C C . PRO B 1 106 ? -3.889 -30.688 -3.969 1 96.81 106 PRO B C 1
ATOM 3444 O O . PRO B 1 106 ? -4.008 -31.625 -4.77 1 96.81 106 PRO B O 1
ATOM 3447 N N . PRO B 1 107 ? -4.516 -30.641 -2.809 1 97.56 107 PRO B N 1
ATOM 3448 C CA . PRO B 1 107 ? -5.516 -31.672 -2.553 1 97.56 107 PRO B CA 1
ATOM 3449 C C . PRO B 1 107 ? -6.672 -31.641 -3.547 1 97.56 107 PRO B C 1
ATOM 3451 O O . PRO B 1 107 ? -7.145 -30.562 -3.912 1 97.56 107 PRO B O 1
ATOM 3454 N N . PRO B 1 108 ? -7.094 -32.781 -4.012 1 97.19 108 PRO B N 1
ATOM 3455 C CA . PRO B 1 108 ? -8.273 -32.781 -4.883 1 97.19 108 PRO B CA 1
ATOM 3456 C C . PRO B 1 108 ? -9.531 -32.312 -4.172 1 97.19 108 PRO B C 1
ATOM 3458 O O . PRO B 1 108 ? -9.664 -32.469 -2.955 1 97.19 108 PRO B O 1
ATOM 3461 N N . PRO B 1 109 ? -10.484 -31.719 -4.887 1 98.31 109 PRO B N 1
ATOM 3462 C CA . PRO B 1 109 ? -11.711 -31.203 -4.281 1 98.31 109 PRO B CA 1
ATOM 3463 C C . PRO B 1 109 ? -12.453 -32.25 -3.449 1 98.31 109 PRO B C 1
ATOM 3465 O O . PRO B 1 109 ? -13.07 -31.906 -2.438 1 98.31 109 PRO B O 1
ATOM 3468 N N . ASP B 1 110 ? -12.344 -33.5 -3.85 1 98.12 110 ASP B N 1
ATOM 3469 C CA . ASP B 1 110 ? -13.039 -34.562 -3.109 1 98.12 110 ASP B CA 1
ATOM 3470 C C . ASP B 1 110 ? -12.477 -34.688 -1.696 1 98.12 110 ASP B C 1
ATOM 3472 O O . ASP B 1 110 ? -13.219 -34.969 -0.749 1 98.12 110 ASP B O 1
ATOM 3476 N N . GLU B 1 111 ? -11.211 -34.594 -1.577 1 98.19 111 GLU B N 1
ATOM 3477 C CA . GLU B 1 111 ? -10.594 -34.656 -0.256 1 98.19 111 GLU B CA 1
ATOM 3478 C C . GLU B 1 111 ? -11.047 -33.469 0.598 1 98.19 111 GLU B C 1
ATOM 3480 O O . GLU B 1 111 ? -11.312 -33.625 1.791 1 98.19 111 GLU B O 1
ATOM 3485 N N . VAL B 1 112 ? -11.125 -32.312 0.042 1 98.69 112 VAL B N 1
ATOM 3486 C CA . VAL B 1 112 ? -11.602 -31.125 0.733 1 98.69 112 VAL B CA 1
ATOM 3487 C C . VAL B 1 112 ? -13.055 -31.312 1.17 1 98.69 112 VAL B C 1
ATOM 3489 O O . VAL B 1 112 ? -13.414 -30.984 2.301 1 98.69 112 VAL B O 1
ATOM 3492 N N . GLU B 1 113 ? -13.82 -31.859 0.263 1 98.69 113 GLU B N 1
ATOM 3493 C CA . GLU B 1 113 ? -15.219 -32.125 0.572 1 98.69 113 GLU B CA 1
ATOM 3494 C C . GLU B 1 113 ? -15.344 -33.062 1.782 1 98.69 113 GLU B C 1
ATOM 3496 O O . GLU B 1 113 ? -16.188 -32.812 2.654 1 98.69 113 GLU B O 1
ATOM 3501 N N . ASP B 1 114 ? -14.539 -34.062 1.804 1 98.69 114 ASP B N 1
ATOM 3502 C CA . ASP B 1 114 ? -14.555 -35.031 2.914 1 98.69 114 ASP B CA 1
ATOM 3503 C C . ASP B 1 114 ? -14.25 -34.312 4.238 1 98.69 114 ASP B C 1
ATOM 3505 O O . ASP B 1 114 ? -14.875 -34.625 5.258 1 98.69 114 ASP B O 1
ATOM 3509 N N . ILE B 1 115 ? -13.344 -33.469 4.246 1 98.75 115 ILE B N 1
ATOM 3510 C CA . ILE B 1 115 ? -12.961 -32.719 5.445 1 98.75 115 ILE B CA 1
ATOM 3511 C C . ILE B 1 115 ? -14.117 -31.828 5.902 1 98.75 115 ILE B C 1
ATOM 3513 O O . ILE B 1 115 ? -14.453 -31.797 7.09 1 98.75 115 ILE B O 1
ATOM 3517 N N . LEU B 1 116 ? -14.734 -31.141 4.934 1 98.69 116 LEU B N 1
ATOM 3518 C CA . LEU B 1 116 ? -15.844 -30.234 5.258 1 98.69 116 LEU B CA 1
ATOM 3519 C C . LEU B 1 116 ? -17.047 -31.031 5.781 1 98.69 116 LEU B C 1
ATOM 3521 O O . LEU B 1 116 ? -17.781 -30.547 6.645 1 98.69 116 LEU B O 1
ATOM 3525 N N . ARG B 1 117 ? -17.203 -32.188 5.234 1 98.31 117 ARG B N 1
ATOM 3526 C CA . ARG B 1 117 ? -18.297 -33.062 5.684 1 98.31 117 ARG B CA 1
ATOM 3527 C C . ARG B 1 117 ? -18.094 -33.469 7.141 1 98.31 117 ARG B C 1
ATOM 3529 O O . ARG B 1 117 ? -19.047 -33.531 7.918 1 98.31 117 ARG B O 1
ATOM 3536 N N . LYS B 1 118 ? -16.906 -33.719 7.508 1 98.44 118 LYS B N 1
ATOM 3537 C CA . LYS B 1 118 ? -16.562 -34.219 8.836 1 98.44 118 LYS B CA 1
ATOM 3538 C C . LYS B 1 118 ? -16.484 -33.062 9.852 1 98.44 118 LYS B C 1
ATOM 3540 O O . LYS B 1 118 ? -16.656 -33.281 11.055 1 98.44 118 LYS B O 1
ATOM 3545 N N . ASP B 1 119 ? -16.25 -31.875 9.438 1 98.5 119 ASP B N 1
ATOM 3546 C CA . ASP B 1 119 ? -16.078 -30.734 10.32 1 98.5 119 ASP B CA 1
ATOM 3547 C C . ASP B 1 119 ? -16.891 -29.531 9.844 1 98.5 119 ASP B C 1
ATOM 3549 O O . ASP B 1 119 ? -16.359 -28.656 9.172 1 98.5 119 ASP B O 1
ATOM 3553 N N . ARG B 1 120 ? -18.047 -29.438 10.336 1 98 120 ARG B N 1
ATOM 3554 C CA . ARG B 1 120 ? -19 -28.422 9.898 1 98 120 ARG B CA 1
ATOM 3555 C C . ARG B 1 120 ? -18.703 -27.078 10.562 1 98 120 ARG B C 1
ATOM 3557 O O . ARG B 1 120 ? -19.328 -26.078 10.242 1 98 120 ARG B O 1
ATOM 3564 N N . GLU B 1 121 ? -17.688 -27.031 11.391 1 98.44 121 GLU B N 1
ATOM 3565 C CA . GLU B 1 121 ? -17.312 -25.797 12.055 1 98.44 121 GLU B CA 1
ATOM 3566 C C . GLU B 1 121 ? -16.469 -24.922 11.148 1 98.44 121 GLU B C 1
ATOM 3568 O O . GLU B 1 121 ? -16.281 -23.734 11.414 1 98.44 121 GLU B O 1
ATOM 3573 N N . ILE B 1 122 ? -15.898 -25.469 10.117 1 98.81 122 ILE B N 1
ATOM 3574 C CA . ILE B 1 122 ? -15.086 -24.703 9.172 1 98.81 122 ILE B CA 1
ATOM 3575 C C . ILE B 1 122 ? -15.969 -23.719 8.422 1 98.81 122 ILE B C 1
ATOM 3577 O O . ILE B 1 122 ? -16.984 -24.109 7.828 1 98.81 122 ILE B O 1
ATOM 3581 N N . LYS B 1 123 ? -15.555 -22.438 8.445 1 98.5 123 LYS B N 1
ATOM 3582 C CA . LYS B 1 123 ? -16.391 -21.391 7.852 1 98.5 123 LYS B CA 1
ATOM 3583 C C . LYS B 1 123 ? -15.742 -20.828 6.59 1 98.5 123 LYS B C 1
ATOM 3585 O O . LYS B 1 123 ? -16.406 -20.188 5.777 1 98.5 123 LYS B O 1
ATOM 3590 N N . THR B 1 124 ? -14.453 -21.031 6.473 1 98.81 124 THR B N 1
ATOM 3591 C CA . THR B 1 124 ? -13.688 -20.406 5.395 1 98.81 124 THR B CA 1
ATOM 3592 C C . THR B 1 124 ? -12.664 -21.391 4.824 1 98.81 124 THR B C 1
ATOM 3594 O O . THR B 1 124 ? -12.047 -22.156 5.57 1 98.81 124 THR B O 1
ATOM 3597 N N . LEU B 1 125 ? -12.578 -21.438 3.561 1 98.88 125 LEU B N 1
ATOM 3598 C CA . LEU B 1 125 ? -11.555 -22.156 2.811 1 98.88 125 LEU B CA 1
ATOM 3599 C C . LEU B 1 125 ? -10.562 -21.172 2.186 1 98.88 125 LEU B C 1
ATOM 3601 O O . LEU B 1 125 ? -10.953 -20.281 1.432 1 98.88 125 LEU B O 1
ATOM 3605 N N . LEU B 1 126 ? -9.266 -21.25 2.566 1 98.88 126 LEU B N 1
ATOM 3606 C CA . LEU B 1 126 ? -8.188 -20.422 2.018 1 98.88 126 LEU B CA 1
ATOM 3607 C C . LEU B 1 126 ? -7.387 -21.219 0.987 1 98.88 126 LEU B C 1
ATOM 3609 O O . LEU B 1 126 ? -6.867 -22.297 1.287 1 98.88 126 LEU B O 1
ATOM 3613 N N . VAL B 1 127 ? -7.238 -20.641 -0.253 1 98.75 127 VAL B N 1
ATOM 3614 C CA . VAL B 1 127 ? -6.609 -21.359 -1.35 1 98.75 127 VAL B CA 1
ATOM 3615 C C . VAL B 1 127 ? -5.629 -20.453 -2.082 1 98.75 127 VAL B C 1
ATOM 3617 O O . VAL B 1 127 ? -5.914 -19.266 -2.305 1 98.75 127 VAL B O 1
ATOM 3620 N N . ILE B 1 128 ? -4.496 -20.984 -2.346 1 98.81 128 ILE B N 1
ATOM 3621 C CA . ILE B 1 128 ? -3.539 -20.328 -3.232 1 98.81 128 ILE B CA 1
ATOM 3622 C C . ILE B 1 128 ? -3.725 -20.844 -4.66 1 98.81 128 ILE B C 1
ATOM 3624 O O . ILE B 1 128 ? -3.307 -21.969 -4.98 1 98.81 128 ILE B O 1
ATOM 3628 N N . HIS B 1 129 ? -4.301 -20.016 -5.508 1 98.81 129 HIS B N 1
ATOM 3629 C CA . HIS B 1 129 ? -4.629 -20.375 -6.883 1 98.81 129 HIS B CA 1
ATOM 3630 C C . HIS B 1 129 ? -3.369 -20.688 -7.688 1 98.81 129 HIS B C 1
ATOM 3632 O O . HIS B 1 129 ? -3.359 -21.609 -8.508 1 98.81 129 HIS B O 1
ATOM 3638 N N . ASN B 1 130 ? -2.389 -19.859 -7.504 1 98.81 130 ASN B N 1
ATOM 3639 C CA . ASN B 1 130 ? -1.101 -19.984 -8.18 1 98.81 130 ASN B CA 1
ATOM 3640 C C . ASN B 1 130 ? 0.061 -19.781 -7.211 1 98.81 130 ASN B C 1
ATOM 3642 O O . ASN B 1 130 ? 0.337 -18.641 -6.801 1 98.81 130 ASN B O 1
ATOM 3646 N N . GLU B 1 131 ? 0.751 -20.844 -6.871 1 98.69 131 GLU B N 1
ATOM 3647 C CA . GLU B 1 131 ? 1.845 -20.891 -5.906 1 98.69 131 GLU B CA 1
ATOM 3648 C C . GLU B 1 131 ? 3.201 -20.828 -6.602 1 98.69 131 GLU B C 1
ATOM 3650 O O . GLU B 1 131 ? 3.719 -21.859 -7.051 1 98.69 131 GLU B O 1
ATOM 3655 N N . THR B 1 132 ? 3.816 -19.656 -6.625 1 98.44 132 THR B N 1
ATOM 3656 C CA . THR B 1 132 ? 5.023 -19.484 -7.422 1 98.44 132 THR B CA 1
ATOM 3657 C C . THR B 1 132 ? 6.23 -20.109 -6.73 1 98.44 132 THR B C 1
ATOM 3659 O O . THR B 1 132 ? 7.266 -20.344 -7.359 1 98.44 132 THR B O 1
ATOM 3662 N N . SER B 1 133 ? 6.129 -20.406 -5.391 1 98.44 133 SER B N 1
ATOM 3663 C CA . SER B 1 133 ? 7.234 -21.047 -4.688 1 98.44 133 SER B CA 1
ATOM 3664 C C . SER B 1 133 ? 7.449 -22.484 -5.172 1 98.44 133 SER B C 1
ATOM 3666 O O . SER B 1 133 ? 8.562 -23.016 -5.086 1 98.44 133 SER B O 1
ATOM 3668 N N . THR B 1 134 ? 6.398 -23.078 -5.684 1 98.69 134 THR B N 1
ATOM 3669 C CA . THR B 1 134 ? 6.477 -24.453 -6.18 1 98.69 134 THR B CA 1
ATOM 3670 C C . THR B 1 134 ? 6.066 -24.516 -7.645 1 98.69 134 THR B C 1
ATOM 3672 O O . THR B 1 134 ? 6.074 -25.594 -8.25 1 98.69 134 THR B O 1
ATOM 3675 N N . ALA B 1 135 ? 5.68 -23.406 -8.188 1 98.81 135 ALA B N 1
ATOM 3676 C CA . ALA B 1 135 ? 5.199 -23.281 -9.562 1 98.81 135 ALA B CA 1
ATOM 3677 C C . ALA B 1 135 ? 3.986 -24.172 -9.805 1 98.81 135 ALA B C 1
ATOM 3679 O O . ALA B 1 135 ? 3.857 -24.781 -10.867 1 98.81 135 ALA B O 1
ATOM 3680 N N . ILE B 1 136 ? 3.145 -24.281 -8.82 1 98.81 136 ILE B N 1
ATOM 3681 C CA . ILE B 1 136 ? 1.938 -25.094 -8.867 1 98.81 136 ILE B CA 1
ATOM 3682 C C . ILE B 1 136 ? 0.708 -24.203 -8.977 1 98.81 136 ILE B C 1
ATOM 3684 O O . ILE B 1 136 ? 0.592 -23.203 -8.25 1 98.81 136 ILE B O 1
ATOM 3688 N N . ALA B 1 137 ? -0.191 -24.453 -9.875 1 98.75 137 ALA B N 1
ATOM 3689 C CA . ALA B 1 137 ? -1.511 -23.828 -9.938 1 98.75 137 ALA B CA 1
ATOM 3690 C C . ALA B 1 137 ? -2.604 -24.828 -9.555 1 98.75 137 ALA B C 1
ATOM 3692 O O . ALA B 1 137 ? -2.529 -26 -9.906 1 98.75 137 ALA B O 1
ATOM 3693 N N . TYR B 1 138 ? -3.535 -24.406 -8.805 1 98.62 138 TYR B N 1
ATOM 3694 C CA . TYR B 1 138 ? -4.695 -25.234 -8.5 1 98.62 138 TYR B CA 1
ATOM 3695 C C . TYR B 1 138 ? -5.637 -25.312 -9.703 1 98.62 138 TYR B C 1
ATOM 3697 O O . TYR B 1 138 ? -6.379 -24.359 -9.977 1 98.62 138 TYR B O 1
ATOM 3705 N N . LYS B 1 139 ? -5.715 -26.453 -10.344 1 97.75 139 LYS B N 1
ATOM 3706 C CA . LYS B 1 139 ? -6.367 -26.562 -11.641 1 97.75 139 LYS B CA 1
ATOM 3707 C C . LYS B 1 139 ? -7.844 -26.906 -11.492 1 97.75 139 LYS B C 1
ATOM 3709 O O . LYS B 1 139 ? -8.633 -26.703 -12.414 1 97.75 139 LYS B O 1
ATOM 3714 N N . ASP B 1 140 ? -8.297 -27.344 -10.352 1 97.69 140 ASP B N 1
ATOM 3715 C CA . ASP B 1 140 ? -9.664 -27.797 -10.156 1 97.69 140 ASP B CA 1
ATOM 3716 C C . ASP B 1 140 ? -10.492 -26.75 -9.414 1 97.69 140 ASP B C 1
ATOM 3718 O O . ASP B 1 140 ? -11.305 -27.078 -8.555 1 97.69 140 ASP B O 1
ATOM 3722 N N . MET B 1 141 ? -10.328 -25.516 -9.703 1 98.38 141 MET B N 1
ATOM 3723 C CA . MET B 1 141 ? -10.938 -24.406 -8.984 1 98.38 141 MET B CA 1
ATOM 3724 C C . MET B 1 141 ? -12.461 -24.438 -9.102 1 98.38 141 MET B C 1
ATOM 3726 O O . MET B 1 141 ? -13.164 -24.109 -8.148 1 98.38 141 MET B O 1
ATOM 3730 N N . LYS B 1 142 ? -12.977 -24.766 -10.328 1 98.25 142 LYS B N 1
ATOM 3731 C CA . LYS B 1 142 ? -14.422 -24.797 -10.508 1 98.25 142 LYS B CA 1
ATOM 3732 C C . LYS B 1 142 ? -15.07 -25.797 -9.562 1 98.25 142 LYS B C 1
ATOM 3734 O O . LYS B 1 142 ? -16.031 -25.469 -8.859 1 98.25 142 LYS B O 1
ATOM 3739 N N . LYS B 1 143 ? -14.523 -27 -9.562 1 98.44 143 LYS B N 1
ATOM 3740 C CA . LYS B 1 143 ? -15.047 -28.031 -8.68 1 98.44 143 LYS B CA 1
ATOM 3741 C C . LYS B 1 143 ? -14.906 -27.625 -7.215 1 98.44 143 LYS B C 1
ATOM 3743 O O . LYS B 1 143 ? -15.797 -27.875 -6.402 1 98.44 143 LYS B O 1
ATOM 3748 N N . LEU B 1 144 ? -13.797 -27.078 -6.828 1 98.62 144 LEU B N 1
ATOM 3749 C CA . LEU B 1 144 ? -13.562 -26.625 -5.457 1 98.62 144 LEU B CA 1
ATOM 3750 C C . LEU B 1 144 ? -14.586 -25.578 -5.051 1 98.62 144 LEU B C 1
ATOM 3752 O O . LEU B 1 144 ? -15.086 -25.594 -3.924 1 98.62 144 LEU B O 1
ATOM 3756 N N . ALA B 1 145 ? -14.859 -24.625 -5.945 1 98.56 145 ALA B N 1
ATOM 3757 C CA . ALA B 1 145 ? -15.852 -23.578 -5.68 1 98.56 145 ALA B CA 1
ATOM 3758 C C . ALA B 1 145 ? -17.234 -24.188 -5.438 1 98.56 145 ALA B C 1
ATOM 3760 O O . ALA B 1 145 ? -17.969 -23.734 -4.551 1 98.56 145 ALA B O 1
ATOM 3761 N N . ASP B 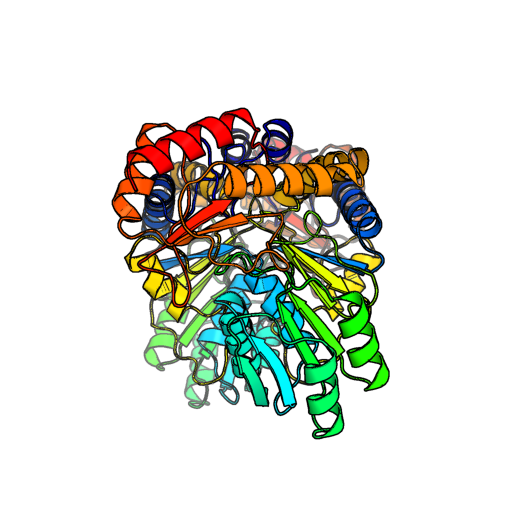1 146 ? -17.547 -25.156 -6.262 1 98.56 146 ASP B N 1
ATOM 3762 C CA . ASP B 1 146 ? -18.828 -25.859 -6.098 1 98.56 146 ASP B CA 1
ATOM 3763 C C . ASP B 1 146 ? -18.906 -26.531 -4.73 1 98.56 146 ASP B C 1
ATOM 3765 O O . ASP B 1 146 ? -19.953 -26.484 -4.07 1 98.56 146 ASP B O 1
ATOM 3769 N N . VAL B 1 147 ? -17.797 -27.203 -4.324 1 98.62 147 VAL B N 1
ATOM 3770 C CA . VAL B 1 147 ? -17.734 -27.859 -3.023 1 98.62 147 VAL B CA 1
ATOM 3771 C C . VAL B 1 147 ? -17.938 -26.828 -1.911 1 98.62 147 VAL B C 1
ATOM 3773 O O . VAL B 1 147 ? -18.75 -27.031 -1.004 1 98.62 147 VAL B O 1
ATOM 3776 N N . ALA B 1 148 ? -17.203 -25.734 -1.935 1 98.69 148 ALA B N 1
ATOM 3777 C CA . ALA B 1 148 ? -17.312 -24.688 -0.92 1 98.69 148 ALA B CA 1
ATOM 3778 C C . ALA B 1 148 ? -18.75 -24.172 -0.815 1 98.69 148 ALA B C 1
ATOM 3780 O O . ALA B 1 148 ? -19.281 -24.031 0.286 1 98.69 148 ALA B O 1
ATOM 3781 N N . LYS B 1 149 ? -19.359 -23.953 -1.946 1 98.25 149 LYS B N 1
ATOM 3782 C CA . LYS B 1 149 ? -20.734 -23.453 -2.006 1 98.25 149 LYS B CA 1
ATOM 3783 C C . LYS B 1 149 ? -21.719 -24.438 -1.383 1 98.25 149 LYS B C 1
ATOM 3785 O O . LYS B 1 149 ? -22.609 -24.047 -0.624 1 98.25 149 LYS B O 1
ATOM 3790 N N . SER B 1 150 ? -21.531 -25.672 -1.73 1 98.19 150 SER B N 1
ATOM 3791 C CA . SER B 1 150 ? -22.453 -26.719 -1.259 1 98.19 150 SER B CA 1
ATOM 3792 C C . SER B 1 150 ? -22.422 -26.828 0.262 1 98.19 150 SER B C 1
ATOM 3794 O O . SER B 1 150 ? -23.422 -27.156 0.884 1 98.19 150 SER B O 1
ATOM 3796 N N . TYR B 1 151 ? -21.328 -26.484 0.902 1 98.38 151 TYR B N 1
ATOM 3797 C CA . TYR B 1 151 ? -21.188 -26.641 2.346 1 98.38 151 TYR B CA 1
ATOM 3798 C C . TYR B 1 151 ? -21.312 -25.281 3.045 1 98.38 151 TYR B C 1
ATOM 3800 O O . TYR B 1 151 ? -21.156 -25.203 4.266 1 98.38 151 TYR B O 1
ATOM 3808 N N . GLY B 1 152 ? -21.578 -24.203 2.27 1 98 152 GLY B N 1
ATOM 3809 C CA . GLY B 1 152 ? -21.75 -22.875 2.83 1 98 152 GLY B CA 1
ATOM 3810 C C . GLY B 1 152 ? -20.484 -22.297 3.412 1 98 152 GLY B C 1
ATOM 3811 O O . GLY B 1 152 ? -20.516 -21.562 4.398 1 98 152 GLY B O 1
ATOM 3812 N N . VAL B 1 153 ? -19.344 -22.734 2.924 1 98.44 153 VAL B N 1
ATOM 3813 C CA . VAL B 1 153 ? -18.031 -22.25 3.363 1 98.44 153 VAL B CA 1
ATOM 3814 C C . VAL B 1 153 ? -17.531 -21.156 2.426 1 98.44 153 VAL B C 1
ATOM 3816 O O . VAL B 1 153 ? -17.688 -21.266 1.207 1 98.44 153 VAL B O 1
ATOM 3819 N N . LEU B 1 154 ? -17.016 -20.031 2.959 1 98.81 154 LEU B N 1
ATOM 3820 C CA . LEU B 1 154 ? -16.484 -18.938 2.166 1 98.81 154 LEU B CA 1
ATOM 3821 C C . LEU B 1 154 ? -15.195 -19.344 1.466 1 98.81 154 LEU B C 1
ATOM 3823 O O . LEU B 1 154 ? -14.289 -19.891 2.1 1 98.81 154 LEU B O 1
ATOM 3827 N N . LEU B 1 155 ? -15.102 -19.125 0.174 1 98.94 155 LEU B N 1
ATOM 3828 C CA . LEU B 1 155 ? -13.898 -19.422 -0.597 1 98.94 155 LEU B CA 1
ATOM 3829 C C . LEU B 1 155 ? -13.062 -18.172 -0.814 1 98.94 155 LEU B C 1
ATOM 3831 O O . LEU B 1 155 ? -13.43 -17.312 -1.609 1 98.94 155 LEU B O 1
ATOM 3835 N N . LEU B 1 156 ? -11.969 -18.031 -0.123 1 98.94 156 LEU B N 1
ATOM 3836 C CA . LEU B 1 156 ? -10.992 -16.953 -0.252 1 98.94 156 LEU B CA 1
ATOM 3837 C C . LEU B 1 156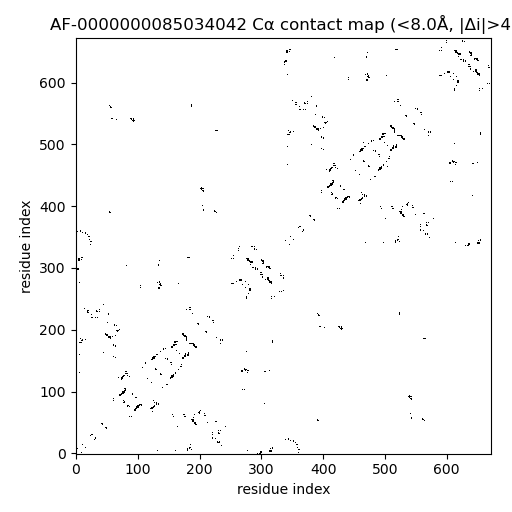 ? -9.781 -17.406 -1.065 1 98.94 156 LEU B C 1
ATOM 3839 O O . LEU B 1 156 ? -9.109 -18.359 -0.698 1 98.94 156 LEU B O 1
ATOM 3843 N N . VAL B 1 157 ? -9.453 -16.672 -2.145 1 98.94 157 VAL B N 1
ATOM 3844 C CA . VAL B 1 157 ? -8.453 -17.156 -3.094 1 98.94 157 VAL B CA 1
ATOM 3845 C C . VAL B 1 157 ? -7.363 -16.109 -3.27 1 98.94 157 VAL B C 1
ATOM 3847 O O . VAL B 1 157 ? -7.648 -14.953 -3.59 1 98.94 157 VAL B O 1
ATOM 3850 N N . ASP B 1 158 ? -6.16 -16.5 -2.975 1 98.94 158 ASP B N 1
ATOM 3851 C CA . ASP B 1 158 ? -4.969 -15.75 -3.367 1 98.94 158 ASP B CA 1
ATOM 3852 C C . ASP B 1 158 ? -4.535 -16.109 -4.785 1 98.94 158 ASP B C 1
ATOM 3854 O O . ASP B 1 158 ? -4.055 -17.219 -5.031 1 98.94 158 ASP B O 1
ATOM 3858 N N . SER B 1 159 ? -4.723 -15.219 -5.711 1 98.94 159 SER B N 1
ATOM 3859 C CA . SER B 1 159 ? -4.254 -15.391 -7.078 1 98.94 159 SER B CA 1
ATOM 3860 C C . SER B 1 159 ? -3.295 -14.281 -7.484 1 98.94 159 SER B C 1
ATOM 3862 O O . SER B 1 159 ? -3.275 -13.859 -8.641 1 98.94 159 SER B O 1
ATOM 3864 N N . VAL B 1 160 ? -2.506 -13.805 -6.586 1 98.88 160 VAL B N 1
ATOM 3865 C CA . VAL B 1 160 ? -1.597 -12.672 -6.762 1 98.88 160 VAL B CA 1
ATOM 3866 C C . VAL B 1 160 ? -0.729 -12.898 -8 1 98.88 160 VAL B C 1
ATOM 3868 O O . VAL B 1 160 ? -0.524 -11.977 -8.797 1 98.88 160 VAL B O 1
ATOM 3871 N N . SER B 1 161 ? -0.295 -14.125 -8.188 1 98.69 161 SER B N 1
ATOM 3872 C CA . SER B 1 161 ? 0.655 -14.398 -9.258 1 98.69 161 SER B CA 1
ATOM 3873 C C . SER B 1 161 ? -0.004 -15.172 -10.398 1 98.69 161 SER B C 1
ATOM 3875 O O . SER B 1 161 ? 0.682 -15.711 -11.273 1 98.69 161 SER B O 1
ATOM 3877 N N . GLY B 1 162 ? -1.291 -15.336 -10.406 1 98.75 162 GLY B N 1
ATOM 3878 C CA . GLY B 1 162 ? -1.94 -16.188 -11.383 1 98.75 162 GLY B CA 1
ATOM 3879 C C . GLY B 1 162 ? -2.861 -15.438 -12.32 1 98.75 162 GLY B C 1
ATOM 3880 O O . GLY B 1 162 ? -2.611 -15.375 -13.531 1 98.75 162 GLY B O 1
ATOM 3881 N N . PHE B 1 163 ? -3.896 -14.828 -11.703 1 98.25 163 PHE B N 1
ATOM 3882 C CA . PHE B 1 163 ? -4.934 -14.164 -12.484 1 98.25 163 PHE B CA 1
ATOM 3883 C C . PHE B 1 163 ? -4.418 -12.859 -13.062 1 98.25 163 PHE B C 1
ATOM 3885 O O . PHE B 1 163 ? -3.748 -12.086 -12.375 1 98.25 163 PHE B O 1
ATOM 3892 N N . PRO B 1 164 ? -4.652 -12.641 -14.453 1 98.31 164 PRO B N 1
ATOM 3893 C CA . PRO B 1 164 ? -5.52 -13.43 -15.336 1 98.31 164 PRO B CA 1
ATOM 3894 C C . PRO B 1 164 ? -4.734 -14.336 -16.281 1 98.31 164 PRO B C 1
ATOM 3896 O O . PRO B 1 164 ? -5.312 -14.914 -17.203 1 98.31 164 PRO B O 1
ATOM 3899 N N . ALA B 1 165 ? -3.43 -14.469 -16.094 1 98.75 165 ALA B N 1
ATOM 3900 C CA . ALA B 1 165 ? -2.646 -15.336 -16.953 1 98.75 165 ALA B CA 1
ATOM 3901 C C . ALA B 1 165 ? -2.975 -16.812 -16.703 1 98.75 165 ALA B C 1
ATOM 3903 O O . ALA B 1 165 ? -2.975 -17.625 -17.641 1 98.75 165 ALA B O 1
ATOM 3904 N N . GLU B 1 166 ? -3.146 -17.219 -15.477 1 98.56 166 GLU B N 1
ATOM 3905 C CA . GLU B 1 166 ? -3.736 -18.484 -15.055 1 98.56 166 GLU B CA 1
ATOM 3906 C C . GLU B 1 166 ? -5.254 -18.375 -14.922 1 98.56 166 GLU B C 1
ATOM 3908 O O . GLU B 1 166 ? -5.754 -17.578 -14.109 1 98.56 166 GLU B O 1
ATOM 3913 N N . PRO B 1 167 ? -5.945 -19.094 -15.703 1 96.5 167 PRO B N 1
ATOM 3914 C CA . PRO B 1 167 ? -7.402 -18.938 -15.711 1 96.5 167 PRO B CA 1
ATOM 3915 C C . PRO B 1 167 ? -8.039 -19.219 -14.352 1 96.5 167 PRO B C 1
ATOM 3917 O O . PRO B 1 167 ? -7.621 -20.141 -13.648 1 96.5 167 PRO B O 1
ATOM 3920 N N . LEU B 1 168 ? -9 -18.469 -13.961 1 98.12 168 LEU B N 1
ATOM 3921 C CA . LEU B 1 168 ? -9.773 -18.609 -12.734 1 98.12 168 LEU B CA 1
ATOM 3922 C C . LEU B 1 168 ? -11.273 -18.562 -13.023 1 98.12 168 LEU B C 1
ATOM 3924 O O . LEU B 1 168 ? -11.789 -17.562 -13.523 1 98.12 168 LEU B O 1
ATOM 3928 N N . PRO B 1 169 ? -11.969 -19.641 -12.812 1 97.88 169 PRO B N 1
ATOM 3929 C CA . PRO B 1 169 ? -13.414 -19.672 -13.062 1 97.88 169 PRO B CA 1
ATOM 3930 C C . PRO B 1 169 ? -14.195 -18.797 -12.102 1 97.88 169 PRO B C 1
ATOM 3932 O O . PRO B 1 169 ? -13.672 -18.375 -11.062 1 97.88 169 PRO B O 1
ATOM 3935 N N . PRO B 1 170 ? -15.43 -18.422 -12.5 1 97.38 170 PRO B N 1
ATOM 3936 C CA . PRO B 1 170 ? -16.297 -17.719 -11.555 1 97.38 170 PRO B CA 1
ATOM 3937 C C . PRO B 1 170 ? -16.625 -18.562 -10.32 1 97.38 170 PRO B C 1
ATOM 3939 O O . PRO B 1 170 ? -16.375 -19.766 -10.305 1 97.38 170 PRO B O 1
ATOM 3942 N N . GLY B 1 171 ? -17.047 -17.938 -9.312 1 97.44 171 GLY B N 1
ATOM 3943 C CA . GLY B 1 171 ? -17.531 -18.672 -8.148 1 97.44 171 GLY B CA 1
ATOM 3944 C C . GLY B 1 171 ? -16.672 -18.453 -6.918 1 97.44 171 GLY B C 1
ATOM 3945 O O . GLY B 1 171 ? -17 -18.938 -5.832 1 97.44 171 GLY B O 1
ATOM 3946 N N . VAL B 1 172 ? -15.625 -17.734 -7.043 1 98.44 172 VAL B N 1
ATOM 3947 C CA . VAL B 1 172 ? -14.797 -17.359 -5.902 1 98.44 172 VAL B CA 1
ATOM 3948 C C . VAL B 1 172 ? -15.469 -16.219 -5.129 1 98.44 172 VAL B C 1
ATOM 3950 O O . VAL B 1 172 ? -15.961 -15.266 -5.727 1 98.44 172 VAL B O 1
ATOM 3953 N N . ASP B 1 173 ? -15.531 -16.312 -3.812 1 98.81 173 ASP B N 1
ATOM 3954 C CA . ASP B 1 173 ? -16.203 -15.281 -3.02 1 98.81 173 ASP B CA 1
ATOM 3955 C C . ASP B 1 173 ? -15.359 -14.008 -2.953 1 98.81 173 ASP B C 1
ATOM 3957 O O . ASP B 1 173 ? -15.891 -12.906 -3.066 1 98.81 173 ASP B O 1
ATOM 3961 N N . VAL B 1 174 ? -14.07 -14.195 -2.701 1 98.94 174 VAL B N 1
ATOM 3962 C CA . VAL B 1 174 ? -13.148 -13.062 -2.656 1 98.94 174 VAL B CA 1
ATOM 3963 C C . VAL B 1 174 ? -11.805 -13.477 -3.26 1 98.94 174 VAL B C 1
ATOM 3965 O O . VAL B 1 174 ? -11.266 -14.531 -2.93 1 98.94 174 VAL B O 1
ATOM 3968 N N . LEU B 1 175 ? -11.359 -12.688 -4.188 1 98.88 175 LEU B N 1
ATOM 3969 C CA . LEU B 1 175 ? -10.102 -12.898 -4.895 1 98.88 175 LEU B CA 1
ATOM 3970 C C . LEU B 1 175 ? -9.109 -11.789 -4.582 1 98.88 175 LEU B C 1
ATOM 3972 O O . LEU B 1 175 ? -9.453 -10.602 -4.66 1 98.88 175 LEU B O 1
ATOM 3976 N N . ALA B 1 176 ? -7.934 -12.117 -4.113 1 98.94 176 ALA B N 1
ATOM 3977 C CA . ALA B 1 176 ? -6.844 -11.156 -3.934 1 98.94 176 ALA B CA 1
ATOM 3978 C C . ALA B 1 176 ? -5.805 -11.297 -5.043 1 98.94 176 ALA B C 1
ATOM 3980 O O . ALA B 1 176 ? -5.43 -12.414 -5.414 1 98.94 176 ALA B O 1
ATOM 3981 N N . THR B 1 177 ? -5.363 -10.242 -5.59 1 98.88 177 THR B N 1
ATOM 3982 C CA . THR B 1 177 ? -4.27 -10.203 -6.559 1 98.88 177 THR B CA 1
ATOM 3983 C C . THR B 1 177 ? -3.496 -8.898 -6.453 1 98.88 177 THR B C 1
ATOM 3985 O O . THR B 1 177 ? -3.562 -8.211 -5.43 1 98.88 177 THR B O 1
ATOM 3988 N N . ALA B 1 178 ? -2.592 -8.648 -7.398 1 98.75 178 ALA B N 1
ATOM 3989 C CA . ALA B 1 178 ? -1.726 -7.473 -7.324 1 98.75 178 ALA B CA 1
ATOM 3990 C C . ALA B 1 178 ? -1.383 -6.953 -8.719 1 98.75 178 ALA B C 1
ATOM 3992 O O . ALA B 1 178 ? -1.533 -7.668 -9.711 1 98.75 178 ALA B O 1
ATOM 3993 N N . SER B 1 179 ? -0.917 -5.73 -8.766 1 98.81 179 SER B N 1
ATOM 3994 C CA . SER B 1 179 ? -0.673 -5.047 -10.031 1 98.81 179 SER B CA 1
ATOM 3995 C C . SER B 1 179 ? 0.548 -5.621 -10.742 1 98.81 179 SER B C 1
ATOM 3997 O O . SER B 1 179 ? 0.603 -5.645 -11.969 1 98.81 179 SER B O 1
ATOM 3999 N N . HIS B 1 180 ? 1.559 -6.141 -10.031 1 98.5 180 HIS B N 1
ATOM 4000 C CA . HIS B 1 180 ? 2.902 -6.23 -10.594 1 98.5 180 HIS B CA 1
ATOM 4001 C C . HIS B 1 180 ? 3.221 -7.652 -11.031 1 98.5 180 HIS B C 1
ATOM 4003 O O . HIS B 1 180 ? 4.387 -8.047 -11.07 1 98.5 180 HIS B O 1
ATOM 4009 N N . LYS B 1 181 ? 2.223 -8.445 -11.258 1 98.56 181 LYS B N 1
ATOM 4010 C CA . LYS B 1 181 ? 2.361 -9.812 -11.766 1 98.56 181 LYS B CA 1
ATOM 4011 C C . LYS B 1 181 ? 1.648 -9.977 -13.102 1 98.56 181 LYS B C 1
ATOM 4013 O O . LYS B 1 181 ? 2.037 -9.359 -14.102 1 98.56 181 LYS B O 1
ATOM 4018 N N . ALA B 1 182 ? 0.569 -10.766 -13.078 1 98.69 182 ALA B N 1
ATOM 4019 C CA . ALA B 1 182 ? -0.108 -11.086 -14.328 1 98.69 182 ALA B CA 1
ATOM 4020 C C . ALA B 1 182 ? -0.951 -9.914 -14.82 1 98.69 182 ALA B C 1
ATOM 4022 O O . ALA B 1 182 ? -1.385 -9.891 -15.969 1 98.69 182 ALA B O 1
ATOM 4023 N N . LEU B 1 183 ? -1.144 -8.875 -14 1 98.88 183 LEU B N 1
ATOM 4024 C CA . LEU B 1 183 ? -1.866 -7.688 -14.438 1 98.88 183 LEU B CA 1
ATOM 4025 C C . LEU B 1 183 ? -0.93 -6.715 -15.148 1 98.88 183 LEU B C 1
ATOM 4027 O O . LEU B 1 183 ? -1.366 -5.664 -15.625 1 98.88 183 LEU B O 1
ATOM 4031 N N . LEU B 1 184 ? 0.334 -6.992 -15.164 1 98.75 184 LEU B N 1
ATOM 4032 C CA . LEU B 1 184 ? 1.303 -6.371 -16.062 1 98.75 184 LEU B CA 1
ATOM 4033 C C . LEU B 1 184 ? 1.432 -4.879 -15.766 1 98.75 184 LEU B C 1
ATOM 4035 O O . LEU B 1 184 ? 1.374 -4.055 -16.688 1 98.75 184 LEU B O 1
ATOM 4039 N N . ALA B 1 185 ? 1.491 -4.496 -14.523 1 98.81 185 ALA B N 1
ATOM 4040 C CA . ALA B 1 185 ? 1.71 -3.119 -14.086 1 98.81 185 ALA B CA 1
ATOM 4041 C C . ALA B 1 185 ? 2.787 -3.053 -13.008 1 98.81 185 ALA B C 1
ATOM 4043 O O . ALA B 1 185 ? 3.219 -4.086 -12.484 1 98.81 185 ALA B O 1
ATOM 4044 N N . PRO B 1 186 ? 3.338 -1.87 -12.703 1 98.62 186 PRO B N 1
ATOM 4045 C CA . PRO B 1 186 ? 4.371 -1.776 -11.664 1 98.62 186 PRO B CA 1
ATOM 4046 C C . PRO B 1 186 ? 3.85 -2.137 -10.273 1 98.62 186 PRO B C 1
ATOM 4048 O O . PRO B 1 186 ? 2.643 -2.064 -10.031 1 98.62 186 PRO B O 1
ATOM 4051 N N . PRO B 1 187 ? 4.785 -2.562 -9.375 1 98.56 187 PRO B N 1
ATOM 4052 C CA . PRO B 1 187 ? 4.355 -2.801 -7.996 1 98.56 187 PRO B CA 1
ATOM 4053 C C . PRO B 1 187 ? 3.771 -1.553 -7.34 1 98.56 187 PRO B C 1
ATOM 4055 O O . PRO B 1 187 ? 4.266 -0.445 -7.559 1 98.56 187 PRO B O 1
ATOM 4058 N N . GLY B 1 188 ? 2.672 -1.773 -6.508 1 98.5 188 GLY B N 1
ATOM 4059 C CA . GLY B 1 188 ? 2.158 -0.632 -5.766 1 98.5 188 GLY B CA 1
ATOM 4060 C C . GLY B 1 188 ? 0.655 -0.678 -5.566 1 98.5 188 GLY B C 1
ATOM 4061 O O . GLY B 1 188 ? 0.087 0.183 -4.891 1 98.5 188 GLY B O 1
ATOM 4062 N N . ALA B 1 189 ? 0.006 -1.743 -6.102 1 98.75 189 ALA B N 1
ATOM 4063 C CA . ALA B 1 189 ? -1.443 -1.793 -5.922 1 98.75 189 ALA B CA 1
ATOM 4064 C C . ALA B 1 189 ? -1.896 -3.189 -5.504 1 98.75 189 ALA B C 1
ATOM 4066 O O . ALA B 1 189 ? -1.438 -4.191 -6.059 1 98.75 189 ALA B O 1
ATOM 4067 N N . SER B 1 190 ? -2.689 -3.203 -4.469 1 98.81 190 SER B N 1
ATOM 4068 C CA . SER B 1 190 ? -3.512 -4.355 -4.117 1 98.81 190 SER B CA 1
ATOM 4069 C C . SER B 1 190 ? -4.816 -4.363 -4.906 1 98.81 190 SER B C 1
ATOM 4071 O O . SER B 1 190 ? -5.492 -3.336 -5.008 1 98.81 190 SER B O 1
ATOM 4073 N N . VAL B 1 191 ? -5.145 -5.445 -5.465 1 98.94 191 VAL B N 1
ATOM 4074 C CA . VAL B 1 191 ? -6.398 -5.582 -6.195 1 98.94 191 VAL B CA 1
ATOM 4075 C C . VAL B 1 191 ? -7.211 -6.738 -5.613 1 98.94 191 VAL B C 1
ATOM 4077 O O . VAL B 1 191 ? -6.676 -7.824 -5.379 1 98.94 191 VAL B O 1
ATOM 4080 N N . LEU B 1 192 ? -8.469 -6.488 -5.312 1 98.94 192 LEU B N 1
ATOM 4081 C CA . LEU B 1 192 ? -9.398 -7.516 -4.859 1 98.94 192 LEU B CA 1
ATOM 4082 C C . LEU B 1 192 ? -10.633 -7.562 -5.754 1 98.94 192 LEU B C 1
ATOM 4084 O O . LEU B 1 192 ? -11 -6.559 -6.367 1 98.94 192 LEU B O 1
ATOM 4088 N N . TYR B 1 193 ? -11.172 -8.688 -5.934 1 98.88 193 TYR B N 1
ATOM 4089 C CA . TYR B 1 193 ? -12.523 -8.891 -6.453 1 98.88 193 TYR B CA 1
ATOM 4090 C C . TYR B 1 193 ? -13.445 -9.438 -5.371 1 98.88 193 TYR B C 1
ATOM 4092 O O . TYR B 1 193 ? -13.148 -10.461 -4.754 1 98.88 193 TYR B O 1
ATOM 4100 N N . ILE B 1 194 ? -14.547 -8.758 -5.148 1 98.69 194 ILE B N 1
ATOM 4101 C CA . ILE B 1 194 ? -15.461 -9.07 -4.055 1 98.69 194 ILE B CA 1
ATOM 4102 C C . ILE B 1 194 ? -16.812 -9.5 -4.617 1 98.69 194 ILE B C 1
ATOM 4104 O O . ILE B 1 194 ? -17.484 -8.727 -5.305 1 98.69 194 ILE B O 1
ATOM 4108 N N . ALA B 1 195 ? -17.234 -10.727 -4.316 1 98.44 195 ALA B N 1
ATOM 4109 C CA . ALA B 1 195 ? -18.531 -11.219 -4.766 1 98.44 195 ALA B CA 1
ATOM 4110 C C . ALA B 1 195 ? -19.531 -11.281 -3.607 1 98.44 195 ALA B C 1
ATOM 4112 O O . ALA B 1 195 ? -20.734 -11.43 -3.822 1 98.44 195 ALA B O 1
ATOM 4113 N N . VAL B 1 196 ? -19.031 -11.172 -2.377 1 98.5 196 VAL B N 1
ATOM 4114 C CA . VAL B 1 196 ? -19.859 -11.18 -1.174 1 98.5 196 VAL B CA 1
ATOM 4115 C C . VAL B 1 196 ? -19.438 -10.023 -0.259 1 98.5 196 VAL B C 1
ATOM 4117 O O . VAL B 1 196 ? -18.281 -9.617 -0.247 1 98.5 196 VAL B O 1
ATOM 4120 N N . GLU B 1 197 ? -20.281 -9.5 0.508 1 98.31 197 GLU B N 1
ATOM 4121 C CA . GLU B 1 197 ? -20.016 -8.367 1.388 1 98.31 197 GLU B CA 1
ATOM 4122 C C . GLU B 1 197 ? -19.062 -8.758 2.516 1 98.31 197 GLU B C 1
ATOM 4124 O O . GLU B 1 197 ? -19.109 -9.891 3.012 1 98.31 197 GLU B O 1
ATOM 4129 N N . PRO B 1 198 ? -18.203 -7.824 2.869 1 98.69 198 PRO B N 1
ATOM 4130 C CA . PRO B 1 198 ? -17.375 -8.102 4.047 1 98.69 198 PRO B CA 1
ATOM 4131 C C . PRO B 1 198 ? -18.203 -8.43 5.285 1 98.69 198 PRO B C 1
ATOM 4133 O O . PRO B 1 198 ? -19.297 -7.898 5.461 1 98.69 198 PRO B O 1
ATOM 4136 N N . ARG B 1 199 ? -17.641 -9.227 6.203 1 98.06 199 ARG B N 1
ATOM 4137 C CA . ARG B 1 199 ? -18.469 -9.688 7.312 1 98.06 199 ARG B CA 1
ATOM 4138 C C . ARG B 1 199 ? -17.703 -9.602 8.633 1 98.06 199 ARG B C 1
ATOM 4140 O O . ARG B 1 199 ? -17.969 -10.375 9.562 1 98.06 199 ARG B O 1
ATOM 4147 N N . TYR B 1 200 ? -16.672 -8.812 8.703 1 97.75 200 TYR B N 1
ATOM 4148 C CA . TYR B 1 200 ? -15.883 -8.688 9.922 1 97.75 200 TYR B CA 1
ATOM 4149 C C . TYR B 1 200 ? -16.734 -8.141 11.062 1 97.75 200 TYR B C 1
ATOM 4151 O O . TYR B 1 200 ? -17.594 -7.281 10.852 1 97.75 200 TYR B O 1
ATOM 4159 N N . THR B 1 201 ? -16.562 -8.68 12.242 1 97.31 201 THR B N 1
ATOM 4160 C CA . THR B 1 201 ? -17.25 -8.234 13.453 1 97.31 201 THR B CA 1
ATOM 4161 C C . THR B 1 201 ? -16.25 -7.656 14.461 1 97.31 201 THR B C 1
ATOM 4163 O O . THR B 1 201 ? -16.656 -7.027 15.438 1 97.31 201 THR B O 1
ATOM 4166 N N . ALA B 1 202 ? -14.969 -7.918 14.273 1 96.81 202 ALA B N 1
ATOM 4167 C CA . ALA B 1 202 ? -13.891 -7.348 15.078 1 96.81 202 ALA B CA 1
ATOM 4168 C C . ALA B 1 202 ? -13.156 -6.254 14.312 1 96.81 202 ALA B C 1
ATOM 4170 O O . ALA B 1 202 ? -13.297 -6.137 13.094 1 96.81 202 ALA B O 1
ATOM 4171 N N . GLY B 1 203 ? -12.406 -5.508 15.047 1 97.62 203 GLY B N 1
ATOM 4172 C CA . GLY B 1 203 ? -11.742 -4.355 14.453 1 97.62 203 GLY B CA 1
ATOM 4173 C C . GLY B 1 203 ? -10.852 -4.719 13.281 1 97.62 203 GLY B C 1
ATOM 4174 O O . GLY B 1 203 ? -10.188 -5.754 13.297 1 97.62 203 GLY B O 1
ATOM 4175 N N . VAL B 1 204 ? -10.875 -3.92 12.234 1 98.44 204 VAL B N 1
ATOM 4176 C CA . VAL B 1 204 ? -10 -3.963 11.062 1 98.44 204 VAL B CA 1
ATOM 4177 C C . VAL B 1 204 ? -9.289 -2.621 10.898 1 98.44 204 VAL B C 1
ATOM 4179 O O . VAL B 1 204 ? -9.906 -1.564 11.062 1 98.44 204 VAL B O 1
ATOM 4182 N N . PRO B 1 205 ? -7.922 -2.615 10.719 1 98.5 205 PRO B N 1
ATOM 4183 C CA . PRO B 1 205 ? -7.293 -1.322 10.438 1 98.5 205 PRO B CA 1
ATOM 4184 C C . PRO B 1 205 ? -8.031 -0.532 9.352 1 98.5 205 PRO B C 1
ATOM 4186 O O . PRO B 1 205 ? -8.391 -1.09 8.312 1 98.5 205 PRO B O 1
ATOM 4189 N N . PRO B 1 206 ? -8.258 0.774 9.547 1 98.44 206 PRO B N 1
ATOM 4190 C CA . PRO B 1 206 ? -9.023 1.574 8.586 1 98.44 206 PRO B CA 1
ATOM 4191 C C . PRO B 1 206 ? -8.477 1.463 7.16 1 98.44 206 PRO B C 1
ATOM 4193 O O . PRO B 1 206 ? -9.25 1.392 6.203 1 98.44 206 PRO B O 1
ATOM 4196 N N . SER B 1 207 ? -7.219 1.36 6.988 1 98.25 207 SER B N 1
ATOM 4197 C CA . SER B 1 207 ? -6.594 1.315 5.672 1 98.25 207 SER B CA 1
ATOM 4198 C C . SER B 1 207 ? -6.941 0.025 4.938 1 98.25 207 SER B C 1
ATOM 4200 O O . SER B 1 207 ? -6.73 -0.083 3.729 1 98.25 207 SER B O 1
ATOM 4202 N N . MET B 1 208 ? -7.496 -0.978 5.637 1 98.19 208 MET B N 1
ATOM 4203 C CA . MET B 1 208 ? -7.84 -2.277 5.066 1 98.19 208 MET B CA 1
ATOM 4204 C C . MET B 1 208 ? -9.344 -2.514 5.117 1 98.19 208 MET B C 1
ATOM 4206 O O . MET B 1 208 ? -9.82 -3.605 4.797 1 98.19 208 MET B O 1
ATOM 4210 N N . ASP B 1 209 ? -10.102 -1.549 5.57 1 98.69 209 ASP B N 1
ATOM 4211 C CA . ASP B 1 209 ? -11.539 -1.704 5.758 1 98.69 209 ASP B CA 1
ATOM 4212 C C . ASP B 1 209 ? -12.266 -1.713 4.414 1 98.69 209 ASP B C 1
ATOM 4214 O O . ASP B 1 209 ? -12.594 -0.654 3.871 1 98.69 209 ASP B O 1
ATOM 4218 N N . LEU B 1 210 ? -12.68 -2.871 3.988 1 98.75 210 LEU B N 1
ATOM 4219 C CA . LEU B 1 210 ? -13.25 -3.031 2.658 1 98.75 210 LEU B CA 1
ATOM 4220 C C . LEU B 1 210 ? -14.617 -2.348 2.568 1 98.75 210 LEU B C 1
ATOM 4222 O O . LEU B 1 210 ? -15.031 -1.923 1.489 1 98.75 210 LEU B O 1
ATOM 4226 N N . LYS B 1 211 ? -15.312 -2.262 3.678 1 98.5 211 LYS B N 1
ATOM 4227 C CA . LYS B 1 211 ? -16.609 -1.589 3.643 1 98.5 211 LYS B CA 1
ATOM 4228 C C . LYS B 1 211 ? -16.469 -0.142 3.18 1 98.5 211 LYS B C 1
ATOM 4230 O O . LYS B 1 211 ? -17.297 0.361 2.424 1 98.5 211 LYS B O 1
ATOM 4235 N N . LYS B 1 212 ? -15.406 0.535 3.621 1 97.94 212 LYS B N 1
ATOM 4236 C CA . LYS B 1 212 ? -15.141 1.909 3.205 1 97.94 212 LYS B CA 1
ATOM 4237 C C . LYS B 1 212 ? -14.812 1.979 1.717 1 97.94 212 LYS B C 1
ATOM 4239 O O . LYS B 1 212 ? -15.305 2.861 1.008 1 97.94 212 LYS B O 1
ATOM 4244 N N . PHE B 1 213 ? -14 1.071 1.258 1 98.44 213 PHE B N 1
ATOM 4245 C CA . PHE B 1 213 ? -13.594 1.051 -0.142 1 98.44 213 PHE B CA 1
ATOM 4246 C C . PHE B 1 213 ? -14.789 0.775 -1.049 1 98.44 213 PHE B C 1
ATOM 4248 O O . PHE B 1 213 ? -14.945 1.421 -2.088 1 98.44 213 PHE B O 1
ATOM 4255 N N . ILE B 1 214 ? -15.609 -0.214 -0.661 1 98.31 214 ILE B N 1
ATOM 4256 C CA . ILE B 1 214 ? -16.781 -0.583 -1.445 1 98.31 214 ILE B CA 1
ATOM 4257 C C . ILE B 1 214 ? -17.734 0.612 -1.559 1 98.31 214 ILE B C 1
ATOM 4259 O O . ILE B 1 214 ? -18.172 0.957 -2.654 1 98.31 214 ILE B O 1
ATOM 4263 N N . LYS B 1 215 ? -18.016 1.248 -0.455 1 97.75 215 LYS B N 1
ATOM 4264 C CA . LYS B 1 215 ? -18.922 2.389 -0.42 1 97.75 215 LYS B CA 1
ATOM 4265 C C . LYS B 1 215 ? -18.422 3.523 -1.305 1 97.75 215 LYS B C 1
ATOM 4267 O O . LYS B 1 215 ? -19.172 4.098 -2.088 1 97.75 215 LYS B O 1
ATOM 4272 N N . MET B 1 216 ? -17.156 3.877 -1.183 1 97.5 216 MET B N 1
ATOM 4273 C CA . MET B 1 216 ? -16.578 4.996 -1.926 1 97.5 216 MET B CA 1
ATOM 4274 C C . MET B 1 216 ? -16.5 4.676 -3.416 1 97.5 216 MET B C 1
ATOM 4276 O O . MET B 1 216 ? -16.656 5.566 -4.254 1 97.5 216 MET B O 1
ATOM 4280 N N . ALA B 1 217 ? -16.234 3.404 -3.734 1 96.38 217 ALA B N 1
ATOM 4281 C CA . ALA B 1 217 ? -16.109 2.992 -5.129 1 96.38 217 ALA B CA 1
ATOM 4282 C C . ALA B 1 217 ? -17.422 3.215 -5.883 1 96.38 217 ALA B C 1
ATOM 4284 O O . ALA B 1 217 ? -17.422 3.457 -7.09 1 96.38 217 ALA B O 1
ATOM 4285 N N . GLU B 1 218 ? -18.562 3.178 -5.207 1 95.44 218 GLU B N 1
ATOM 4286 C CA . GLU B 1 218 ? -19.859 3.422 -5.816 1 95.44 218 GLU B CA 1
ATOM 4287 C C . GLU B 1 218 ? -19.938 4.828 -6.406 1 95.44 218 GLU B C 1
ATOM 4289 O O . GLU B 1 218 ? -20.719 5.074 -7.328 1 95.44 218 GLU B O 1
ATOM 4294 N N . HIS B 1 219 ? -19.094 5.723 -5.91 1 95.62 219 HIS B N 1
ATOM 4295 C CA . HIS B 1 219 ? -19.078 7.105 -6.379 1 95.62 219 HIS B CA 1
ATOM 4296 C C . HIS B 1 219 ? -17.781 7.414 -7.129 1 95.62 219 HIS B C 1
ATOM 4298 O O . HIS B 1 219 ? -17.422 8.578 -7.293 1 95.62 219 HIS B O 1
ATOM 4304 N N . LEU B 1 220 ? -17.062 6.309 -7.484 1 96.81 220 LEU B N 1
ATOM 4305 C CA . LEU B 1 220 ? -15.789 6.414 -8.195 1 96.81 220 LEU B CA 1
ATOM 4306 C C . LEU B 1 220 ? -14.789 7.238 -7.398 1 96.81 220 LEU B C 1
ATOM 4308 O O . LEU B 1 220 ? -14.062 8.055 -7.961 1 96.81 220 LEU B O 1
ATOM 4312 N N . GLU B 1 221 ? -14.812 7.055 -6.094 1 96.56 221 GLU B N 1
ATOM 4313 C CA . GLU B 1 221 ? -13.867 7.648 -5.156 1 96.56 221 GLU B CA 1
ATOM 4314 C C . GLU B 1 221 ? -13.156 6.578 -4.336 1 96.56 221 GLU B C 1
ATOM 4316 O O . GLU B 1 221 ? -13.461 5.391 -4.453 1 96.56 221 GLU B O 1
ATOM 4321 N N . THR B 1 222 ? -12.156 6.898 -3.711 1 97.75 222 THR B N 1
ATOM 4322 C CA . THR B 1 222 ? -11.414 6.043 -2.787 1 97.75 222 THR B CA 1
ATOM 4323 C C . THR B 1 222 ? -11.359 6.668 -1.396 1 97.75 222 THR B C 1
ATOM 4325 O O . THR B 1 222 ? -11.414 7.891 -1.257 1 97.75 222 THR B O 1
ATOM 4328 N N . PRO B 1 223 ? -11.352 5.875 -0.366 1 97.38 223 PRO B N 1
ATOM 4329 C CA . PRO B 1 223 ? -11.312 6.453 0.979 1 97.38 223 PRO B CA 1
ATOM 4330 C C . PRO B 1 223 ? -10.008 7.188 1.272 1 97.38 223 PRO B C 1
ATOM 4332 O O . PRO B 1 223 ? -9.992 8.117 2.084 1 97.38 223 PRO B O 1
ATOM 4335 N N . TYR B 1 224 ? -8.992 6.777 0.637 1 97.44 224 TYR B N 1
ATOM 4336 C CA . TYR B 1 224 ? -7.668 7.355 0.811 1 97.44 224 TYR B CA 1
ATOM 4337 C C . TYR B 1 224 ? -6.996 7.602 -0.537 1 97.44 224 TYR B C 1
ATOM 4339 O O . TYR B 1 224 ? -7.531 7.215 -1.58 1 97.44 224 TYR B O 1
ATOM 4347 N N . THR B 1 225 ? -5.84 8.266 -0.501 1 97.31 225 THR B N 1
ATOM 4348 C CA . THR B 1 225 ? -5.164 8.578 -1.755 1 97.31 225 THR B CA 1
ATOM 4349 C C . THR B 1 225 ? -4.777 7.301 -2.496 1 97.31 225 THR B C 1
ATOM 4351 O O . THR B 1 225 ? -4.047 6.465 -1.961 1 97.31 225 THR B O 1
ATOM 4354 N N . PRO B 1 226 ? -5.27 7.07 -3.67 1 97.88 226 PRO B N 1
ATOM 4355 C CA . PRO B 1 226 ? -4.988 5.848 -4.43 1 97.88 226 PRO B CA 1
ATOM 4356 C C . PRO B 1 226 ? -3.604 5.859 -5.07 1 97.88 226 PRO B C 1
ATOM 4358 O O . PRO B 1 226 ? -2.93 6.891 -5.078 1 97.88 226 PRO B O 1
ATOM 4361 N N . PRO B 1 227 ? -3.141 4.711 -5.516 1 98.19 227 PRO B N 1
ATOM 4362 C CA . PRO B 1 227 ? -1.849 4.641 -6.199 1 98.19 227 PRO B CA 1
ATOM 4363 C C . PRO B 1 227 ? -1.923 5.113 -7.648 1 98.19 227 PRO B C 1
ATOM 4365 O O . PRO B 1 227 ? -1.812 4.305 -8.57 1 98.19 227 PRO B O 1
ATOM 4368 N N . ILE B 1 228 ? -1.971 6.328 -7.859 1 98.5 228 ILE B N 1
ATOM 4369 C CA . ILE B 1 228 ? -2.383 6.969 -9.102 1 98.5 228 ILE B CA 1
ATOM 4370 C C . ILE B 1 228 ? -1.43 6.574 -10.227 1 98.5 228 ILE B C 1
ATOM 4372 O O . ILE B 1 228 ? -1.867 6.188 -11.312 1 98.5 228 ILE B O 1
ATOM 4376 N N . PRO B 1 229 ? -0.076 6.629 -10 1 98.31 229 PRO B N 1
ATOM 4377 C CA . PRO B 1 229 ? 0.792 6.195 -11.102 1 98.31 229 PRO B CA 1
ATOM 4378 C C . PRO B 1 229 ? 0.522 4.754 -11.531 1 98.31 229 PRO B C 1
ATOM 4380 O O . PRO B 1 229 ? 0.56 4.449 -12.727 1 98.31 229 PRO B O 1
ATOM 4383 N N . VAL B 1 230 ? 0.256 3.891 -10.586 1 98.81 230 VAL B N 1
ATOM 4384 C CA . VAL B 1 230 ? -0.014 2.488 -10.875 1 98.81 230 VAL B CA 1
ATOM 4385 C C . VAL B 1 230 ? -1.348 2.361 -11.609 1 98.81 230 VAL B C 1
ATOM 4387 O O . VAL B 1 230 ? -1.505 1.504 -12.484 1 98.81 230 VAL B O 1
ATOM 4390 N N . LEU B 1 231 ? -2.324 3.213 -11.258 1 98.88 231 LEU B N 1
ATOM 4391 C CA . LEU B 1 231 ? -3.609 3.207 -11.945 1 98.88 231 LEU B CA 1
ATOM 4392 C C . LEU B 1 231 ? -3.441 3.572 -13.414 1 98.88 231 LEU B C 1
ATOM 4394 O O . LEU B 1 231 ? -4.09 2.984 -14.281 1 98.88 231 LEU B O 1
ATOM 4398 N N . TYR B 1 232 ? -2.592 4.57 -13.703 1 98.88 232 TYR B N 1
ATOM 4399 C CA . TYR B 1 232 ? -2.303 4.898 -15.094 1 98.88 232 TYR B CA 1
ATOM 4400 C C . TYR B 1 232 ? -1.717 3.701 -15.828 1 98.88 232 TYR B C 1
ATOM 4402 O O . TYR B 1 232 ? -2.102 3.414 -16.969 1 98.88 232 TYR B O 1
ATOM 4410 N N . ALA B 1 233 ? -0.799 3.025 -15.211 1 98.94 233 ALA B N 1
ATOM 4411 C CA . ALA B 1 233 ? -0.182 1.842 -15.805 1 98.94 233 ALA B CA 1
ATOM 4412 C C . ALA B 1 233 ? -1.209 0.73 -16 1 98.94 233 ALA B C 1
ATOM 4414 O O . ALA B 1 233 ? -1.233 0.081 -17.047 1 98.94 233 ALA B O 1
ATOM 4415 N N . LEU B 1 234 ? -2.045 0.509 -14.977 1 98.94 234 LEU B N 1
ATOM 4416 C CA . LEU B 1 234 ? -3.094 -0.5 -15.07 1 98.94 234 LEU B CA 1
ATOM 4417 C C . LEU B 1 234 ? -4.039 -0.194 -16.234 1 98.94 234 LEU B C 1
ATOM 4419 O O . LEU B 1 234 ? -4.465 -1.104 -16.938 1 98.94 234 LEU B O 1
ATOM 4423 N N . ASP B 1 235 ? -4.375 1.083 -16.359 1 98.94 235 ASP B N 1
ATOM 4424 C CA . ASP B 1 235 ? -5.254 1.466 -17.453 1 98.94 235 ASP B CA 1
ATOM 4425 C C . ASP B 1 235 ? -4.688 1.007 -18.797 1 98.94 235 ASP B C 1
ATOM 4427 O O . ASP B 1 235 ? -5.414 0.461 -19.625 1 98.94 235 ASP B O 1
ATOM 4431 N N . ALA B 1 236 ? -3.404 1.193 -18.969 1 98.88 236 ALA B N 1
ATOM 4432 C CA . ALA B 1 236 ? -2.723 0.81 -20.203 1 98.88 236 ALA B CA 1
ATOM 4433 C C . ALA B 1 236 ? -2.607 -0.708 -20.312 1 98.88 236 ALA B C 1
ATOM 4435 O O . ALA B 1 236 ? -2.918 -1.282 -21.359 1 98.88 236 ALA B O 1
ATOM 4436 N N . SER B 1 237 ? -2.193 -1.371 -19.297 1 98.88 237 SER B N 1
ATOM 4437 C CA . SER B 1 237 ? -1.942 -2.807 -19.359 1 98.88 237 SER B CA 1
ATOM 4438 C C . SER B 1 237 ? -3.242 -3.592 -19.5 1 98.88 237 SER B C 1
ATOM 4440 O O . SER B 1 237 ? -3.289 -4.598 -20.219 1 98.88 237 SER B O 1
ATOM 4442 N N . LEU B 1 238 ? -4.285 -3.125 -18.797 1 98.94 238 LEU B N 1
ATOM 4443 C CA . LEU B 1 238 ? -5.566 -3.82 -18.859 1 98.94 238 LEU B CA 1
ATOM 4444 C C . LEU B 1 238 ? -6.145 -3.746 -20.266 1 98.94 238 LEU B C 1
ATOM 4446 O O . LEU B 1 238 ? -6.773 -4.699 -20.734 1 98.94 238 LEU B O 1
ATOM 4450 N N . SER B 1 239 ? -5.988 -2.6 -20.953 1 98.88 239 SER B N 1
ATOM 4451 C CA . SER B 1 239 ? -6.402 -2.506 -22.344 1 98.88 239 SER B CA 1
ATOM 4452 C C . SER B 1 239 ? -5.688 -3.545 -23.203 1 98.88 239 SER B C 1
ATOM 4454 O O . SER B 1 239 ? -6.312 -4.199 -24.047 1 98.88 239 SER B O 1
ATOM 4456 N N . TYR B 1 240 ? -4.445 -3.686 -23 1 98.81 240 TYR B N 1
ATOM 4457 C CA . TYR B 1 240 ? -3.627 -4.652 -23.719 1 98.81 240 TYR B CA 1
ATOM 4458 C C . TYR B 1 240 ? -4.098 -6.078 -23.453 1 98.81 240 TYR B C 1
ATOM 4460 O O . TYR B 1 240 ? -4.27 -6.867 -24.391 1 98.81 240 TYR B O 1
ATOM 4468 N N . ILE B 1 241 ? -4.363 -6.449 -22.234 1 98.88 241 ILE B N 1
ATOM 4469 C CA . ILE B 1 241 ? -4.773 -7.781 -21.812 1 98.88 241 ILE B CA 1
ATOM 4470 C C . ILE B 1 241 ? -6.137 -8.117 -22.406 1 98.88 241 ILE B C 1
ATOM 4472 O O . ILE B 1 241 ? -6.34 -9.211 -22.938 1 98.88 241 ILE B O 1
ATOM 4476 N N . LEU B 1 242 ? -7.035 -7.137 -22.297 1 98.75 242 LEU B N 1
ATOM 4477 C CA . LEU B 1 242 ? -8.391 -7.344 -22.797 1 98.75 242 LEU B CA 1
ATOM 4478 C C . LEU B 1 242 ? -8.383 -7.5 -24.312 1 98.75 242 LEU B C 1
ATOM 4480 O O . LEU B 1 242 ? -9.164 -8.281 -24.859 1 98.75 242 LEU B O 1
ATOM 4484 N N . GLU B 1 243 ? -7.523 -6.746 -24.984 1 98.62 243 GLU B N 1
ATOM 4485 C CA . GLU B 1 243 ? -7.398 -6.871 -26.438 1 98.62 243 GLU B CA 1
ATOM 4486 C C . GLU B 1 243 ? -6.93 -8.266 -26.828 1 98.62 243 GLU B C 1
ATOM 4488 O O . GLU B 1 243 ? -7.41 -8.836 -27.812 1 98.62 243 GLU B O 1
ATOM 4493 N N . LEU B 1 244 ? -6.008 -8.867 -26.094 1 98.25 244 LEU B N 1
ATOM 4494 C CA . LEU B 1 244 ? -5.492 -10.203 -26.375 1 98.25 244 LEU B CA 1
ATOM 4495 C C . LEU B 1 244 ? -6.543 -11.266 -26.062 1 98.25 244 LEU B C 1
ATOM 4497 O O . LEU B 1 244 ? -6.602 -12.305 -26.719 1 98.25 244 LEU B O 1
ATOM 4501 N N . GLY B 1 245 ? -7.383 -11.055 -24.984 1 97.38 245 GLY B N 1
ATOM 4502 C CA . GLY B 1 245 ? -8.383 -12.039 -24.594 1 97.38 245 GLY B CA 1
ATOM 4503 C C . GLY B 1 245 ? -7.777 -13.367 -24.188 1 97.38 245 GLY B C 1
ATOM 4504 O O . GLY B 1 245 ? -6.859 -13.414 -23.375 1 97.38 245 GLY B O 1
ATOM 4505 N N . GLN B 1 246 ? -8.203 -14.414 -24.75 1 96.81 246 GLN B N 1
ATOM 4506 C CA . GLN B 1 246 ? -7.77 -15.773 -24.422 1 96.81 246 GLN B CA 1
ATOM 4507 C C . GLN B 1 246 ? -6.305 -15.977 -24.812 1 96.81 246 GLN B C 1
ATOM 4509 O O . GLN B 1 246 ? -5.613 -16.797 -24.203 1 96.81 246 GLN B O 1
ATOM 4514 N N . ARG B 1 247 ? -5.852 -15.258 -25.781 1 98.25 247 ARG B N 1
ATOM 4515 C CA . ARG B 1 247 ? -4.473 -15.359 -26.25 1 98.25 247 ARG B CA 1
ATOM 4516 C C . ARG B 1 247 ? -3.488 -15.016 -25.141 1 98.25 247 ARG B C 1
ATOM 4518 O O . ARG B 1 247 ? -2.365 -15.523 -25.125 1 98.25 247 ARG B O 1
ATOM 4525 N N . TYR B 1 248 ? -3.943 -14.188 -24.188 1 98.56 248 TYR B N 1
ATOM 4526 C CA . TYR B 1 248 ? -3.074 -13.812 -23.078 1 98.56 248 TYR B CA 1
ATOM 4527 C C . TYR B 1 248 ? -2.658 -15.039 -22.266 1 98.56 248 TYR B C 1
ATOM 4529 O O . TYR B 1 248 ? -1.475 -15.219 -21.969 1 98.56 248 TYR B O 1
ATOM 4537 N N . THR B 1 249 ? -3.594 -15.898 -21.938 1 98.38 249 THR B N 1
ATOM 4538 C CA . THR B 1 249 ? -3.33 -17.141 -21.234 1 98.38 249 THR B CA 1
ATOM 4539 C C . THR B 1 249 ? -2.494 -18.094 -22.094 1 98.38 249 THR B C 1
ATOM 4541 O O . THR B 1 249 ? -1.548 -18.703 -21.609 1 98.38 249 THR B O 1
ATOM 4544 N N . GLU B 1 250 ? -2.789 -18.172 -23.328 1 98.44 250 GLU B N 1
ATOM 4545 C CA . GLU B 1 250 ? -2.137 -19.109 -24.25 1 98.44 250 GLU B CA 1
ATOM 4546 C C . GLU B 1 250 ? -0.654 -18.781 -24.391 1 98.44 250 GLU B C 1
ATOM 4548 O O . GLU B 1 250 ? 0.183 -19.688 -24.438 1 98.44 250 GLU B O 1
ATOM 4553 N N . ILE B 1 251 ? -0.35 -17.516 -24.516 1 98.31 251 ILE B N 1
ATOM 4554 C CA . ILE B 1 251 ? 1.039 -17.109 -24.672 1 98.31 251 ILE B CA 1
ATOM 4555 C C . ILE B 1 251 ? 1.851 -17.516 -23.453 1 98.31 251 ILE B C 1
ATOM 4557 O O . ILE B 1 251 ? 2.994 -17.953 -23.578 1 98.31 251 ILE B O 1
ATOM 4561 N N . HIS B 1 252 ? 1.29 -17.359 -22.297 1 98.75 252 HIS B N 1
ATOM 4562 C CA . HIS B 1 252 ? 1.976 -17.766 -21.062 1 98.75 252 HIS B CA 1
ATOM 4563 C C . HIS B 1 252 ? 2.156 -19.266 -21 1 98.75 252 HIS B C 1
ATOM 4565 O O . HIS B 1 252 ? 3.232 -19.766 -20.641 1 98.75 252 HIS B O 1
ATOM 4571 N N . ARG B 1 253 ? 1.122 -20 -21.344 1 98.5 253 ARG B N 1
ATOM 4572 C CA . ARG B 1 253 ? 1.193 -21.453 -21.375 1 98.5 253 ARG B CA 1
ATOM 4573 C C . ARG B 1 253 ? 2.285 -21.938 -22.328 1 98.5 253 ARG B C 1
ATOM 4575 O O . ARG B 1 253 ? 3.078 -22.812 -21.969 1 98.5 253 ARG B O 1
ATOM 4582 N N . GLU B 1 254 ? 2.324 -21.344 -23.484 1 98.62 254 GLU B N 1
ATOM 4583 C CA . GLU B 1 254 ? 3.328 -21.703 -24.484 1 98.62 254 GLU B CA 1
ATOM 4584 C C . GLU B 1 254 ? 4.742 -21.484 -23.953 1 98.62 254 GLU B C 1
ATOM 4586 O O . GLU B 1 254 ? 5.633 -22.297 -24.188 1 98.62 254 GLU B O 1
ATOM 4591 N N . ARG B 1 255 ? 4.93 -20.391 -23.281 1 98.88 255 ARG B N 1
ATOM 4592 C CA . ARG B 1 255 ? 6.234 -20.047 -22.734 1 98.88 255 ARG B CA 1
ATOM 4593 C C . ARG B 1 255 ? 6.676 -21.047 -21.672 1 98.88 255 ARG B C 1
ATOM 4595 O O . ARG B 1 255 ? 7.824 -21.5 -21.688 1 98.88 255 ARG B O 1
ATOM 4602 N N . VAL B 1 256 ? 5.773 -21.422 -20.797 1 98.75 256 VAL B N 1
ATOM 4603 C CA . VAL B 1 256 ? 6.098 -22.375 -19.734 1 98.75 256 VAL B CA 1
ATOM 4604 C C . VAL B 1 256 ? 6.336 -23.75 -20.344 1 98.75 256 VAL B C 1
ATOM 4606 O O . VAL B 1 256 ? 7.266 -24.453 -19.938 1 98.75 256 VAL B O 1
ATOM 4609 N N . ASP B 1 257 ? 5.504 -24.109 -21.266 1 98.69 257 ASP B N 1
ATOM 4610 C CA . ASP B 1 257 ? 5.672 -25.391 -21.938 1 98.69 257 ASP B CA 1
ATOM 4611 C C . ASP B 1 257 ? 7.035 -25.484 -22.625 1 98.69 257 ASP B C 1
ATOM 4613 O O . ASP B 1 257 ? 7.688 -26.531 -22.578 1 98.69 257 ASP B O 1
ATOM 4617 N N . TYR B 1 258 ? 7.395 -24.422 -23.25 1 98.88 258 TYR B N 1
ATOM 4618 C CA . TYR B 1 258 ? 8.703 -24.391 -23.891 1 98.88 258 TYR B CA 1
ATOM 4619 C C . TYR B 1 258 ? 9.812 -24.641 -22.859 1 98.88 258 TYR B C 1
ATOM 4621 O O . TYR B 1 258 ? 10.719 -25.438 -23.109 1 98.88 258 TYR B O 1
ATOM 4629 N N . LEU B 1 259 ? 9.797 -23.922 -21.734 1 98.88 259 LEU B N 1
ATOM 4630 C CA . LEU B 1 259 ? 10.828 -24.062 -20.719 1 98.88 259 LEU B CA 1
ATOM 4631 C C . LEU B 1 259 ? 10.922 -25.5 -20.234 1 98.88 259 LEU B C 1
ATOM 4633 O O . LEU B 1 259 ? 12.016 -26.047 -20.094 1 98.88 259 LEU B O 1
ATOM 4637 N N . TYR B 1 260 ? 9.766 -26.109 -19.938 1 98.81 260 TYR B N 1
ATOM 4638 C CA . TYR B 1 260 ? 9.773 -27.484 -19.422 1 98.81 260 TYR B CA 1
ATOM 4639 C C . TYR B 1 260 ? 10.25 -28.469 -20.484 1 98.81 260 TYR B C 1
ATOM 4641 O O . TYR B 1 260 ? 10.758 -29.547 -20.156 1 98.81 260 TYR B O 1
ATOM 4649 N N . SER B 1 261 ? 10.094 -28.125 -21.719 1 98.69 261 SER B N 1
ATOM 4650 C CA . SER B 1 261 ? 10.57 -28.984 -22.797 1 98.69 261 SER B CA 1
ATOM 4651 C C . SER B 1 261 ? 12.055 -28.781 -23.047 1 98.69 261 SER B C 1
ATOM 4653 O O . SER B 1 261 ? 12.766 -29.719 -23.422 1 98.69 261 SER B O 1
ATOM 4655 N N . ALA B 1 262 ? 12.562 -27.562 -22.844 1 98.75 262 ALA B N 1
ATOM 4656 C CA . ALA B 1 262 ? 13.898 -27.188 -23.297 1 98.75 262 ALA B CA 1
ATOM 4657 C C . ALA B 1 262 ? 14.922 -27.359 -22.188 1 98.75 262 ALA B C 1
ATOM 4659 O O . ALA B 1 262 ? 16.094 -27.641 -22.453 1 98.75 262 ALA B O 1
ATOM 4660 N N . VAL B 1 263 ? 14.547 -27.125 -20.953 1 98.81 263 VAL B N 1
ATOM 4661 C CA . VAL B 1 263 ? 15.469 -27.172 -19.828 1 98.81 263 VAL B CA 1
ATOM 4662 C C . VAL B 1 263 ? 15.656 -28.625 -19.375 1 98.81 263 VAL B C 1
ATOM 4664 O O . VAL B 1 263 ? 14.672 -29.344 -19.156 1 98.81 263 VAL B O 1
ATOM 4667 N N . LYS B 1 264 ? 16.906 -29.047 -19.188 1 98.38 264 LYS B N 1
ATOM 4668 C CA . LYS B 1 264 ? 17.234 -30.438 -18.859 1 98.38 264 LYS B CA 1
ATOM 4669 C C . LYS B 1 264 ? 17.328 -30.641 -17.359 1 98.38 264 LYS B C 1
ATOM 4671 O O . LYS B 1 264 ? 18.266 -31.281 -16.875 1 98.38 264 LYS B O 1
ATOM 4676 N N . LEU B 1 265 ? 16.625 -30 -16.562 1 98.69 265 LEU B N 1
ATOM 4677 C CA . LEU B 1 265 ? 16.484 -30.172 -15.117 1 98.69 265 LEU B CA 1
ATOM 4678 C C . LEU B 1 265 ? 15.102 -30.703 -14.758 1 98.69 265 LEU B C 1
ATOM 4680 O O . LEU B 1 265 ? 14.148 -30.531 -15.516 1 98.69 265 LEU B O 1
ATOM 4684 N N . ASN B 1 266 ? 15.039 -31.359 -13.664 1 98.56 266 ASN B N 1
ATOM 4685 C CA . ASN B 1 266 ? 13.758 -31.906 -13.227 1 98.56 266 ASN B CA 1
ATOM 4686 C C . ASN B 1 266 ? 12.805 -30.812 -12.766 1 98.56 266 ASN B C 1
ATOM 4688 O O . ASN B 1 266 ? 13.148 -30 -11.922 1 98.56 266 ASN B O 1
ATOM 4692 N N . PRO B 1 267 ? 11.625 -30.828 -13.312 1 98.69 267 PRO B N 1
ATOM 4693 C CA . PRO B 1 267 ? 10.609 -29.891 -12.82 1 98.69 267 PRO B CA 1
ATOM 4694 C C . PRO B 1 267 ? 10.18 -30.188 -11.383 1 98.69 267 PRO B C 1
ATOM 4696 O O . PRO B 1 267 ? 10.125 -31.344 -10.977 1 98.69 267 PRO B O 1
ATOM 4699 N N . ILE B 1 268 ? 9.82 -29.125 -10.664 1 98.62 268 ILE B N 1
ATOM 4700 C CA . ILE B 1 268 ? 9.305 -29.281 -9.305 1 98.62 268 ILE B CA 1
ATOM 4701 C C . ILE B 1 268 ? 7.824 -29.641 -9.352 1 98.62 268 ILE B C 1
ATOM 4703 O O . ILE B 1 268 ? 7.395 -30.609 -8.719 1 98.62 268 ILE B O 1
ATOM 4707 N N . PRO B 1 269 ? 6.977 -28.859 -10.062 1 98.62 269 PRO B N 1
ATOM 4708 C CA . PRO B 1 269 ? 5.547 -29.188 -10.078 1 98.62 269 PRO B CA 1
ATOM 4709 C C . PRO B 1 269 ? 5.23 -30.422 -10.93 1 98.62 269 PRO B C 1
ATOM 4711 O O . PRO B 1 269 ? 5.852 -30.625 -11.969 1 98.62 269 PRO B O 1
ATOM 4714 N N . PRO B 1 270 ? 4.312 -31.234 -10.453 1 97.5 270 PRO B N 1
ATOM 4715 C CA . PRO B 1 270 ? 3.803 -32.25 -11.367 1 97.5 270 PRO B CA 1
ATOM 4716 C C . PRO B 1 270 ? 3.23 -31.672 -12.656 1 97.5 270 PRO B C 1
ATOM 4718 O O . PRO B 1 270 ? 2.719 -30.547 -12.648 1 97.5 270 PRO B O 1
ATOM 4721 N N . ARG B 1 271 ? 3.258 -32.406 -13.688 1 97.31 271 ARG B N 1
ATOM 4722 C CA . ARG B 1 271 ? 2.906 -31.953 -15.031 1 97.31 271 ARG B CA 1
ATOM 4723 C C . ARG B 1 271 ? 1.502 -31.359 -15.047 1 97.31 271 ARG B C 1
ATOM 4725 O O . ARG B 1 271 ? 1.28 -30.297 -15.641 1 97.31 271 ARG B O 1
ATOM 4732 N N . ASP B 1 272 ? 0.609 -31.938 -14.359 1 96.38 272 ASP B N 1
ATOM 4733 C CA . ASP B 1 272 ? -0.803 -31.578 -14.461 1 96.38 272 ASP B CA 1
ATOM 4734 C C . ASP B 1 272 ? -1.116 -30.328 -13.641 1 96.38 272 ASP B C 1
ATOM 4736 O O . ASP B 1 272 ? -2.199 -29.75 -13.766 1 96.38 272 ASP B O 1
ATOM 4740 N N . TYR B 1 273 ? -0.133 -29.797 -12.867 1 98.06 273 TYR B N 1
ATOM 4741 C CA . TYR B 1 273 ? -0.4 -28.672 -11.977 1 98.06 273 TYR B CA 1
ATOM 4742 C C . TYR B 1 273 ? 0.534 -27.516 -12.281 1 98.06 273 TYR B C 1
ATOM 4744 O O . TYR B 1 273 ? 0.627 -26.562 -11.5 1 98.06 273 TYR B O 1
ATOM 4752 N N . ARG B 1 274 ? 1.146 -27.609 -13.422 1 98.69 274 ARG B N 1
ATOM 4753 C CA . ARG B 1 274 ? 2.139 -26.594 -13.75 1 98.69 274 ARG B CA 1
ATOM 4754 C C . ARG B 1 274 ? 1.483 -25.219 -13.93 1 98.69 274 ARG B C 1
ATOM 4756 O O . ARG B 1 274 ? 0.491 -25.094 -14.648 1 98.69 274 ARG B O 1
ATOM 4763 N N . SER B 1 275 ? 2.018 -24.219 -13.227 1 98.81 275 SER B N 1
ATOM 4764 C CA . SER B 1 275 ? 1.628 -22.828 -13.367 1 98.81 275 SER B CA 1
ATOM 4765 C C . SER B 1 275 ? 1.922 -22.312 -14.781 1 98.81 275 SER B C 1
ATOM 4767 O O . SER B 1 275 ? 2.93 -22.688 -15.383 1 98.81 275 SER B O 1
ATOM 4769 N N . PHE B 1 276 ? 1.095 -21.406 -15.273 1 98.75 276 PHE B N 1
ATOM 4770 C CA . PHE B 1 276 ? 1.341 -20.781 -16.562 1 98.75 276 PHE B CA 1
ATOM 4771 C C . PHE B 1 276 ? 2.217 -19.547 -16.422 1 98.75 276 PHE B C 1
ATOM 4773 O O . PHE B 1 276 ? 2.607 -18.922 -17.422 1 98.75 276 PHE B O 1
ATOM 4780 N N . THR B 1 277 ? 2.592 -19.188 -15.156 1 98.81 277 THR B N 1
ATOM 4781 C CA . THR B 1 277 ? 3.229 -17.891 -14.992 1 98.81 277 THR B CA 1
ATOM 4782 C C . THR B 1 277 ? 4.695 -18.047 -14.609 1 98.81 277 THR B C 1
ATOM 4784 O O . THR B 1 277 ? 5.473 -17.094 -14.68 1 98.81 277 THR B O 1
ATOM 4787 N N . VAL B 1 278 ? 5.094 -19.25 -14.188 1 98.88 278 VAL B N 1
ATOM 4788 C CA . VAL B 1 278 ? 6.453 -19.469 -13.703 1 98.88 278 VAL B CA 1
ATOM 4789 C C . VAL B 1 278 ? 6.824 -20.953 -13.875 1 98.88 278 VAL B C 1
ATOM 4791 O O . VAL B 1 278 ? 5.973 -21.828 -13.734 1 98.88 278 VAL B O 1
ATOM 4794 N N . ALA B 1 279 ? 8.023 -21.25 -14.227 1 98.88 279 ALA B N 1
ATOM 4795 C CA . ALA B 1 279 ? 8.586 -22.594 -14.219 1 98.88 279 ALA B CA 1
ATOM 4796 C C . ALA B 1 279 ? 9.594 -22.766 -13.086 1 98.88 279 ALA B C 1
ATOM 4798 O O . ALA B 1 279 ? 10.352 -21.828 -12.781 1 98.88 279 ALA B O 1
ATOM 4799 N N . ALA B 1 280 ? 9.578 -23.844 -12.43 1 98.88 280 ALA B N 1
ATOM 4800 C CA . ALA B 1 280 ? 10.5 -24.141 -11.328 1 98.88 280 ALA B CA 1
ATOM 4801 C C . ALA B 1 280 ? 11.211 -25.469 -11.547 1 98.88 280 ALA B C 1
ATOM 4803 O O . ALA B 1 280 ? 10.578 -26.453 -11.953 1 98.88 280 ALA B O 1
ATOM 4804 N N . PHE B 1 281 ? 12.516 -25.484 -11.336 1 98.88 281 PHE B N 1
ATOM 4805 C CA . PHE B 1 281 ? 13.352 -26.672 -11.555 1 98.88 281 PHE B CA 1
ATOM 4806 C C . PHE B 1 281 ? 14.227 -26.953 -10.336 1 98.88 281 PHE B C 1
ATOM 4808 O O . PHE B 1 281 ? 14.742 -26.016 -9.719 1 98.88 281 PHE B O 1
ATOM 4815 N N . LEU B 1 282 ? 14.336 -28.188 -10.008 1 98.75 282 LEU B N 1
ATOM 4816 C CA . LEU B 1 282 ? 15.414 -28.562 -9.094 1 98.75 282 LEU B CA 1
ATOM 4817 C C . LEU B 1 282 ? 16.766 -28.25 -9.703 1 98.75 282 LEU B C 1
ATOM 4819 O O . LEU B 1 282 ? 16.984 -28.453 -10.906 1 98.75 282 LEU B O 1
ATOM 4823 N N . CYS B 1 283 ? 17.578 -27.688 -8.938 1 98.56 283 CYS B N 1
ATOM 4824 C CA . CYS B 1 283 ? 18.891 -27.281 -9.398 1 98.56 283 CYS B CA 1
ATOM 4825 C C . CYS B 1 283 ? 19.922 -27.391 -8.281 1 98.56 283 CYS B C 1
ATOM 4827 O O . CYS B 1 283 ? 19.766 -26.797 -7.219 1 98.56 283 CYS B O 1
ATOM 4829 N N . GLU B 1 284 ? 21.016 -28.094 -8.422 1 96.44 284 GLU B N 1
ATOM 4830 C CA . GLU B 1 284 ? 22.031 -28.328 -7.406 1 96.44 284 GLU B CA 1
ATOM 4831 C C . GLU B 1 284 ? 22.938 -27.109 -7.23 1 96.44 284 GLU B C 1
ATOM 4833 O O . GLU B 1 284 ? 23.531 -26.922 -6.164 1 96.44 284 GLU B O 1
ATOM 4838 N N . LYS B 1 285 ? 23.047 -26.359 -8.281 1 97 285 LYS B N 1
ATOM 4839 C CA . LYS B 1 285 ? 23.906 -25.172 -8.25 1 97 285 LYS B CA 1
ATOM 4840 C C . LYS B 1 285 ? 23.125 -23.922 -8.602 1 97 285 LYS B C 1
ATOM 4842 O O . LYS B 1 285 ? 23.5 -23.188 -9.516 1 97 285 LYS B O 1
ATOM 4847 N N . PRO B 1 286 ? 22.094 -23.625 -7.848 1 98.38 286 PRO B N 1
ATOM 4848 C CA . PRO B 1 286 ? 21.234 -22.516 -8.234 1 98.38 286 PRO B CA 1
ATOM 4849 C C . PRO B 1 286 ? 21.969 -21.188 -8.305 1 98.38 286 PRO B C 1
ATOM 4851 O O . PRO B 1 286 ? 21.719 -20.375 -9.203 1 98.38 286 PRO B O 1
ATOM 4854 N N . LYS B 1 287 ? 22.938 -20.906 -7.398 1 97.06 287 LYS B N 1
ATOM 4855 C CA . LYS B 1 287 ? 23.672 -19.641 -7.379 1 97.06 287 LYS B CA 1
ATOM 4856 C C . LYS B 1 287 ? 24.5 -19.469 -8.648 1 97.06 287 LYS B C 1
ATOM 4858 O O . LYS B 1 287 ? 24.562 -18.375 -9.211 1 97.06 287 LYS B O 1
ATOM 4863 N N . GLU B 1 288 ? 25.125 -20.516 -9.047 1 98.38 288 GLU B N 1
ATOM 4864 C CA . GLU B 1 288 ? 25.938 -20.469 -10.258 1 98.38 288 GLU B CA 1
ATOM 4865 C C . GLU B 1 288 ? 25.078 -20.25 -11.5 1 98.38 288 GLU B C 1
ATOM 4867 O O . GLU B 1 288 ? 25.453 -19.453 -12.375 1 98.38 288 GLU B O 1
ATOM 4872 N N . VAL B 1 289 ? 23.984 -20.984 -11.578 1 98.62 289 VAL B N 1
ATOM 4873 C CA . VAL B 1 289 ? 23.078 -20.844 -12.711 1 98.62 289 VAL B CA 1
ATOM 4874 C C . VAL B 1 289 ? 22.562 -19.406 -12.789 1 98.62 289 VAL B C 1
ATOM 4876 O O . VAL B 1 289 ? 22.562 -18.797 -13.859 1 98.62 289 VAL B O 1
ATOM 4879 N N . LEU B 1 290 ? 22.141 -18.875 -11.656 1 98.25 290 LEU B N 1
ATOM 4880 C CA . LEU B 1 290 ? 21.594 -17.516 -11.609 1 98.25 290 LEU B CA 1
ATOM 4881 C C . LEU B 1 290 ? 22.656 -16.484 -11.984 1 98.25 290 LEU B C 1
ATOM 4883 O O . LEU B 1 290 ? 22.359 -15.5 -12.648 1 98.25 290 LEU B O 1
ATOM 4887 N N . ALA B 1 291 ? 23.891 -16.672 -11.57 1 97.94 291 ALA B N 1
ATOM 4888 C CA . ALA B 1 291 ? 24.984 -15.766 -11.922 1 97.94 291 ALA B CA 1
ATOM 4889 C C . ALA B 1 291 ? 25.25 -15.773 -13.43 1 97.94 291 ALA B C 1
ATOM 4891 O O . ALA B 1 291 ? 25.484 -14.727 -14.023 1 97.94 291 ALA B O 1
ATOM 4892 N N . LYS B 1 292 ? 25.234 -16.953 -14.008 1 98.56 292 LYS B N 1
ATOM 4893 C CA . LYS B 1 292 ? 25.484 -17.078 -15.445 1 98.56 292 LYS B CA 1
ATOM 4894 C C . LYS B 1 292 ? 24.344 -16.469 -16.25 1 98.56 292 LYS B C 1
ATOM 4896 O O . LYS B 1 292 ? 24.562 -15.922 -17.328 1 98.56 292 LYS B O 1
ATOM 4901 N N . LEU B 1 293 ? 23.109 -16.656 -15.758 1 98.56 293 LEU B N 1
ATOM 4902 C CA . LEU B 1 293 ? 21.984 -15.992 -16.406 1 98.56 293 LEU B CA 1
ATOM 4903 C C . LEU B 1 293 ? 22.156 -14.477 -16.375 1 98.56 293 LEU B C 1
ATOM 4905 O O . LEU B 1 293 ? 21.891 -13.805 -17.391 1 98.56 293 LEU B O 1
ATOM 4909 N N . ARG B 1 294 ? 22.594 -13.992 -15.242 1 97.62 294 ARG B N 1
ATOM 4910 C CA . ARG B 1 294 ? 22.828 -12.555 -15.125 1 97.62 294 ARG B CA 1
ATOM 4911 C C . ARG B 1 294 ? 23.875 -12.094 -16.125 1 97.62 294 ARG B C 1
ATOM 4913 O O . ARG B 1 294 ? 23.734 -11.031 -16.734 1 97.62 294 ARG B O 1
ATOM 4920 N N . GLU B 1 295 ? 24.906 -12.828 -16.266 1 98.06 295 GLU B N 1
ATOM 4921 C CA . GLU B 1 295 ? 25.953 -12.516 -17.234 1 98.06 295 GLU B CA 1
ATOM 4922 C C . GLU B 1 295 ? 25.375 -12.461 -18.656 1 98.06 295 GLU B C 1
ATOM 4924 O O . GLU B 1 295 ? 25.844 -11.68 -19.484 1 98.06 295 GLU B O 1
ATOM 4929 N N . ALA B 1 296 ? 24.422 -13.289 -18.859 1 98.25 296 ALA B N 1
ATOM 4930 C CA . ALA B 1 296 ? 23.797 -13.359 -20.172 1 98.25 296 ALA B CA 1
ATOM 4931 C C . ALA B 1 296 ? 22.719 -12.281 -20.328 1 98.25 296 ALA B C 1
ATOM 4933 O O . ALA B 1 296 ? 22.062 -12.211 -21.359 1 98.25 296 ALA B O 1
ATOM 4934 N N . GLY B 1 297 ? 22.469 -11.484 -19.281 1 97.56 297 GLY B N 1
ATOM 4935 C CA . GLY B 1 297 ? 21.547 -10.359 -19.375 1 97.56 297 GLY B CA 1
ATOM 4936 C C . GLY B 1 297 ? 20.172 -10.656 -18.812 1 97.56 297 GLY B C 1
ATOM 4937 O O . GLY B 1 297 ? 19.234 -9.906 -19.031 1 97.56 297 GLY B O 1
ATOM 4938 N N . TYR B 1 298 ? 20.047 -11.781 -18.078 1 98.38 298 TYR B N 1
ATOM 4939 C CA . TYR B 1 298 ? 18.75 -12.18 -17.531 1 98.38 298 TYR B CA 1
ATOM 4940 C C . TYR B 1 298 ? 18.828 -12.336 -16.031 1 98.38 298 TYR B C 1
ATOM 4942 O O . TYR B 1 298 ? 19.828 -12.805 -15.492 1 98.38 298 TYR B O 1
ATOM 4950 N N . VAL B 1 299 ? 17.766 -11.898 -15.328 1 98.19 299 VAL B N 1
ATOM 4951 C CA . VAL B 1 299 ? 17.625 -12.109 -13.891 1 98.19 299 VAL B CA 1
ATOM 4952 C C . VAL B 1 299 ? 16.469 -13.078 -13.617 1 98.19 299 VAL B C 1
ATOM 4954 O O . VAL B 1 299 ? 15.328 -12.82 -14.016 1 98.19 299 VAL B O 1
ATOM 4957 N N . ALA B 1 300 ? 16.734 -14.211 -13.086 1 98.19 300 ALA B N 1
ATOM 4958 C CA . ALA B 1 300 ? 15.742 -15.164 -12.594 1 98.19 300 ALA B CA 1
ATOM 4959 C C . ALA B 1 300 ? 15.773 -15.266 -11.078 1 98.19 300 ALA B C 1
ATOM 4961 O O . ALA B 1 300 ? 16.453 -14.484 -10.406 1 98.19 300 ALA B O 1
ATOM 4962 N N . ALA B 1 301 ? 14.945 -16.125 -10.516 1 97.94 301 ALA B N 1
ATOM 4963 C CA . ALA B 1 301 ? 14.812 -16.156 -9.062 1 97.94 301 ALA B CA 1
ATOM 4964 C C . ALA B 1 301 ? 15.281 -17.5 -8.508 1 97.94 301 ALA B C 1
ATOM 4966 O O . ALA B 1 301 ? 15.195 -18.531 -9.188 1 97.94 301 ALA B O 1
ATOM 4967 N N . GLY B 1 302 ? 15.773 -17.453 -7.32 1 97.69 302 GLY B N 1
ATOM 4968 C CA . GLY B 1 302 ? 16.078 -18.672 -6.602 1 97.69 302 GLY B CA 1
ATOM 4969 C C . GLY B 1 302 ? 14.836 -19.359 -6.051 1 97.69 302 GLY B C 1
ATOM 4970 O O . GLY B 1 302 ? 13.711 -18.922 -6.297 1 97.69 302 GLY B O 1
ATOM 4971 N N . GLY B 1 303 ? 15.141 -20.469 -5.34 1 97.75 303 GLY B N 1
ATOM 4972 C CA . GLY B 1 303 ? 14.055 -21.266 -4.805 1 97.75 303 GLY B CA 1
ATOM 4973 C C . GLY B 1 303 ? 13.414 -20.656 -3.574 1 97.75 303 GLY B C 1
ATOM 4974 O O . GLY B 1 303 ? 13.906 -19.656 -3.041 1 97.75 303 GLY B O 1
ATOM 4975 N N . MET B 1 304 ? 12.297 -21.141 -3.18 1 97.19 304 MET B N 1
ATOM 4976 C CA . MET B 1 304 ? 11.523 -20.812 -1.984 1 97.19 304 MET B CA 1
ATOM 4977 C C . MET B 1 304 ? 11.016 -22.094 -1.303 1 97.19 304 MET B C 1
ATOM 4979 O O . MET B 1 304 ? 11.18 -23.188 -1.831 1 97.19 304 MET B O 1
ATOM 4983 N N . TYR B 1 305 ? 10.406 -21.844 -0.175 1 97.31 305 TYR B N 1
ATOM 4984 C CA . TYR B 1 305 ? 9.766 -22.953 0.52 1 97.31 305 TYR B CA 1
ATOM 4985 C C . TYR B 1 305 ? 10.773 -24.062 0.822 1 97.31 305 TYR B C 1
ATOM 4987 O O . TYR B 1 305 ? 11.914 -23.781 1.209 1 97.31 305 TYR B O 1
ATOM 4995 N N . LYS B 1 306 ? 10.477 -25.312 0.77 1 97.62 306 LYS B N 1
ATOM 4996 C CA . LYS B 1 306 ? 11.391 -26.406 1.092 1 97.62 306 LYS B CA 1
ATOM 4997 C C . LYS B 1 306 ? 12.422 -26.594 -0.019 1 97.62 306 LYS B C 1
ATOM 4999 O O . LYS B 1 306 ? 13.352 -27.406 0.119 1 97.62 306 LYS B O 1
ATOM 5004 N N . TYR B 1 307 ? 12.32 -25.781 -1.11 1 97.69 307 TYR B N 1
ATOM 5005 C CA . TYR B 1 307 ? 13.227 -25.891 -2.248 1 97.69 307 TYR B CA 1
ATOM 5006 C C . TYR B 1 307 ? 14.18 -24.688 -2.305 1 97.69 307 TYR B C 1
ATOM 5008 O O . TYR B 1 307 ? 14.852 -24.469 -3.316 1 97.69 307 TYR B O 1
ATOM 5016 N N . ARG B 1 308 ? 14.297 -23.875 -1.374 1 96.31 308 ARG B N 1
ATOM 5017 C CA . ARG B 1 308 ? 14.977 -22.578 -1.312 1 96.31 308 ARG B CA 1
ATOM 5018 C C . ARG B 1 308 ? 16.438 -22.719 -1.729 1 96.31 308 ARG B C 1
ATOM 5020 O O . ARG B 1 308 ? 16.953 -21.875 -2.473 1 96.31 308 ARG B O 1
ATOM 5027 N N . GLU B 1 309 ? 17.078 -23.781 -1.377 1 96.94 309 GLU B N 1
ATOM 5028 C CA . GLU B 1 309 ? 18.516 -23.875 -1.579 1 96.94 309 GLU B CA 1
ATOM 5029 C C . GLU B 1 309 ? 18.859 -24.75 -2.781 1 96.94 309 GLU B C 1
ATOM 5031 O O . GLU B 1 309 ? 20.016 -24.922 -3.129 1 96.94 309 GLU B O 1
ATOM 5036 N N . ARG B 1 310 ? 17.859 -25.297 -3.434 1 97.69 310 ARG B N 1
ATOM 5037 C CA . ARG B 1 310 ? 18.156 -26.297 -4.445 1 97.69 310 ARG B CA 1
ATOM 5038 C C . ARG B 1 310 ? 17.203 -26.188 -5.633 1 97.69 310 ARG B C 1
ATOM 5040 O O . ARG B 1 310 ? 16.703 -27.188 -6.137 1 97.69 310 ARG B O 1
ATOM 5047 N N . SER B 1 311 ? 16.891 -24.953 -6.004 1 98.62 311 SER B N 1
ATOM 5048 C CA . SER B 1 311 ? 16 -24.781 -7.148 1 98.62 311 SER B CA 1
ATOM 5049 C C . SER B 1 311 ? 16.156 -23.406 -7.766 1 98.62 311 SER B C 1
ATOM 5051 O O . SER B 1 311 ? 16.828 -22.531 -7.191 1 98.62 311 SER B O 1
ATOM 5053 N N . ILE B 1 312 ? 15.68 -23.25 -8.906 1 98.75 312 ILE B N 1
ATOM 5054 C CA . ILE B 1 312 ? 15.57 -21.969 -9.609 1 98.75 312 ILE B CA 1
ATOM 5055 C C . ILE B 1 312 ? 14.148 -21.812 -10.156 1 98.75 312 ILE B C 1
ATOM 5057 O O . ILE B 1 312 ? 13.453 -22.797 -10.391 1 98.75 312 ILE B O 1
ATOM 5061 N N . ARG B 1 313 ? 13.742 -20.656 -10.242 1 98.88 313 ARG B N 1
ATOM 5062 C CA . ARG B 1 313 ? 12.43 -20.312 -10.781 1 98.88 313 ARG B CA 1
ATOM 5063 C C . ARG B 1 313 ? 12.555 -19.281 -11.898 1 98.88 313 ARG B C 1
ATOM 5065 O O . ARG B 1 313 ? 13.273 -18.297 -11.758 1 98.88 313 ARG B O 1
ATOM 5072 N N . VAL B 1 314 ? 11.898 -19.516 -13.016 1 98.88 314 VAL B N 1
ATOM 5073 C CA . VAL B 1 314 ? 11.914 -18.625 -14.164 1 98.88 314 VAL B CA 1
ATOM 5074 C C . VAL B 1 314 ? 10.508 -18.109 -14.445 1 98.88 314 VAL B C 1
ATOM 5076 O O . VAL B 1 314 ? 9.625 -18.875 -14.828 1 98.88 314 VAL B O 1
ATOM 5079 N N . GLY B 1 315 ? 10.289 -16.812 -14.195 1 98.75 315 GLY B N 1
ATOM 5080 C CA . GLY B 1 315 ? 9.008 -16.188 -14.523 1 98.75 315 GLY B CA 1
ATOM 5081 C C . GLY B 1 315 ? 8.852 -15.891 -16 1 98.75 315 GLY B C 1
ATOM 5082 O O . GLY B 1 315 ? 9.82 -15.516 -16.672 1 98.75 315 GLY B O 1
ATOM 5083 N N . VAL B 1 316 ? 7.629 -15.977 -16.5 1 98.75 316 VAL B N 1
ATOM 5084 C CA . VAL B 1 316 ? 7.441 -15.812 -17.938 1 98.75 316 VAL B CA 1
ATOM 5085 C C . VAL B 1 316 ? 6.434 -14.695 -18.203 1 98.75 316 VAL B C 1
ATOM 5087 O O . VAL B 1 316 ? 6.023 -14.477 -19.344 1 98.75 316 VAL B O 1
ATOM 5090 N N . MET B 1 317 ? 5.973 -14.023 -17.156 1 98.56 317 MET B N 1
ATOM 5091 C CA . MET B 1 317 ? 5.004 -12.938 -17.281 1 98.56 317 MET B CA 1
ATOM 5092 C C . MET B 1 317 ? 5.668 -11.68 -17.828 1 98.56 317 MET B C 1
ATOM 5094 O O . MET B 1 317 ? 6.84 -11.422 -17.547 1 98.56 317 MET B O 1
ATOM 5098 N N . GLY B 1 318 ? 4.852 -10.867 -18.531 1 98 318 GLY B N 1
ATOM 5099 C CA . GLY B 1 318 ? 5.32 -9.57 -18.984 1 98 318 GLY B CA 1
ATOM 5100 C C . GLY B 1 318 ? 6.008 -9.617 -20.328 1 98 318 GLY B C 1
ATOM 5101 O O . GLY B 1 318 ? 5.641 -10.422 -21.188 1 98 318 GLY B O 1
ATOM 5102 N N . ASP B 1 319 ? 6.91 -8.719 -20.562 1 98.19 319 ASP B N 1
ATOM 5103 C CA . ASP B 1 319 ? 7.621 -8.555 -21.828 1 98.19 319 ASP B CA 1
ATOM 5104 C C . ASP B 1 319 ? 8.742 -9.578 -21.969 1 98.19 319 ASP B C 1
ATOM 5106 O O . ASP B 1 319 ? 9.922 -9.219 -21.953 1 98.19 319 ASP B O 1
ATOM 5110 N N . VAL B 1 320 ? 8.391 -10.82 -22.094 1 98.25 320 VAL B N 1
ATOM 5111 C CA . VAL B 1 320 ? 9.25 -11.984 -22.266 1 98.25 320 VAL B CA 1
ATOM 5112 C C . VAL B 1 320 ? 8.938 -12.672 -23.594 1 98.25 320 VAL B C 1
ATOM 5114 O O . VAL B 1 320 ? 7.777 -12.953 -23.891 1 98.25 320 VAL B O 1
ATOM 5117 N N . THR B 1 321 ? 9.938 -12.922 -24.406 1 97.94 321 THR B N 1
ATOM 5118 C CA . THR B 1 321 ? 9.742 -13.5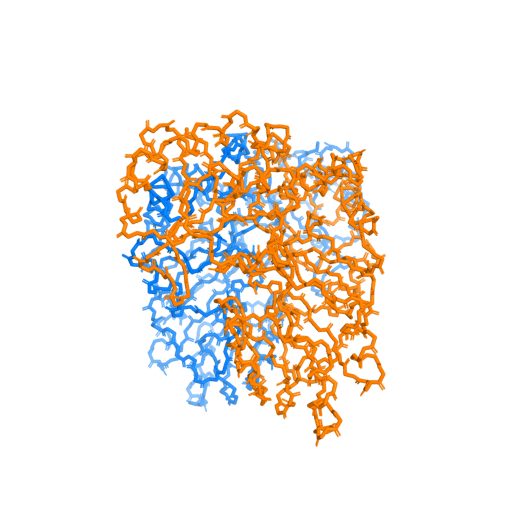62 -25.703 1 97.94 321 THR B CA 1
ATOM 5119 C C . THR B 1 321 ? 10.281 -14.992 -25.688 1 97.94 321 THR B C 1
ATOM 5121 O O . THR B 1 321 ? 11.016 -15.375 -24.781 1 97.94 321 THR B O 1
ATOM 5124 N N . ILE B 1 322 ? 9.875 -15.75 -26.703 1 98.31 322 ILE B N 1
ATOM 5125 C CA . ILE B 1 322 ? 10.367 -17.109 -26.844 1 98.31 322 ILE B CA 1
ATOM 5126 C C . ILE B 1 322 ? 11.883 -17.094 -27.031 1 98.31 322 ILE B C 1
ATOM 5128 O O . ILE B 1 322 ? 12.578 -17.984 -26.547 1 98.31 322 ILE B O 1
ATOM 5132 N N . ASP B 1 323 ? 12.43 -16.078 -27.719 1 98.5 323 ASP B N 1
ATOM 5133 C CA . ASP B 1 323 ? 13.875 -15.961 -27.906 1 98.5 323 ASP B CA 1
ATOM 5134 C C . ASP B 1 323 ? 14.594 -15.758 -26.578 1 98.5 323 ASP B C 1
ATOM 5136 O O . ASP B 1 323 ? 15.695 -16.266 -26.375 1 98.5 323 ASP B O 1
ATOM 5140 N N . ASP B 1 324 ? 13.977 -14.969 -25.688 1 98.81 324 ASP B N 1
ATOM 5141 C CA . ASP B 1 324 ? 14.516 -14.852 -24.344 1 98.81 324 ASP B CA 1
ATOM 5142 C C . ASP B 1 324 ? 14.625 -16.219 -23.672 1 98.81 324 ASP B C 1
ATOM 5144 O O . ASP B 1 324 ? 15.656 -16.547 -23.078 1 98.81 324 ASP B O 1
ATOM 5148 N N . LEU B 1 325 ? 13.602 -17.016 -23.797 1 98.88 325 LEU B N 1
ATOM 5149 C CA . LEU B 1 325 ? 13.516 -18.297 -23.109 1 98.88 325 LEU B CA 1
ATOM 5150 C C . LEU B 1 325 ? 14.492 -19.297 -23.719 1 98.88 325 LEU B C 1
ATOM 5152 O O . LEU B 1 325 ? 15.039 -20.156 -23.016 1 98.88 325 LEU B O 1
ATOM 5156 N N . LYS B 1 326 ? 14.727 -19.203 -25.047 1 98.75 326 LYS B N 1
ATOM 5157 C CA . LYS B 1 326 ? 15.734 -20.047 -25.688 1 98.75 326 LYS B CA 1
ATOM 5158 C C . LYS B 1 326 ? 17.109 -19.812 -25.078 1 98.75 326 LYS B C 1
ATOM 5160 O O . LYS B 1 326 ? 17.812 -20.766 -24.75 1 98.75 326 LYS B O 1
ATOM 5165 N N . THR B 1 327 ? 17.453 -18.547 -24.922 1 98.75 327 THR B N 1
ATOM 5166 C CA . THR B 1 327 ? 18.75 -18.203 -24.344 1 98.75 327 THR B CA 1
ATOM 5167 C C . THR B 1 327 ? 18.828 -18.672 -22.891 1 98.75 327 THR B C 1
ATOM 5169 O O . THR B 1 327 ? 19.859 -19.219 -22.469 1 98.75 327 THR B O 1
ATOM 5172 N N . VAL B 1 328 ? 17.766 -18.5 -22.188 1 98.81 328 VAL B N 1
ATOM 5173 C CA . VAL B 1 328 ? 17.719 -18.875 -20.781 1 98.81 328 VAL B CA 1
ATOM 5174 C C . VAL B 1 328 ? 17.906 -20.391 -20.641 1 98.81 328 VAL B C 1
ATOM 5176 O O . VAL B 1 328 ? 18.688 -20.859 -19.828 1 98.81 328 VAL B O 1
ATOM 5179 N N . ALA B 1 329 ? 17.141 -21.109 -21.438 1 98.81 329 ALA B N 1
ATOM 5180 C CA . ALA B 1 329 ? 17.25 -22.562 -21.406 1 98.81 329 ALA B CA 1
ATOM 5181 C C . ALA B 1 329 ? 18.656 -23.031 -21.734 1 98.81 329 ALA B C 1
ATOM 5183 O O . ALA B 1 329 ? 19.188 -23.938 -21.094 1 98.81 329 ALA B O 1
ATOM 5184 N N . GLU B 1 330 ? 19.25 -22.406 -22.688 1 98.69 330 GLU B N 1
ATOM 5185 C CA . GLU B 1 330 ? 20.609 -22.766 -23.094 1 98.69 330 GLU B CA 1
ATOM 5186 C C . GLU B 1 330 ? 21.609 -22.531 -21.969 1 98.69 330 GLU B C 1
ATOM 5188 O O . GLU B 1 330 ? 22.453 -23.375 -21.703 1 98.69 330 GLU B O 1
ATOM 5193 N N . VAL B 1 331 ? 21.516 -21.359 -21.328 1 98.69 331 VAL B N 1
ATOM 5194 C CA . VAL B 1 331 ? 22.422 -21.016 -20.234 1 98.69 331 VAL B CA 1
ATOM 5195 C C . VAL B 1 331 ? 22.25 -22.016 -19.094 1 98.69 331 VAL B C 1
ATOM 5197 O O . VAL B 1 331 ? 23.234 -22.5 -18.547 1 98.69 331 VAL B O 1
ATOM 5200 N N . ILE B 1 332 ? 21.016 -22.359 -18.75 1 98.75 332 ILE B N 1
ATOM 5201 C CA . ILE B 1 332 ? 20.734 -23.297 -17.672 1 98.75 332 ILE B CA 1
ATOM 5202 C C . ILE B 1 332 ? 21.328 -24.656 -17.984 1 98.75 332 ILE B C 1
ATOM 5204 O O . ILE B 1 332 ? 22 -25.266 -17.156 1 98.75 332 ILE B O 1
ATOM 5208 N N . ASN B 1 333 ? 21.125 -25.125 -19.188 1 98.5 333 ASN B N 1
ATOM 5209 C CA . ASN B 1 333 ? 21.562 -26.453 -19.594 1 98.5 333 ASN B CA 1
ATOM 5210 C C . ASN B 1 333 ? 23.094 -26.547 -19.625 1 98.5 333 ASN B C 1
ATOM 5212 O O . ASN B 1 333 ? 23.656 -27.625 -19.391 1 98.5 333 ASN B O 1
ATOM 5216 N N . ARG B 1 334 ? 23.719 -25.469 -19.844 1 97.5 334 ARG B N 1
ATOM 5217 C CA . ARG B 1 334 ? 25.172 -25.453 -19.922 1 97.5 334 ARG B CA 1
ATOM 5218 C C . ARG B 1 334 ? 25.797 -25.516 -18.531 1 97.5 334 ARG B C 1
ATOM 5220 O O . ARG B 1 334 ? 26.875 -26.094 -18.344 1 97.5 334 ARG B O 1
ATOM 5227 N N . VAL B 1 335 ? 25.219 -24.922 -17.594 1 94.75 335 VAL B N 1
ATOM 5228 C CA . VAL B 1 335 ? 25.812 -24.75 -16.266 1 94.75 335 VAL B CA 1
ATOM 5229 C C . VAL B 1 335 ? 25.344 -25.875 -15.344 1 94.75 335 VAL B C 1
ATOM 5231 O O . VAL B 1 335 ? 26.141 -26.391 -14.539 1 94.75 335 VAL B O 1
ATOM 5234 N N . ALA B 1 336 ? 24.125 -26.172 -15.273 1 86.44 336 ALA B N 1
ATOM 5235 C CA . ALA B 1 336 ? 23.5 -27.031 -14.273 1 86.44 336 ALA B CA 1
ATOM 5236 C C . ALA B 1 336 ? 23.75 -28.516 -14.594 1 86.44 336 ALA B C 1
ATOM 5238 O O . ALA B 1 336 ? 24 -28.859 -15.75 1 86.44 336 ALA B O 1
#

InterPro domains:
  IPR000192 Aminotransferase class V domain [PF00266] (26-262)
  IPR015421 Pyridoxal phosphate-dependent transferase, major domain [G3DSA:3.40.640.10] (12-245)
  IPR015422 Pyridoxal phosphate-dependent transferase, small domain [G3DSA:3.90.1150.10] (3-334)
  IPR015424 Pyridoxal phosphate-dependent transferase [SSF53383] (4-335)
  IPR020578 Aminotransferase class-V, pyridoxal-phosphate binding site [PS00595] (172-192)
  IPR024169 Serine-pyruvate aminotransferase/2-aminoethylphosphonate-pyruvate transaminase [PIRSF000524] (4-328)

Organism: Pyrobaculum neutrophilum (strain DSM 2338 / JCM 9278 / NBRC 100436 / V24Sta) (NCBI:txid444157)

Foldseek 3Di:
DAEQALPLHGFDPVLVVLLPDDFDDQVDPVNLVLLVLLQVLVCVQAVFGKFKAWDFLLLLLLLLLLQAPAAAAEEEQEAQFDVSVSSVVSNVVRNYRYDYDYDVATDDLVVVLVVCVVPLRHAEYEEEQAHQLQQFGDPCQVSNLVSCVVSNHAYEYECQAAPPLPPHDPRHQKYWYFCRHQLRFHGTMIMMGHHDGGDYPDDDPPSSHVVQRVVQVVVSGGPDDHPRSRSSSSSVSSVVDVVCPPVSNVQLQVLQVLLVVLAPFAWRDDPVGGGSFKTKGFAQCQVQLQVQCVVVVYHWAAHHDPRRNTMTMTTQHHPHDSVNSNVSRVSNNVGD/DAEQELPLHGFDPVLVVLLPDDFDDQVDPVNLVLLVLLQVLVCVQAVFGKFKAWDFLLLLLLLLLLQAPAAAAEEEQEAQFDVSVSSVVSNVVRNYRYDYDYDVATDDLVVVLVVCVVPLRHAEYEEEQAHQLQQFGDPCQVSNLVSCVVSNHAYEYEDQAAPPLPPHDPRHQKYWYFCRHQLRFHGTMIMMGHHDGGDYPDDDPPSSHVVQRVVQVVVSGGPDDHPRSRSSSSSVSSVVDVVCPPVSNVQLQVLQVLLVVLAPFAWRDDPVGGGSFKTKGFAQCQVVLQVQCVVVVYHWAAHHDPRRNTMTMTTQHHPHDSVNSNVSRVSNNVGD

Secondary structure (DSSP, 8-state):
-EE-SSSSPBPPHHHHHHT-SPPPPTTSHHHHHHHHHHHHHHHHHSSSEEEEEES-HHHHHHHHHHHH--TT-EEEEEESSHHHHHHHHHHHHTT-EEEEEE-SSPPPHHHHHHHHHH-TTEEEEEEESEETTTTEE---HHHHHHHHHHTT-EEEEE-TTTTTTS---S--SEEEEETTTTT-S-S-EEEEEESS-----S---GGG-HHHHHHHHTTT--SS---HHHHHHHHHHHHHHHHHTHHHHHHHHHHHHHHHHH--S-BSS-GGGB-SSEEEEE-S-HHHHHHHHHHTTEE-EE--GGGTTSEEEEE--BS--HHHHHHHHHHHHHH-/-EE-SSSSPBPPHHHHHHT-SPPPPTTSHHHHHHHHHHHHHHHHHSSSEEEEEES-HHHHHHHHHHHH--TT-EEEEEESSHHHHHHHHHHHHTT-EEEEEE-SSPPPHHHHHHHHHH-TTEEEEEEESEETTTTEE---HHHHHHHHHHTT-EEEEE-TTTTTTS---S--SEEEEETTTTT-S-S-EEEEEESS-----S---GGG-HHHHHHHHTTT--SS---HHHHHHHHHHHHHHHHHTHHHHHHHHHHHHHHHHH--S-BSS-GGGB-SSEEEEE-S-HHHHHHHHHHTTEE-EE--GGGTTSEEEEE--BS--HHHHHHHHHHHHHH-

Solvent-accessible surface area (backbone atoms only — not comparable to full-atom values): 32862 Å² total; per-residue (Å²): 123,46,46,26,23,73,53,44,31,24,69,45,68,70,32,37,55,42,30,46,54,83,62,58,50,66,88,37,67,72,30,29,53,54,49,46,54,36,48,52,50,50,32,72,74,39,98,36,50,59,46,79,40,36,12,28,40,61,40,20,43,36,31,51,42,47,28,63,46,40,65,69,39,32,31,39,34,48,25,50,37,42,62,29,52,49,51,49,50,32,40,45,29,50,40,32,44,72,47,76,49,73,37,91,55,77,77,54,50,66,61,53,45,52,50,47,70,75,37,77,69,46,47,34,38,40,39,48,41,29,30,75,47,37,13,30,24,55,79,59,50,52,60,35,33,52,49,30,56,74,71,70,24,46,39,39,34,38,22,33,49,16,46,67,40,32,84,75,65,81,69,60,35,31,38,19,18,24,29,17,23,43,42,45,22,58,46,21,26,12,29,35,32,42,63,58,78,76,65,46,85,60,62,48,51,64,74,47,35,57,68,54,42,56,58,28,44,77,72,50,35,57,80,57,78,52,24,48,40,43,48,41,6,33,42,50,26,42,54,54,47,61,72,46,47,71,52,46,29,49,55,27,39,52,52,35,52,46,47,69,70,60,31,86,52,54,62,62,36,57,82,90,26,52,26,34,38,29,43,32,27,47,28,90,49,33,70,60,39,46,51,52,34,42,74,73,38,32,41,59,35,68,31,30,58,100,36,39,81,37,12,33,28,44,16,52,41,52,67,58,51,71,69,56,48,52,54,50,27,50,51,43,56,70,65,102,122,44,46,27,23,73,54,45,32,22,67,47,66,70,31,36,55,41,30,46,53,83,60,58,49,66,86,38,68,70,30,30,55,54,48,45,53,35,46,53,50,50,31,70,74,41,97,36,49,60,47,79,42,35,12,28,41,60,39,20,44,38,32,52,41,47,28,64,47,40,64,68,40,31,30,39,33,49,23,50,38,40,60,28,51,49,50,49,51,31,40,46,29,51,41,31,43,73,47,75,49,74,37,89,54,78,77,54,49,67,60,53,45,53,51,47,71,75,38,76,69,46,46,32,39,40,40,46,42,29,30,75,48,36,13,31,24,54,80,57,51,56,58,35,34,51,48,29,56,74,70,69,24,46,40,39,34,38,22,32,51,16,44,67,39,34,85,73,66,80,69,60,35,32,39,19,18,22,29,17,22,45,42,44,22,58,48,20,27,13,28,36,33,41,64,58,79,76,64,46,84,60,62,49,52,64,75,47,35,57,68,52,42,57,60,29,44,78,71,50,36,58,81,56,78,51,23,46,41,44,48,41,7,33,42,49,24,43,52,53,46,60,71,48,45,70,52,46,29,48,54,28,38,52,53,36,51,47,48,67,70,61,32,84,51,55,63,61,35,58,83,89,28,52,26,34,38,29,43,33,28,48,28,89,48,32,69,60,39,47,52,53,34,42,74,73,38,31,41,58,33,68,32,30,60,99,37,39,80,37,12,35,30,43,16,49,41,52,67,60,51,72,68,58,50,52,54,50,29,49,52,42,52,70,66,99

Nearest PDB structures (foldseek):
  2yob-assembly1_B  TM=8.933E-01  e=5.521E-30  Homo sapiens
  3nnk-assembly3_L  TM=9.138E-01  e=7.014E-29  Klebsiella pneumoniae subsp. pneumoniae MGH 78578
  3isl-assembly1_B  TM=8.710E-01  e=5.797E-29  Bacillus subtilis
  8is0-assembly1_A  TM=7.715E-01  e=8.437E-20  Mycolicibacterium smegmatis MC2 155
  8irk-assembly1_C  TM=7.739E-01  e=3.639E-19  Mycolicibacterium smegmatis MC2 155

Sequence (672 aa):
MKYLTPGPVQLPKFVIEATARQPPFHRGEEFKKLFKSVLDKLNALYPAKPIVMPGTGTLAVDTMIYNYVNPGEKVLALVYGEFGKRAVDSAKSRGANVLELERDSPPPPDEVEDILRKDREIKTLLVIHNETSTAIAYKDMKKLADVAKSYGVLLLVDSVSGFPAEPLPPGVDVLATASHKALLAPPGASVLYIAVEPRYTAGVPPSMDLKKFIKMAEHLETPYTPPIPVLYALDASLSYILELGQRYTEIHRERVDYLYSAVKLNPIPPRDYRSFTVAAFLCEKPKEVLAKLREAGYVAAGGMYKYRERSIRVGVMGDVTIDDLKTVAEVINRVAMKYLTPGPVQLPKFVIEATARQPPFHRGEEFKKLFKSVLDKLNALYPAKPIVMPGTGTLAVDTMIYNYVNPGEKVLALVYGEFGKRAVDSAKSRGANVLELERDSPPPPDEVEDILRKDREIKTLLVIHNETSTAIAYKDMKKLADVAKSYGVLLLVDSVSGFPAEPLPPGVDVLATASHKALLAPPGASVLYIAVEPRYTAGVPPSMDLKKFIKMAEHLETPYTPPIPVLYALDASLSYILELGQRYTEIHRERVDYLYSAVKLNPIPPRDYRSFTVAAFLCEKPKEVLAKLREAGYVAAGGMYKYRERSIRVGVMGDVTIDDLKTVAEVINRVA

pLDDT: mean 98.14, std 1.3, range [86.44, 98.94]